Protein AF-M1TPM6-F1 (afdb_monomer_lite)

Foldseek 3Di:
DDDDDDDPDPPPQDCPDDDPPDPDQPQPPPDDDQPALCSLPQLVPVLVVVPPPPPDPPPDDQPDLAFQQAQPVCNPDCQPPAAKDKAQDDDDRVQCCPQQVQPCPQWHWIWIQDPQLRDIWIKIKGAALDLVAAAEEEEEFEAQQRQQHNRGCRNLACVSVVQNPVGYIYIGTNAQHLQLLAQWPAFAVLRNTGRHRLCRVLPHDDVNPSVVSNHPLAYEYEYEQSPLLVQLLSQLNDACSHLAYFRYLYFQACLHPLNLSSSQSSNVSSVDHSCRGQRDRPPSSRSSSRSLSSVVSNLSHAHAEHEAEQLAADVCCCPNPPNDPDPVSSCCQNPSQSSSRNSSVVSLVSSLVSCVVVVRDRHQYAYHLDDTRDSRVVNVSCLLSQQSSCVSVVHGRDDNDRGDNPSDDPPPPDDDDPDDDDDDDDDDDDDDDDDDD

Organism: NCBI:txid1121353

InterPro domains:
  IPR000801 Esterase-like [PF00756] (114-383)
  IPR029058 Alpha/Beta hydrolase fold [G3DSA:3.40.50.1820] (87-399)
  IPR029058 Alpha/Beta hydrolase fold [SSF53474] (104-389)
  IPR050583 Mycobacterial A85 antigen [PTHR48098] (102-393)

Secondary structure (DSSP, 8-state):
-------------------TTS-----S--S---SSGGGSHHHHHHHGGGG---TTSTT----------S-TT-TT-STTSPPPEEESSPPPPHHHHHHH---SSSEEEEEEEETTTTEEEEEEEEPPS--SS---EEEE---TTTTSSS-SHHHHSSHHHHHHHTT-EEEEES--TTSTT-B-SS-BGGGTB--BHHHIIIIISHHHHHHHHT--S-EEEEEETHHHHHHHHHHHHSTTSSSEEEEES----SSSHHHHHHHHHHHGGGT--HHHHH-STTSHHHHHT-TTTTHHHHTT-TTEEEEEE-S---THHHHSTT--SSHHHHHHIIIIIHHHHHHHHHHHHHHHHHHHHTT---SEEEEESS--SSHHHHHHHHHHHHHHHHHHTTS---PPPPP-TTSS-GGG-SS--SS------------------

pLDDT: mean 80.35, std 23.9, range [24.67, 98.94]

Structure (mmCIF, N/CA/C/O backbone):
data_AF-M1TPM6-F1
#
_entry.id   AF-M1TPM6-F1
#
loop_
_atom_site.group_PDB
_atom_site.id
_atom_site.type_symbol
_atom_site.label_atom_id
_atom_site.label_alt_id
_atom_site.label_comp_id
_atom_site.label_asym_id
_atom_site.label_entity_id
_atom_site.label_seq_id
_atom_site.pdbx_PDB_ins_code
_atom_site.Cartn_x
_atom_site.Cartn_y
_atom_site.Cartn_z
_atom_site.occupancy
_atom_site.B_iso_or_equiv
_atom_site.auth_seq_id
_atom_site.auth_comp_id
_atom_site.auth_asym_id
_atom_site.auth_atom_id
_atom_site.pdbx_PDB_model_num
ATOM 1 N N . MET A 1 1 ? 55.477 -16.660 -9.187 1.00 36.38 1 MET A N 1
ATOM 2 C CA . MET A 1 1 ? 55.059 -16.247 -7.834 1.00 36.38 1 MET A CA 1
ATOM 3 C C . MET A 1 1 ? 53.667 -15.673 -7.960 1.00 36.38 1 MET A C 1
ATOM 5 O O . MET A 1 1 ? 53.489 -14.613 -8.537 1.00 36.38 1 MET A O 1
ATOM 9 N N . THR A 1 2 ? 52.704 -16.486 -7.562 1.00 26.48 2 THR A N 1
ATOM 10 C CA . THR A 1 2 ? 51.259 -16.283 -7.604 1.00 26.48 2 THR A CA 1
ATOM 11 C C . THR A 1 2 ? 50.864 -15.363 -6.448 1.00 26.48 2 THR A C 1
ATOM 13 O O . THR A 1 2 ? 51.153 -15.703 -5.304 1.00 26.48 2 THR A O 1
ATOM 16 N N . SER A 1 3 ? 50.219 -14.224 -6.711 1.00 26.25 3 SER A N 1
ATOM 17 C CA . SER A 1 3 ? 49.515 -13.458 -5.673 1.00 26.25 3 SER A CA 1
ATOM 18 C C . SER A 1 3 ? 48.015 -13.607 -5.895 1.00 26.25 3 SER A C 1
ATOM 20 O O . SER A 1 3 ? 47.461 -13.127 -6.882 1.00 26.25 3 SER A O 1
ATOM 22 N N . VAL A 1 4 ? 47.402 -14.349 -4.984 1.00 26.66 4 VAL A N 1
ATOM 23 C CA . VAL A 1 4 ? 45.975 -14.643 -4.900 1.00 26.66 4 VAL A CA 1
ATOM 24 C C . VAL A 1 4 ? 45.243 -13.371 -4.468 1.00 26.66 4 VAL A C 1
ATOM 26 O O . VAL A 1 4 ? 45.531 -12.838 -3.400 1.00 26.66 4 VAL A O 1
ATOM 29 N N . PHE A 1 5 ? 44.303 -12.892 -5.284 1.00 28.44 5 PHE A N 1
ATOM 30 C CA . PHE A 1 5 ? 43.259 -11.980 -4.821 1.00 28.44 5 PHE A CA 1
ATOM 31 C C . PHE A 1 5 ? 42.240 -12.810 -4.038 1.00 28.44 5 PHE A C 1
ATOM 33 O O . PHE A 1 5 ? 41.522 -13.630 -4.605 1.00 28.44 5 PHE A O 1
ATOM 40 N N . THR A 1 6 ? 42.213 -12.634 -2.722 1.00 26.14 6 THR A N 1
ATOM 41 C CA . THR A 1 6 ? 41.138 -13.127 -1.862 1.00 26.14 6 THR A CA 1
ATOM 42 C C . THR A 1 6 ? 39.910 -12.252 -2.090 1.00 26.14 6 THR A C 1
ATOM 44 O O . THR A 1 6 ? 39.861 -11.118 -1.618 1.00 26.14 6 THR A O 1
ATOM 47 N N . GLY A 1 7 ? 38.937 -12.770 -2.839 1.00 25.47 7 GLY A N 1
ATOM 48 C CA . GLY A 1 7 ? 37.585 -12.229 -2.851 1.00 25.47 7 GLY A CA 1
ATOM 49 C C . GLY A 1 7 ? 36.963 -12.432 -1.473 1.00 25.47 7 GLY A C 1
ATOM 50 O O . GLY A 1 7 ? 36.798 -13.568 -1.031 1.00 25.47 7 GLY A O 1
ATOM 51 N N . ALA A 1 8 ? 36.656 -11.339 -0.782 1.00 27.12 8 ALA A N 1
ATOM 52 C CA . ALA A 1 8 ? 35.766 -11.378 0.364 1.00 27.12 8 ALA A CA 1
ATOM 53 C C . ALA A 1 8 ? 34.341 -11.513 -0.185 1.00 27.12 8 ALA A C 1
ATOM 55 O O . ALA A 1 8 ? 33.736 -10.535 -0.615 1.00 27.12 8 ALA A O 1
ATOM 56 N N . GLY A 1 9 ? 33.849 -12.750 -0.252 1.00 24.67 9 GLY A N 1
ATOM 57 C CA . GLY A 1 9 ? 32.427 -13.005 -0.425 1.00 24.67 9 GLY A CA 1
ATOM 58 C C . GLY A 1 9 ? 31.687 -12.462 0.791 1.00 24.67 9 GLY A C 1
ATOM 59 O O . GLY A 1 9 ? 31.947 -12.895 1.911 1.00 24.67 9 GLY A O 1
ATOM 60 N N . ILE A 1 10 ? 30.786 -11.511 0.571 1.00 28.03 10 ILE A N 1
ATOM 61 C CA . ILE A 1 10 ? 29.761 -11.162 1.551 1.00 28.03 10 ILE A CA 1
ATOM 62 C C . ILE A 1 10 ? 28.638 -12.173 1.324 1.00 28.03 10 ILE A C 1
ATOM 64 O O . ILE A 1 10 ? 27.737 -11.960 0.526 1.00 28.03 10 ILE A O 1
ATOM 68 N N . ALA A 1 11 ? 28.779 -13.334 1.956 1.00 27.09 11 ALA A N 1
ATOM 69 C CA . ALA A 1 11 ? 27.685 -14.264 2.177 1.00 27.09 11 ALA A CA 1
ATOM 70 C C . ALA A 1 11 ? 27.294 -14.114 3.649 1.00 27.09 11 ALA A C 1
ATOM 72 O O . ALA A 1 11 ? 27.867 -14.772 4.516 1.00 27.09 11 ALA A O 1
ATOM 73 N N . ALA A 1 12 ? 26.373 -13.196 3.932 1.00 27.17 12 ALA A N 1
ATOM 74 C CA . ALA A 1 12 ? 25.582 -13.257 5.151 1.00 27.17 12 ALA A CA 1
ATOM 75 C C . ALA A 1 12 ? 24.290 -13.978 4.764 1.00 27.17 12 ALA A C 1
ATOM 77 O O . ALA A 1 12 ? 23.396 -13.390 4.170 1.00 27.17 12 ALA A O 1
ATOM 78 N N . ALA A 1 13 ? 24.261 -15.289 4.997 1.00 25.56 13 ALA A N 1
ATOM 79 C CA . ALA A 1 13 ? 23.028 -16.053 4.943 1.00 25.56 13 ALA A CA 1
ATOM 80 C C . ALA A 1 13 ? 22.187 -15.625 6.149 1.00 25.56 13 ALA A C 1
ATOM 82 O O . ALA A 1 13 ? 22.558 -15.921 7.285 1.00 25.56 13 ALA A O 1
ATOM 83 N N . TYR A 1 14 ? 21.109 -14.889 5.902 1.00 33.50 14 TYR A N 1
ATOM 84 C CA . TYR A 1 14 ? 20.106 -14.596 6.916 1.00 33.50 14 TYR A CA 1
ATOM 85 C C . TYR A 1 14 ? 19.221 -15.839 7.082 1.00 33.50 14 TYR A C 1
ATOM 87 O O . TYR A 1 14 ? 18.598 -16.318 6.133 1.00 33.50 14 TYR A O 1
ATOM 95 N N . ASP A 1 15 ? 19.243 -16.422 8.279 1.00 32.22 15 ASP A N 1
ATOM 96 C CA . ASP A 1 15 ? 18.456 -17.599 8.648 1.00 32.22 15 ASP A CA 1
ATOM 97 C C . ASP A 1 15 ? 17.034 -17.161 9.028 1.00 32.22 15 ASP A C 1
ATOM 99 O O . ASP A 1 15 ? 16.770 -16.758 10.158 1.00 32.22 15 ASP A O 1
ATOM 103 N N . TYR A 1 16 ? 16.116 -17.214 8.060 1.00 40.19 16 TYR A N 1
ATOM 104 C CA . TYR A 1 16 ? 14.708 -16.845 8.241 1.00 40.19 16 TYR A CA 1
ATOM 105 C C . TYR A 1 16 ? 13.801 -18.011 8.671 1.00 40.19 16 TYR A C 1
ATOM 107 O O . TYR A 1 16 ? 12.603 -17.967 8.401 1.00 40.19 16 TYR A O 1
ATOM 115 N N . GLY A 1 17 ? 14.342 -19.044 9.330 1.00 34.28 17 GLY A N 1
ATOM 116 C CA . GLY A 1 17 ? 13.567 -20.026 10.098 1.00 34.28 17 GLY A CA 1
ATOM 117 C C . GLY A 1 17 ? 12.362 -20.632 9.368 1.00 34.28 17 GLY A C 1
ATOM 118 O O . GLY A 1 17 ? 11.225 -20.221 9.586 1.00 34.28 17 GLY A O 1
ATOM 119 N N . MET A 1 18 ? 12.583 -21.667 8.551 1.00 37.34 18 MET A N 1
ATOM 120 C CA . MET A 1 18 ? 11.494 -22.474 7.982 1.00 37.34 18 MET A CA 1
ATOM 121 C C . MET A 1 18 ? 11.706 -23.973 8.248 1.00 37.34 18 MET A C 1
ATOM 123 O O . MET A 1 18 ? 12.181 -24.713 7.389 1.00 37.34 18 MET A O 1
ATOM 127 N N . ASP A 1 19 ? 11.307 -24.424 9.444 1.00 37.69 19 ASP A N 1
ATOM 128 C CA . ASP A 1 19 ? 10.884 -25.810 9.697 1.00 37.69 19 ASP A CA 1
ATOM 129 C C . ASP A 1 19 ? 9.369 -25.795 9.979 1.00 37.69 19 ASP A C 1
ATOM 131 O O . ASP A 1 19 ? 8.948 -25.188 10.966 1.00 37.69 19 ASP A O 1
ATOM 135 N N . PRO A 1 20 ? 8.531 -26.459 9.161 1.00 37.91 20 PRO A N 1
ATOM 136 C CA . PRO A 1 20 ? 7.084 -26.520 9.377 1.00 37.91 20 PRO A CA 1
ATOM 137 C C . PRO A 1 20 ? 6.664 -27.213 10.690 1.00 37.91 20 PRO A C 1
ATOM 139 O O . PRO A 1 20 ? 5.477 -27.223 11.006 1.00 37.91 20 PRO A O 1
ATOM 142 N N . ASN A 1 21 ? 7.602 -27.788 11.456 1.00 32.72 21 ASN A N 1
ATOM 143 C CA . ASN A 1 21 ? 7.361 -28.407 12.763 1.00 32.72 21 ASN A CA 1
ATOM 144 C C . ASN A 1 21 ? 7.931 -27.617 13.963 1.00 32.72 21 ASN A C 1
ATOM 146 O O . ASN A 1 21 ? 7.880 -28.126 15.085 1.00 32.72 21 ASN A O 1
ATOM 150 N N . GLN A 1 22 ? 8.477 -26.410 13.770 1.00 30.92 22 GLN A N 1
ATOM 151 C CA . GLN A 1 22 ? 9.033 -25.584 14.852 1.00 30.92 22 GLN A CA 1
ATOM 152 C C . GLN A 1 22 ? 8.274 -24.251 14.981 1.00 30.92 22 GLN A C 1
ATOM 154 O O . GLN A 1 22 ? 8.193 -23.484 14.026 1.00 30.92 22 GLN A O 1
ATOM 159 N N . ASN A 1 23 ? 7.763 -23.941 16.182 1.00 34.38 23 ASN A N 1
ATOM 160 C CA . ASN A 1 23 ? 7.297 -22.592 16.534 1.00 34.38 23 ASN A CA 1
ATOM 161 C C . ASN A 1 23 ? 8.519 -21.675 16.692 1.00 34.38 23 ASN A C 1
ATOM 163 O O . ASN A 1 23 ? 9.131 -21.629 17.759 1.00 34.38 23 ASN A O 1
ATOM 167 N N . TYR A 1 24 ? 8.893 -20.970 15.626 1.00 34.72 24 TYR A N 1
ATOM 168 C CA . TYR A 1 24 ? 9.958 -19.971 15.669 1.00 34.72 24 TYR A CA 1
ATOM 169 C C . TYR A 1 24 ? 9.380 -18.606 16.071 1.00 34.72 24 TYR A C 1
ATOM 171 O O . TYR A 1 24 ? 8.658 -17.974 15.301 1.00 34.72 24 TYR A O 1
ATOM 179 N N . ASN A 1 25 ? 9.691 -18.158 17.291 1.00 35.00 25 ASN A N 1
ATOM 180 C CA . ASN A 1 25 ? 9.381 -16.814 17.781 1.00 35.00 25 ASN A CA 1
ATOM 181 C C . ASN A 1 25 ? 10.582 -15.889 17.448 1.00 35.00 25 ASN A C 1
ATOM 183 O O . ASN A 1 25 ? 11.667 -16.095 17.996 1.00 35.00 25 ASN A O 1
ATOM 187 N N . PRO A 1 26 ? 10.444 -14.902 16.537 1.00 39.62 26 PRO A N 1
ATOM 188 C CA . PRO A 1 26 ? 11.528 -14.096 15.966 1.00 39.62 26 PRO A CA 1
ATOM 189 C C . PRO A 1 26 ? 11.969 -12.974 16.920 1.00 39.62 26 PRO A C 1
ATOM 191 O O . PRO A 1 26 ? 11.983 -11.795 16.567 1.00 39.62 26 PRO A O 1
ATOM 194 N N . VAL A 1 27 ? 12.286 -13.329 18.165 1.00 35.12 27 VAL A N 1
ATOM 195 C CA . VAL A 1 27 ? 12.711 -12.383 19.209 1.00 35.12 27 VAL A CA 1
ATOM 196 C C . VAL A 1 27 ? 14.166 -11.934 19.014 1.00 35.12 27 VAL A C 1
ATOM 198 O O . VAL A 1 27 ? 14.550 -10.890 19.535 1.00 35.12 27 VAL A O 1
ATOM 201 N N . GLU A 1 28 ? 14.975 -12.673 18.249 1.00 34.94 28 GLU A N 1
ATOM 202 C CA . GLU A 1 28 ? 16.436 -12.495 18.261 1.00 34.94 28 GLU A CA 1
ATOM 203 C C . GLU A 1 28 ? 17.050 -11.704 17.089 1.00 34.94 28 GLU A C 1
ATOM 205 O O . GLU A 1 28 ? 18.229 -11.381 17.174 1.00 34.94 28 GLU A O 1
ATOM 210 N N . ASP A 1 29 ? 16.303 -11.294 16.055 1.00 41.66 29 ASP A N 1
ATOM 211 C CA . ASP A 1 29 ? 16.912 -10.721 14.829 1.00 41.66 29 ASP A CA 1
ATOM 212 C C . ASP A 1 29 ? 16.649 -9.216 14.604 1.00 41.66 29 ASP A C 1
ATOM 214 O O . ASP A 1 29 ? 16.272 -8.772 13.521 1.00 41.66 29 ASP A O 1
ATOM 218 N N . ILE A 1 30 ? 16.798 -8.399 15.655 1.00 44.09 30 ILE A N 1
ATOM 219 C CA . ILE A 1 30 ? 16.570 -6.939 15.569 1.00 44.09 30 ILE A CA 1
ATOM 220 C C . ILE A 1 30 ? 17.881 -6.127 15.520 1.00 44.09 30 ILE A C 1
ATOM 222 O O . ILE A 1 30 ? 17.850 -4.901 15.562 1.00 44.09 30 ILE A O 1
ATOM 226 N N . THR A 1 31 ? 19.063 -6.739 15.447 1.00 36.16 31 THR A N 1
ATOM 227 C CA . THR A 1 31 ? 20.284 -5.950 15.694 1.00 36.16 31 THR A CA 1
ATOM 228 C C . THR A 1 31 ? 20.807 -5.114 14.529 1.00 36.16 31 THR A C 1
ATOM 230 O O . THR A 1 31 ? 21.586 -4.215 14.808 1.00 36.16 31 THR A O 1
ATOM 233 N N . ASP A 1 32 ? 20.364 -5.294 13.279 1.00 42.56 32 ASP A N 1
ATOM 234 C CA . ASP A 1 32 ? 21.006 -4.611 12.138 1.00 42.56 32 ASP A CA 1
ATOM 235 C C . ASP A 1 32 ? 20.037 -4.192 11.016 1.00 42.56 32 ASP A C 1
ATOM 237 O O . ASP A 1 32 ? 20.249 -4.509 9.843 1.00 42.56 32 ASP A O 1
ATOM 241 N N . ARG A 1 33 ? 18.965 -3.454 11.343 1.00 47.59 33 ARG A N 1
ATOM 242 C CA . ARG A 1 33 ? 18.155 -2.784 10.309 1.00 47.59 33 ARG A CA 1
ATOM 243 C C . ARG A 1 33 ? 18.542 -1.318 10.147 1.00 47.59 33 ARG A C 1
ATOM 245 O O . ARG A 1 33 ? 18.810 -0.661 11.151 1.00 47.59 33 ARG A O 1
ATOM 252 N N . PRO A 1 34 ? 18.581 -0.792 8.910 1.00 42.44 34 PRO A N 1
ATOM 253 C CA . PRO A 1 34 ? 18.969 0.590 8.685 1.00 42.44 34 PRO A CA 1
ATOM 254 C C . PRO A 1 34 ? 18.006 1.558 9.382 1.00 42.44 34 PRO A C 1
ATOM 256 O O . PRO A 1 34 ? 16.816 1.563 9.083 1.00 42.44 34 PRO A O 1
ATOM 259 N N . GLU A 1 35 ? 18.523 2.393 10.284 1.00 45.00 35 GLU A N 1
ATOM 260 C CA . GLU A 1 35 ? 17.778 3.527 10.839 1.00 45.00 35 GLU A CA 1
ATOM 261 C C . GLU A 1 35 ? 17.650 4.617 9.757 1.00 45.00 35 GLU A C 1
ATOM 263 O O . GLU A 1 35 ? 18.582 5.390 9.525 1.00 45.00 35 GLU A O 1
ATOM 268 N N . GLY A 1 36 ? 16.514 4.658 9.056 1.00 45.12 36 GLY A N 1
ATOM 269 C CA . GLY A 1 36 ? 16.195 5.697 8.069 1.00 45.12 36 GLY A CA 1
ATOM 270 C C . GLY A 1 36 ? 16.594 5.398 6.615 1.00 45.12 36 GLY A C 1
ATOM 271 O O . GLY A 1 36 ? 17.340 4.466 6.302 1.00 45.12 36 GLY A O 1
ATOM 272 N N . LEU A 1 37 ? 16.075 6.218 5.692 1.00 47.72 37 LEU A N 1
ATOM 273 C CA . LEU A 1 37 ? 16.170 5.997 4.241 1.00 47.72 37 LEU A CA 1
ATOM 274 C C . LEU A 1 37 ? 17.609 6.157 3.712 1.00 47.72 37 LEU A C 1
ATOM 276 O O . LEU A 1 37 ? 18.006 5.417 2.813 1.00 47.72 37 LEU A O 1
ATOM 280 N N . SER A 1 38 ? 18.428 7.048 4.285 1.00 46.75 38 SER A N 1
ATOM 281 C CA . SER A 1 38 ? 19.863 7.191 3.940 1.00 46.75 38 SER A CA 1
ATOM 282 C C . SER A 1 38 ? 20.712 5.977 4.282 1.00 46.75 38 SER A C 1
ATOM 284 O O . SER A 1 38 ? 21.775 5.788 3.684 1.00 46.75 38 SER A O 1
ATOM 286 N N . LYS A 1 39 ? 20.291 5.175 5.265 1.00 48.00 39 LYS A N 1
ATOM 287 C CA . LYS A 1 39 ? 21.029 3.985 5.693 1.00 48.00 39 LYS A CA 1
ATOM 288 C C . LYS A 1 39 ? 20.710 2.772 4.825 1.00 48.00 39 LYS A C 1
ATOM 290 O O . LYS A 1 39 ? 21.428 1.779 4.917 1.00 48.00 39 LYS A O 1
ATOM 295 N N . LEU A 1 40 ? 19.705 2.859 3.946 1.00 50.19 40 LEU A N 1
ATOM 296 C CA . LEU A 1 40 ? 19.488 1.875 2.890 1.00 50.19 40 LEU A CA 1
ATOM 297 C C . LEU A 1 40 ? 20.656 1.974 1.885 1.00 50.19 40 LEU A C 1
ATOM 299 O O . LEU A 1 40 ? 20.779 2.996 1.196 1.00 50.19 40 LEU A O 1
ATOM 303 N N . PRO A 1 41 ? 21.530 0.950 1.781 1.00 43.53 41 PRO A N 1
ATOM 304 C CA . PRO A 1 41 ? 22.818 1.031 1.077 1.00 43.53 41 PRO A CA 1
ATOM 305 C C . PRO A 1 41 ? 22.717 1.499 -0.384 1.00 43.53 41 PRO A C 1
ATOM 307 O O . PRO A 1 41 ? 23.660 2.095 -0.918 1.00 43.53 41 PRO A O 1
ATOM 310 N N . PHE A 1 42 ? 21.566 1.276 -1.021 1.00 48.72 42 PHE A N 1
ATOM 311 C CA . PHE A 1 42 ? 21.326 1.611 -2.422 1.00 48.72 42 PHE A CA 1
ATOM 312 C C . PHE A 1 42 ? 20.508 2.884 -2.657 1.00 48.72 42 PHE A C 1
ATOM 314 O O . PHE A 1 42 ? 20.589 3.428 -3.757 1.00 48.72 42 PHE A O 1
ATOM 321 N N . PHE A 1 43 ? 19.788 3.414 -1.661 1.00 48.44 43 PHE A N 1
ATOM 322 C CA . PHE A 1 43 ? 19.071 4.681 -1.839 1.00 48.44 43 PHE A CA 1
ATOM 323 C C . PHE A 1 43 ? 20.063 5.854 -1.890 1.00 48.44 43 PHE A C 1
ATOM 325 O O . PHE A 1 43 ? 20.123 6.550 -2.898 1.00 48.44 43 PHE A O 1
ATOM 332 N N . GLY A 1 44 ? 20.928 6.044 -0.887 1.00 44.03 44 GLY A N 1
ATOM 333 C CA . GLY A 1 44 ? 21.799 7.232 -0.829 1.00 44.03 44 GLY A CA 1
ATOM 334 C C . GLY A 1 44 ? 22.838 7.347 -1.962 1.00 44.03 44 GLY A C 1
ATOM 335 O O . GLY A 1 44 ? 23.028 8.418 -2.546 1.00 44.03 44 GLY A O 1
ATOM 336 N N . SER A 1 45 ? 23.512 6.245 -2.309 1.00 44.28 45 SER A N 1
ATOM 337 C CA . SER A 1 45 ? 24.627 6.253 -3.273 1.00 44.28 45 SER A CA 1
ATOM 338 C C . SER A 1 45 ? 24.189 6.269 -4.744 1.00 44.28 45 SER A C 1
ATOM 340 O O . SER A 1 45 ? 24.884 6.856 -5.572 1.00 44.28 45 SER A O 1
ATOM 342 N N . GLN A 1 46 ? 23.033 5.684 -5.089 1.00 46.25 46 GLN A N 1
ATOM 343 C CA . GLN A 1 46 ? 22.522 5.710 -6.465 1.00 46.25 46 GLN A CA 1
ATOM 344 C C . GLN A 1 46 ? 21.557 6.862 -6.746 1.00 46.25 46 GLN A C 1
ATOM 346 O O . GLN A 1 46 ? 21.527 7.306 -7.896 1.00 46.25 46 GLN A O 1
ATOM 351 N N . LEU A 1 47 ? 20.856 7.419 -5.745 1.00 46.00 47 LEU A N 1
ATOM 352 C CA . LEU A 1 47 ? 20.081 8.649 -5.956 1.00 46.00 47 LEU A CA 1
ATOM 353 C C . LEU A 1 47 ? 20.990 9.816 -6.384 1.00 46.00 47 LEU A C 1
ATOM 355 O O . LEU A 1 47 ? 20.737 10.495 -7.373 1.00 46.00 47 LEU A O 1
ATOM 359 N N . THR A 1 48 ? 22.155 9.970 -5.760 1.00 41.38 48 THR A N 1
ATOM 360 C CA . THR A 1 48 ? 23.134 10.995 -6.173 1.00 41.38 48 THR A CA 1
ATOM 361 C C . THR A 1 48 ? 23.726 10.765 -7.578 1.00 41.38 48 THR A C 1
ATOM 363 O O . THR A 1 48 ? 24.226 11.706 -8.197 1.00 41.38 48 THR A O 1
ATOM 366 N N . SER A 1 49 ? 23.600 9.552 -8.135 1.00 41.69 49 SER A N 1
ATOM 367 C CA . SER A 1 49 ? 23.954 9.222 -9.527 1.00 41.69 49 SER A CA 1
ATOM 368 C C . SER A 1 49 ? 22.862 9.573 -10.551 1.00 41.69 49 SER A C 1
ATOM 370 O O . SER A 1 49 ? 23.078 9.409 -11.751 1.00 41.69 49 SER A O 1
ATOM 372 N N . PHE A 1 50 ? 21.697 10.092 -10.130 1.00 42.34 50 PHE A N 1
ATOM 373 C CA . PHE A 1 50 ? 20.666 10.593 -11.055 1.00 42.34 50 PHE A CA 1
ATOM 374 C C . PHE A 1 50 ? 21.185 11.701 -11.989 1.00 42.34 50 PHE A C 1
ATOM 376 O O . PHE A 1 50 ? 20.605 11.912 -13.051 1.00 42.34 50 PHE A O 1
ATOM 383 N N . GLY A 1 51 ? 22.294 12.365 -11.631 1.00 33.03 51 GLY A N 1
ATOM 384 C CA . GLY A 1 51 ? 22.955 13.385 -12.449 1.00 33.03 51 GLY A CA 1
ATOM 385 C C . GLY A 1 51 ? 24.177 12.931 -13.261 1.00 33.03 51 GLY A C 1
ATOM 386 O O . GLY A 1 51 ? 24.721 13.757 -13.994 1.00 33.03 51 GLY A O 1
ATOM 387 N N . SER A 1 52 ? 24.650 11.679 -13.158 1.00 35.34 52 SER A N 1
ATOM 388 C CA . SER A 1 52 ? 25.851 11.229 -13.882 1.00 35.34 52 SER A CA 1
ATOM 389 C C . SER A 1 52 ? 25.515 10.393 -15.121 1.00 35.34 52 SER A C 1
ATOM 391 O O . SER A 1 52 ? 24.782 9.409 -15.088 1.00 35.34 52 SER A O 1
ATOM 393 N N . SER A 1 53 ? 26.096 10.793 -16.251 1.00 36.69 53 SER A N 1
ATOM 394 C CA . SER A 1 53 ? 25.992 10.156 -17.565 1.00 36.69 53 SER A CA 1
ATOM 395 C C . SER A 1 53 ? 26.794 8.847 -17.659 1.00 36.69 53 SER A C 1
ATOM 397 O O . SER A 1 53 ? 27.620 8.689 -18.564 1.00 36.69 53 SER A O 1
ATOM 399 N N . GLU A 1 54 ? 26.622 7.914 -16.721 1.00 33.38 54 GLU A N 1
ATOM 400 C CA . GLU A 1 54 ? 27.309 6.620 -16.789 1.00 33.38 54 GLU A CA 1
ATOM 401 C C . GLU A 1 54 ? 26.637 5.686 -17.805 1.00 33.38 54 GLU A C 1
ATOM 403 O O . GLU A 1 54 ? 25.685 4.959 -17.536 1.00 33.38 54 GLU A O 1
ATOM 408 N N . GLY A 1 55 ? 27.198 5.750 -19.015 1.00 34.25 55 GLY A N 1
ATOM 409 C CA . GLY A 1 55 ? 26.874 5.084 -20.277 1.00 34.25 55 GLY A CA 1
ATOM 410 C C . GLY A 1 55 ? 26.805 3.553 -20.327 1.00 34.25 55 GLY A C 1
ATOM 411 O O . GLY A 1 55 ? 27.037 3.020 -21.407 1.00 34.25 55 GLY A O 1
ATOM 412 N N . SER A 1 56 ? 26.528 2.825 -19.239 1.00 30.59 56 SER A N 1
ATOM 413 C CA . SER A 1 56 ? 26.609 1.346 -19.245 1.00 30.59 56 SER A CA 1
ATOM 414 C C . SER A 1 56 ? 25.341 0.570 -18.856 1.00 30.59 56 SER A C 1
ATOM 416 O O . SER A 1 56 ? 25.368 -0.655 -18.867 1.00 30.59 56 SER A O 1
ATOM 418 N N . SER A 1 57 ? 24.204 1.241 -18.636 1.00 33.34 57 SER A N 1
ATOM 419 C 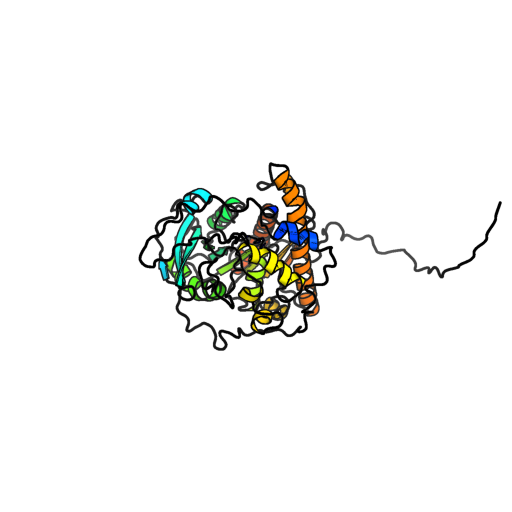CA . SER A 1 57 ? 22.872 0.599 -18.522 1.00 33.34 57 SER A CA 1
ATOM 420 C C . SER A 1 57 ? 21.890 1.012 -19.635 1.00 33.34 57 SER A C 1
ATOM 422 O O . SER A 1 57 ? 20.698 0.736 -19.560 1.00 33.34 57 SER A O 1
ATOM 424 N N . PHE A 1 58 ? 22.389 1.625 -20.715 1.00 35.09 58 PHE A N 1
ATOM 425 C CA . PHE A 1 58 ? 21.605 2.143 -21.852 1.00 35.09 58 PHE A CA 1
ATOM 426 C C . PHE A 1 58 ? 21.098 1.058 -22.831 1.00 35.09 58 PHE A C 1
ATOM 428 O O . PHE A 1 58 ? 21.118 1.253 -24.045 1.00 35.09 58 PHE A O 1
ATOM 435 N N . GLY A 1 59 ? 20.667 -0.096 -22.317 1.00 30.84 59 GLY A N 1
ATOM 436 C CA . GLY A 1 59 ? 20.184 -1.220 -23.126 1.00 30.84 59 GLY A CA 1
ATOM 437 C C . GLY A 1 59 ? 18.702 -1.171 -23.498 1.00 30.84 59 GLY A C 1
ATOM 438 O O . GLY A 1 59 ? 18.355 -1.619 -24.585 1.00 30.84 59 GLY A O 1
ATOM 439 N N . GLU A 1 60 ? 17.832 -0.609 -22.659 1.00 39.91 60 GLU A N 1
ATOM 440 C CA . GLU A 1 60 ? 16.381 -0.697 -22.877 1.00 39.91 60 GLU A CA 1
ATOM 441 C C . GLU A 1 60 ? 15.729 0.678 -22.747 1.00 39.91 60 GLU A C 1
ATOM 443 O O . GLU A 1 60 ? 15.362 1.158 -21.676 1.00 39.91 60 GLU A O 1
ATOM 448 N N . ILE A 1 61 ? 15.630 1.346 -23.895 1.00 45.28 61 ILE A N 1
ATOM 449 C CA . ILE A 1 61 ? 14.606 2.364 -24.127 1.00 45.28 61 ILE A CA 1
ATOM 450 C C . ILE A 1 61 ? 13.266 1.633 -24.013 1.00 45.28 61 ILE A C 1
ATOM 452 O O . ILE A 1 61 ? 13.118 0.609 -24.667 1.00 45.28 61 ILE A O 1
ATOM 456 N N . VAL A 1 62 ? 12.316 2.147 -23.225 1.00 50.47 62 VAL A N 1
ATOM 457 C CA . VAL A 1 62 ? 10.919 1.669 -23.212 1.00 50.47 62 VAL A CA 1
ATOM 458 C C . VAL A 1 62 ? 10.440 1.560 -24.657 1.00 50.47 62 VAL A C 1
ATOM 460 O O . VAL A 1 62 ? 10.312 2.582 -25.337 1.00 50.47 62 VAL A O 1
ATOM 463 N N . THR A 1 63 ? 10.245 0.342 -25.158 1.00 56.28 63 THR A N 1
ATOM 464 C CA . THR A 1 63 ? 9.859 0.138 -26.558 1.00 56.28 63 THR A CA 1
ATOM 465 C C . THR A 1 63 ? 8.362 -0.052 -26.704 1.00 56.28 63 THR A C 1
ATOM 467 O O . THR A 1 63 ? 7.813 0.289 -27.754 1.00 56.28 63 THR A O 1
ATOM 470 N N . SER A 1 64 ? 7.693 -0.538 -25.653 1.00 64.12 64 SER A N 1
ATOM 471 C CA . SER A 1 64 ? 6.266 -0.812 -25.684 1.00 64.12 64 SER A CA 1
ATOM 472 C C . SER A 1 64 ? 5.473 0.159 -24.820 1.00 64.12 64 SER A C 1
ATOM 474 O O . SER A 1 64 ? 5.648 0.265 -23.611 1.00 64.12 64 SER A O 1
ATOM 476 N N . THR A 1 65 ? 4.538 0.849 -25.464 1.00 73.56 65 THR A N 1
ATOM 477 C CA . THR A 1 65 ? 3.486 1.629 -24.802 1.00 73.56 65 THR A CA 1
ATOM 478 C C . THR A 1 65 ? 2.172 0.852 -24.746 1.00 73.56 65 THR A C 1
ATOM 480 O O . THR A 1 65 ? 1.119 1.444 -24.515 1.00 73.56 65 THR A O 1
ATOM 483 N N . GLU A 1 66 ? 2.195 -0.446 -25.062 1.00 86.44 66 GLU A N 1
ATOM 484 C CA . GLU A 1 66 ? 0.987 -1.258 -25.142 1.00 86.44 66 GLU A CA 1
ATOM 485 C C . GLU A 1 66 ? 0.559 -1.712 -23.739 1.00 86.44 66 GLU A C 1
ATOM 487 O O . GLU A 1 66 ? 1.343 -2.383 -23.058 1.00 86.44 66 GLU A O 1
ATOM 492 N N . PRO A 1 67 ? -0.678 -1.406 -23.308 1.00 92.00 67 PRO A N 1
ATOM 493 C CA . PRO A 1 67 ? -1.216 -1.933 -22.060 1.00 92.00 67 PRO A CA 1
ATOM 494 C C . PRO A 1 67 ? -1.285 -3.464 -22.074 1.00 92.00 67 PRO A C 1
ATOM 496 O O . PRO A 1 67 ? -1.415 -4.085 -23.133 1.00 92.00 67 PRO A O 1
ATOM 499 N N . GLN A 1 68 ? -1.266 -4.072 -20.891 1.00 95.38 68 GLN A N 1
ATOM 500 C CA . GLN A 1 68 ? -1.491 -5.502 -20.711 1.00 95.38 68 GLN A CA 1
ATOM 501 C C . GLN A 1 68 ? -2.459 -5.694 -19.544 1.00 95.38 68 GLN A C 1
ATOM 503 O O . GLN A 1 68 ? -2.069 -5.620 -18.391 1.00 95.38 68 GLN A O 1
ATOM 508 N N . TYR A 1 69 ? -3.732 -5.963 -19.837 1.00 94.44 69 TYR A N 1
ATOM 509 C CA . TYR A 1 69 ? -4.781 -6.030 -18.807 1.00 94.44 69 TYR A CA 1
ATOM 510 C C . TYR A 1 69 ? -5.003 -7.423 -18.210 1.00 94.44 69 TYR A C 1
ATOM 512 O O . TYR A 1 69 ? -5.827 -7.585 -17.316 1.00 94.44 69 TYR A O 1
ATOM 520 N N . THR A 1 70 ? -4.340 -8.451 -18.735 1.00 93.00 70 THR A N 1
ATOM 521 C CA . THR A 1 70 ? -4.520 -9.838 -18.287 1.00 93.00 70 THR A CA 1
ATOM 522 C C . THR A 1 70 ? -3.228 -10.355 -17.687 1.00 93.00 70 THR A C 1
ATOM 524 O O . THR A 1 70 ? -2.194 -10.283 -18.353 1.00 93.00 70 THR A O 1
ATOM 527 N N . ASP A 1 71 ? -3.300 -10.923 -16.479 1.00 94.50 71 ASP A N 1
ATOM 528 C CA . ASP A 1 71 ? -2.157 -11.579 -15.844 1.00 94.50 71 ASP A CA 1
ATOM 529 C C . ASP A 1 71 ? -1.735 -12.796 -16.690 1.00 94.50 71 ASP A C 1
ATOM 531 O O . ASP A 1 71 ? -2.484 -13.780 -16.765 1.00 94.50 71 ASP A O 1
ATOM 535 N N . PRO A 1 72 ? -0.547 -12.783 -17.323 1.00 93.44 72 PRO A N 1
ATOM 536 C CA . PRO A 1 72 ? -0.087 -13.898 -18.148 1.00 93.44 72 PRO A CA 1
ATOM 537 C C . PRO A 1 72 ? 0.126 -15.197 -17.354 1.00 93.44 72 PRO A C 1
ATOM 539 O O . PRO A 1 72 ? 0.211 -16.270 -17.951 1.00 93.44 72 PRO A O 1
ATOM 542 N N . ARG A 1 73 ? 0.202 -15.137 -16.019 1.00 91.31 73 ARG A N 1
ATOM 543 C CA . ARG A 1 73 ? 0.412 -16.309 -15.154 1.00 91.31 73 ARG A CA 1
ATOM 544 C C . ARG A 1 73 ? -0.890 -17.009 -14.791 1.00 91.31 73 ARG A C 1
ATOM 546 O O . ARG A 1 73 ? -0.891 -18.216 -14.561 1.00 91.31 73 ARG A O 1
ATOM 553 N N . TYR A 1 74 ? -1.994 -16.263 -14.777 1.00 91.88 74 TYR A N 1
ATOM 554 C CA . TYR A 1 74 ? -3.323 -16.755 -14.423 1.00 91.88 74 TYR A CA 1
ATOM 555 C C . TYR A 1 74 ? -4.353 -16.358 -15.493 1.00 91.88 74 TYR A C 1
ATOM 557 O O . TYR A 1 74 ? -5.312 -15.645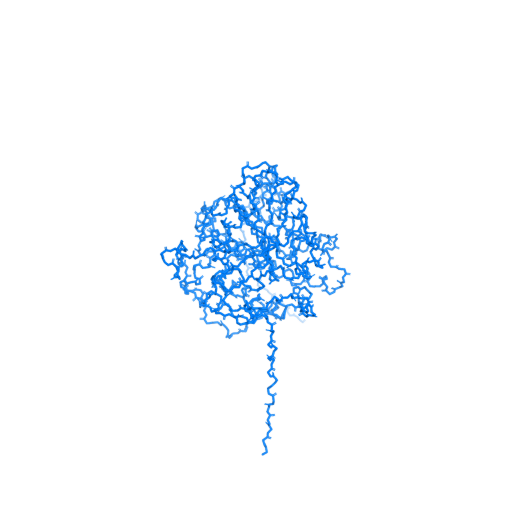 -15.196 1.00 91.88 74 TYR A O 1
ATOM 565 N N . PRO A 1 75 ? -4.219 -16.841 -16.746 1.00 87.81 75 PRO A N 1
ATOM 566 C CA . PRO A 1 75 ? -5.097 -16.433 -17.848 1.00 87.81 75 PRO A CA 1
ATOM 567 C C . PRO A 1 75 ? -6.569 -16.835 -17.651 1.00 87.81 75 PRO A C 1
ATOM 569 O O . PRO A 1 75 ? -7.447 -16.301 -18.322 1.00 87.81 75 PRO A O 1
ATOM 572 N N . ALA A 1 76 ? -6.846 -17.780 -16.747 1.00 88.75 76 ALA A N 1
ATOM 573 C CA . ALA A 1 76 ? -8.194 -18.207 -16.370 1.00 88.75 76 ALA A CA 1
ATOM 574 C C . ALA A 1 76 ? -8.680 -17.595 -15.037 1.00 88.75 76 ALA A C 1
ATOM 576 O O . ALA A 1 76 ? -9.710 -18.022 -14.520 1.00 88.75 76 ALA A O 1
ATOM 577 N N . GLY A 1 77 ? -7.948 -16.628 -14.476 1.00 89.75 77 GLY A N 1
ATOM 578 C CA . GLY A 1 77 ? -8.211 -16.055 -13.157 1.00 89.75 77 GLY A CA 1
ATOM 579 C C . GLY A 1 77 ? -7.667 -16.894 -11.995 1.00 89.75 77 GLY A C 1
ATOM 580 O O . GLY A 1 77 ? -7.070 -17.957 -12.186 1.00 89.75 77 GLY A O 1
ATOM 581 N N . LYS A 1 78 ? -7.859 -16.382 -10.772 1.00 91.94 78 LYS A N 1
ATOM 582 C CA . LYS A 1 78 ? -7.328 -16.949 -9.518 1.00 91.94 78 LYS A CA 1
ATOM 583 C C . LYS A 1 78 ? -8.361 -17.758 -8.718 1.00 91.94 78 LYS A C 1
ATOM 585 O O . LYS A 1 78 ? -7.995 -18.359 -7.716 1.00 91.94 78 LYS A O 1
ATOM 590 N N . ASP A 1 79 ? -9.613 -17.859 -9.173 1.00 91.19 79 ASP A N 1
ATOM 591 C CA . ASP A 1 79 ? -10.737 -18.456 -8.423 1.00 91.19 79 ASP A CA 1
ATOM 592 C C . ASP A 1 79 ? -10.485 -19.881 -7.905 1.00 91.19 79 ASP A C 1
ATOM 594 O O . ASP A 1 79 ? -10.978 -20.257 -6.844 1.00 91.19 79 ASP A O 1
ATOM 598 N N . ALA A 1 80 ? -9.705 -20.681 -8.637 1.00 92.00 80 ALA A N 1
ATOM 599 C CA . ALA A 1 80 ? -9.375 -22.054 -8.254 1.00 92.00 80 ALA A CA 1
ATOM 600 C C . ALA A 1 80 ? -8.248 -22.159 -7.208 1.00 92.00 80 ALA A C 1
ATOM 602 O O . ALA A 1 80 ? -7.982 -23.258 -6.713 1.00 92.00 80 ALA A O 1
ATOM 603 N N . LEU A 1 81 ? -7.555 -21.058 -6.893 1.00 94.88 81 LEU A N 1
ATOM 604 C CA . LEU A 1 81 ? -6.481 -21.055 -5.905 1.00 94.88 81 LEU A CA 1
ATOM 605 C C . LEU A 1 81 ? -7.059 -21.186 -4.486 1.00 94.88 81 LEU A C 1
ATOM 607 O O . LEU A 1 81 ? -8.096 -20.588 -4.184 1.00 94.88 81 LEU A O 1
ATOM 611 N N . PRO A 1 82 ? -6.399 -21.946 -3.598 1.00 97.38 82 PRO A N 1
ATOM 612 C CA . PRO A 1 82 ? -6.829 -22.085 -2.209 1.00 97.38 82 PRO A CA 1
ATOM 613 C C . PRO A 1 82 ? -6.798 -20.742 -1.463 1.00 97.38 82 PRO A C 1
ATOM 615 O O . PRO A 1 82 ? -6.002 -19.860 -1.773 1.00 97.38 82 PRO A O 1
ATOM 618 N N . LYS A 1 83 ? -7.662 -20.607 -0.454 1.00 98.38 83 LYS A N 1
ATOM 619 C CA . LYS A 1 83 ? -7.726 -19.437 0.432 1.00 98.38 83 LYS A CA 1
ATOM 620 C C . LYS A 1 83 ? -6.787 -19.586 1.632 1.00 98.38 83 LYS A C 1
ATOM 622 O O . LYS A 1 83 ? -6.376 -20.698 1.973 1.00 98.38 83 LYS A O 1
ATOM 627 N N . ALA A 1 84 ? -6.470 -18.469 2.281 1.00 98.31 84 ALA A N 1
ATOM 628 C CA . ALA A 1 84 ? -5.666 -18.458 3.492 1.00 98.31 84 ALA A CA 1
ATOM 629 C C . ALA A 1 84 ? -6.402 -19.131 4.660 1.00 98.31 84 ALA A C 1
ATOM 631 O O . ALA A 1 84 ? -7.631 -19.126 4.733 1.00 98.31 84 ALA A O 1
ATOM 632 N N . THR A 1 85 ? -5.643 -19.699 5.597 1.00 98.44 85 THR A N 1
ATOM 633 C CA . THR A 1 85 ? -6.189 -20.193 6.874 1.00 98.44 85 THR A CA 1
ATOM 634 C C . THR A 1 85 ? -5.837 -19.215 7.983 1.00 98.44 85 THR A C 1
ATOM 636 O O . THR A 1 85 ? -4.669 -18.854 8.118 1.00 98.44 85 THR A O 1
ATOM 639 N N . ILE A 1 86 ? -6.834 -18.797 8.763 1.00 98.38 86 ILE A N 1
ATOM 640 C CA . ILE A 1 86 ? -6.679 -17.768 9.795 1.00 98.38 86 ILE A CA 1
ATOM 641 C C . ILE A 1 86 ? -6.537 -18.415 11.170 1.00 98.38 86 ILE A C 1
ATOM 643 O O . ILE A 1 86 ? -7.379 -19.211 11.586 1.00 98.38 86 ILE A O 1
ATOM 647 N N . ASP A 1 87 ? -5.485 -18.032 11.881 1.00 97.38 87 ASP A N 1
ATOM 648 C CA . ASP A 1 87 ? -5.309 -18.276 13.304 1.00 97.38 87 ASP A CA 1
ATOM 649 C C . ASP A 1 87 ? -5.551 -16.968 14.065 1.00 97.38 87 ASP A C 1
ATOM 651 O O . ASP A 1 87 ? -4.790 -16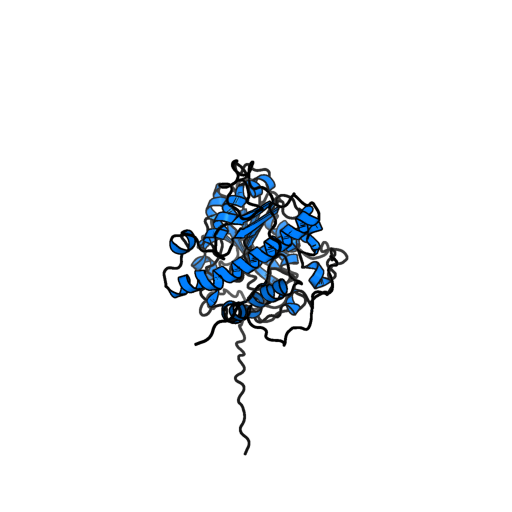.005 13.963 1.00 97.38 87 ASP A O 1
ATOM 655 N N . MET A 1 88 ? -6.652 -16.942 14.816 1.00 96.62 88 MET A N 1
ATOM 656 C CA . MET A 1 88 ? -7.112 -15.773 15.567 1.00 96.62 88 MET A CA 1
ATOM 657 C C . MET A 1 88 ? -6.411 -15.596 16.918 1.00 96.62 88 MET A C 1
ATOM 659 O O . MET A 1 88 ? -6.595 -14.560 17.556 1.00 96.62 88 MET A O 1
ATOM 663 N N . ASN A 1 89 ? -5.673 -16.605 17.396 1.00 94.06 89 ASN A N 1
ATOM 664 C CA . ASN A 1 89 ? -5.030 -16.570 18.710 1.00 94.06 89 ASN A CA 1
ATOM 665 C C . ASN A 1 89 ? -3.602 -17.147 18.652 1.00 94.06 89 ASN A C 1
ATOM 667 O O . ASN A 1 89 ? -3.307 -18.104 19.377 1.00 94.06 89 ASN A O 1
ATOM 671 N N . PRO A 1 90 ? -2.718 -16.589 17.803 1.00 90.88 90 PRO A N 1
ATOM 672 C CA . PRO A 1 90 ? -1.339 -17.039 17.728 1.00 90.88 90 PRO A CA 1
ATOM 673 C C . PRO A 1 90 ? -0.554 -16.638 18.980 1.00 90.88 90 PRO A C 1
ATOM 675 O O . PRO A 1 90 ? -0.939 -15.740 19.733 1.00 90.88 90 PRO A O 1
ATOM 678 N N . GLU A 1 91 ? 0.611 -17.257 19.164 1.00 87.88 91 GLU A N 1
ATOM 679 C CA . GLU A 1 91 ? 1.625 -16.712 20.066 1.00 87.88 91 GLU A CA 1
ATOM 680 C C . GLU A 1 91 ? 2.065 -15.331 19.554 1.00 87.88 91 GLU A C 1
ATOM 682 O O . GLU A 1 91 ? 2.458 -15.177 18.389 1.00 87.88 91 GLU A O 1
ATOM 687 N N . VAL A 1 92 ? 1.966 -14.321 20.422 1.00 86.88 92 VAL A N 1
ATOM 688 C CA . VAL A 1 92 ? 2.361 -12.952 20.084 1.00 86.88 92 VAL A CA 1
ATOM 689 C C . VAL A 1 92 ? 3.877 -12.899 19.918 1.00 86.88 92 VAL A C 1
ATOM 691 O O . VAL A 1 92 ? 4.636 -13.324 20.790 1.00 86.88 92 VAL A O 1
ATOM 694 N N . LEU A 1 93 ? 4.329 -12.367 18.785 1.00 85.62 93 LEU A N 1
ATOM 695 C CA . LEU A 1 93 ? 5.748 -12.189 18.510 1.00 85.62 93 LEU A CA 1
ATOM 696 C C . LEU A 1 93 ? 6.281 -11.056 19.388 1.00 85.62 93 LEU A C 1
ATOM 698 O O . LEU A 1 93 ? 5.753 -9.942 19.348 1.00 85.62 93 LEU A O 1
ATOM 702 N N . ALA A 1 94 ? 7.387 -11.290 20.100 1.00 83.00 94 ALA A N 1
ATOM 703 C CA . ALA A 1 94 ? 7.925 -10.293 21.034 1.00 83.00 94 ALA A CA 1
ATOM 704 C C . ALA A 1 94 ? 8.280 -8.957 20.354 1.00 83.00 94 ALA A C 1
ATOM 706 O O . ALA A 1 94 ? 8.216 -7.901 20.977 1.00 83.00 94 ALA A O 1
ATOM 707 N N . ARG A 1 95 ? 8.629 -8.974 19.058 1.00 82.25 95 ARG A N 1
ATOM 708 C CA . ARG A 1 95 ? 8.874 -7.745 18.287 1.00 82.25 95 ARG A CA 1
ATOM 709 C C . ARG A 1 95 ? 7.613 -6.891 18.117 1.00 82.25 95 ARG A C 1
ATOM 711 O O . ARG A 1 95 ? 7.720 -5.672 18.133 1.00 82.25 95 ARG A O 1
ATOM 718 N N . LEU A 1 96 ? 6.437 -7.506 17.970 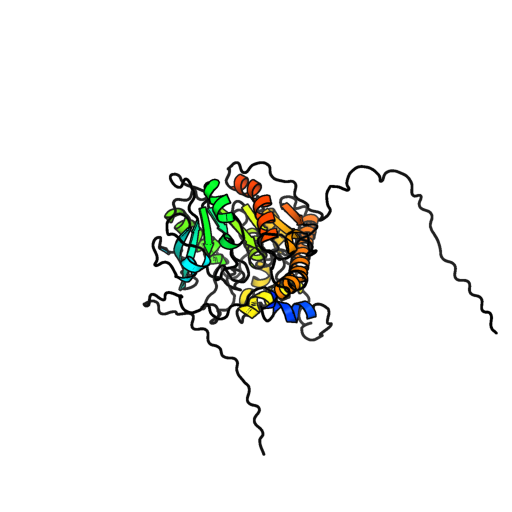1.00 84.81 96 LEU A N 1
ATOM 719 C CA . LEU A 1 96 ? 5.178 -6.774 17.809 1.00 84.81 96 LEU A CA 1
ATOM 720 C C . LEU A 1 96 ? 4.687 -6.237 19.156 1.00 84.81 96 LEU A C 1
ATOM 722 O O . LEU A 1 96 ? 4.247 -5.095 19.233 1.00 84.81 96 LEU A O 1
ATOM 726 N N . GLU A 1 97 ? 4.863 -6.999 20.236 1.00 83.19 97 GLU A N 1
ATOM 727 C CA . GLU A 1 97 ? 4.663 -6.482 21.595 1.00 83.19 97 GLU A CA 1
ATOM 728 C C . GLU A 1 97 ? 5.582 -5.275 21.860 1.00 83.19 97 GLU A C 1
ATOM 730 O O . GLU A 1 97 ? 5.120 -4.212 22.266 1.00 83.19 97 GLU A O 1
ATOM 735 N N . ARG A 1 98 ? 6.879 -5.398 21.543 1.00 79.50 98 ARG A N 1
ATOM 736 C CA . ARG A 1 98 ? 7.882 -4.358 21.807 1.00 79.50 98 ARG A CA 1
ATOM 737 C C . ARG A 1 98 ? 7.703 -3.094 20.973 1.00 79.50 98 ARG A C 1
ATOM 739 O O . ARG A 1 98 ? 7.821 -2.002 21.519 1.00 79.50 98 ARG A O 1
ATOM 746 N N . PHE A 1 99 ? 7.553 -3.229 19.657 1.00 77.88 99 PHE A N 1
ATOM 747 C CA . PHE A 1 99 ? 7.599 -2.072 18.763 1.00 77.88 99 PHE A CA 1
ATOM 748 C C . PHE A 1 99 ? 6.249 -1.443 18.521 1.00 77.88 99 PHE A C 1
ATOM 750 O O . PHE A 1 99 ? 6.233 -0.295 18.117 1.00 77.88 99 PHE A O 1
ATOM 757 N N . ILE A 1 100 ? 5.155 -2.169 18.724 1.00 82.62 100 ILE A N 1
ATOM 758 C CA . ILE A 1 100 ? 3.819 -1.726 18.303 1.00 82.62 100 ILE A CA 1
ATOM 759 C C . ILE A 1 100 ? 2.875 -1.652 19.500 1.00 82.62 100 ILE A C 1
ATOM 761 O O . ILE A 1 100 ? 1.867 -0.958 19.454 1.00 82.62 100 ILE A O 1
ATOM 765 N N . GLY A 1 101 ? 3.209 -2.336 20.598 1.00 84.44 101 GLY A N 1
ATOM 766 C CA . GLY A 1 101 ? 2.346 -2.391 21.767 1.00 84.44 101 GLY A CA 1
ATOM 767 C C . GLY A 1 101 ? 1.132 -3.281 21.532 1.00 84.44 101 GLY A C 1
ATOM 768 O O . GLY A 1 101 ? 0.034 -2.919 21.942 1.00 84.44 101 GLY A O 1
ATOM 769 N N . VAL A 1 102 ? 1.316 -4.432 20.866 1.00 86.31 102 VAL A N 1
ATOM 770 C CA . VAL A 1 102 ? 0.281 -5.480 20.822 1.00 86.31 102 VAL A CA 1
ATOM 771 C C . VAL A 1 102 ? -0.108 -5.832 22.255 1.00 86.31 102 VAL A C 1
ATOM 773 O O . VAL A 1 102 ? 0.700 -6.378 23.004 1.00 86.31 102 VAL A O 1
ATOM 776 N N . ASP A 1 103 ? -1.343 -5.502 22.620 1.00 85.31 103 ASP A N 1
ATOM 777 C CA . ASP A 1 103 ? -1.882 -5.629 23.976 1.00 85.31 103 ASP A CA 1
ATOM 778 C C . ASP A 1 103 ? -2.850 -6.813 24.114 1.00 85.31 103 ASP A C 1
ATOM 780 O O . ASP A 1 103 ? -3.171 -7.230 25.225 1.00 85.31 103 ASP A O 1
ATOM 784 N N . GLY A 1 104 ? -3.278 -7.393 22.987 1.00 83.00 104 GLY A N 1
ATOM 785 C CA . GLY A 1 104 ? -4.226 -8.506 22.945 1.00 83.00 104 GLY A CA 1
ATOM 786 C C . GLY A 1 104 ? -5.697 -8.083 22.995 1.00 83.00 104 GLY A C 1
ATOM 787 O O . GLY A 1 104 ? -6.558 -8.932 22.757 1.00 83.00 104 GLY A O 1
ATOM 788 N N . ASP A 1 105 ? -5.970 -6.792 23.193 1.00 86.69 105 ASP A N 1
ATOM 789 C CA . ASP A 1 105 ? -7.310 -6.216 23.275 1.00 86.69 105 ASP A CA 1
ATOM 790 C C . ASP A 1 105 ? -7.585 -5.316 22.063 1.00 86.69 105 ASP A C 1
ATOM 792 O O . ASP A 1 105 ? -8.302 -5.719 21.144 1.00 86.69 105 ASP A O 1
ATOM 796 N N . ARG A 1 106 ? -6.999 -4.112 22.033 1.00 90.31 106 ARG A N 1
ATOM 797 C CA . ARG A 1 106 ? -7.220 -3.111 20.978 1.00 90.31 106 ARG A CA 1
ATOM 798 C C . ARG A 1 106 ? -6.316 -3.353 19.778 1.00 90.31 106 ARG A C 1
ATOM 800 O O . ARG A 1 106 ? -6.761 -3.212 18.642 1.00 90.31 106 ARG A O 1
ATOM 807 N N . ILE A 1 107 ? -5.062 -3.722 20.026 1.00 94.56 107 ILE A N 1
ATOM 808 C CA . ILE A 1 107 ? -4.088 -4.064 18.991 1.00 94.56 107 ILE A CA 1
ATOM 809 C C . ILE A 1 107 ? -3.731 -5.532 19.177 1.00 94.56 107 ILE A C 1
ATOM 811 O O . ILE A 1 107 ? -3.059 -5.925 20.131 1.00 94.56 107 ILE A O 1
ATOM 815 N N . ARG A 1 108 ? -4.190 -6.362 18.244 1.00 95.75 108 ARG A N 1
ATOM 816 C CA . ARG A 1 108 ? -4.045 -7.815 18.299 1.00 95.75 108 ARG A CA 1
ATOM 817 C C . ARG A 1 108 ? -3.133 -8.301 17.191 1.00 95.75 108 ARG A C 1
ATOM 819 O O . ARG A 1 108 ? -3.146 -7.768 16.088 1.00 95.75 108 ARG A O 1
ATOM 826 N N . GLN A 1 109 ? -2.385 -9.363 17.463 1.00 95.12 109 GLN A N 1
ATOM 827 C CA . GLN A 1 109 ? -1.793 -10.162 16.399 1.00 95.12 109 GLN A CA 1
ATOM 828 C C . GLN A 1 109 ? -2.756 -11.288 16.023 1.00 95.12 109 GLN A C 1
ATOM 830 O O . GLN A 1 109 ? -3.265 -11.995 16.891 1.00 95.12 109 GLN A O 1
ATOM 835 N N . ILE A 1 110 ? -2.942 -11.481 14.723 1.00 96.88 110 ILE A N 1
ATOM 836 C CA . ILE A 1 110 ? -3.541 -12.677 14.129 1.00 96.88 110 ILE A CA 1
ATOM 837 C C . ILE A 1 110 ? -2.601 -13.193 13.039 1.00 96.88 110 ILE A C 1
ATOM 839 O O . ILE A 1 110 ? -1.782 -12.446 12.507 1.00 96.88 110 ILE A O 1
ATOM 843 N N . ASN A 1 111 ? -2.696 -14.470 12.701 1.00 97.94 111 ASN A N 1
ATOM 844 C CA . ASN A 1 111 ? -1.830 -15.090 11.707 1.00 97.94 111 ASN A CA 1
ATOM 845 C C . ASN A 1 111 ? -2.662 -15.612 10.535 1.00 97.94 111 ASN A C 1
ATOM 847 O O . ASN A 1 111 ? -3.747 -16.156 10.723 1.00 97.94 111 ASN A O 1
ATOM 851 N N . ALA A 1 112 ? -2.131 -15.494 9.322 1.00 98.31 112 ALA A N 1
ATOM 852 C CA . ALA A 1 112 ? -2.737 -16.060 8.125 1.00 98.31 112 ALA A CA 1
ATOM 853 C C . ALA A 1 112 ? -1.726 -16.938 7.386 1.00 98.31 112 ALA A C 1
ATOM 855 O O . ALA A 1 112 ? -0.684 -16.463 6.937 1.00 98.31 112 ALA A O 1
ATOM 856 N N . TYR A 1 113 ? -2.021 -18.227 7.242 1.00 98.25 113 TYR A N 1
ATOM 857 C CA . TYR A 1 113 ? -1.230 -19.112 6.392 1.00 98.25 113 TYR A CA 1
ATOM 858 C C . TYR A 1 113 ? -1.563 -18.853 4.923 1.00 98.25 113 TYR A C 1
ATOM 860 O O . TYR A 1 113 ? -2.718 -19.023 4.534 1.00 98.25 113 TYR A O 1
ATOM 868 N N . SER A 1 114 ? -0.563 -18.470 4.123 1.00 98.12 114 SER A N 1
ATOM 869 C CA . SER A 1 114 ? -0.671 -18.288 2.671 1.00 98.12 114 SER A CA 1
ATOM 870 C C . SER A 1 114 ? -0.285 -19.583 1.949 1.00 98.12 114 SER A C 1
ATOM 872 O O . SER A 1 114 ? 0.886 -19.976 1.996 1.00 98.12 114 SER A O 1
ATOM 874 N N . PRO A 1 115 ? -1.220 -20.259 1.257 1.00 97.69 115 PRO A N 1
ATOM 875 C CA . PRO A 1 115 ? -0.900 -21.457 0.489 1.00 97.69 115 PRO A CA 1
ATOM 876 C C . PRO A 1 115 ? 0.056 -21.203 -0.683 1.00 97.69 115 PRO A C 1
ATOM 878 O O . PRO A 1 115 ? 0.917 -22.040 -0.950 1.00 97.69 115 PRO A O 1
ATOM 881 N N . SER A 1 116 ? -0.073 -20.073 -1.388 1.00 96.81 116 SER A N 1
ATOM 882 C CA . SER A 1 116 ? 0.784 -19.751 -2.539 1.00 96.81 116 SER A CA 1
ATOM 883 C C . SER A 1 116 ? 2.228 -19.430 -2.144 1.00 96.81 116 SER A C 1
ATOM 885 O O . SER A 1 116 ? 3.150 -19.772 -2.891 1.00 96.81 116 SER A O 1
ATOM 887 N N . MET A 1 117 ? 2.444 -18.843 -0.961 1.00 96.56 117 MET A N 1
ATOM 888 C CA . MET A 1 117 ? 3.784 -18.617 -0.405 1.00 96.56 117 MET A CA 1
ATOM 889 C C . MET A 1 117 ? 4.284 -19.774 0.472 1.00 96.56 117 MET A C 1
ATOM 891 O O . MET A 1 117 ? 5.478 -19.860 0.744 1.00 96.56 117 MET A O 1
ATOM 895 N N . GLY A 1 118 ? 3.398 -20.669 0.915 1.00 96.00 118 GLY A N 1
ATOM 896 C CA . GLY A 1 118 ? 3.740 -21.808 1.766 1.00 96.00 118 GLY A CA 1
ATOM 897 C C . GLY A 1 118 ? 4.178 -21.427 3.183 1.00 96.00 118 GLY A C 1
ATOM 898 O O . GLY A 1 118 ? 4.882 -22.208 3.821 1.00 96.00 118 GLY A O 1
ATOM 899 N N . ARG A 1 119 ? 3.784 -20.247 3.681 1.00 93.25 119 ARG A N 1
ATOM 900 C CA . ARG A 1 119 ? 4.228 -19.703 4.977 1.00 93.25 119 ARG A CA 1
ATOM 901 C C . ARG A 1 119 ? 3.138 -18.911 5.695 1.00 93.25 119 ARG A C 1
ATOM 903 O O . ARG A 1 119 ? 2.186 -18.433 5.077 1.00 93.25 119 ARG A O 1
ATOM 910 N N . THR A 1 120 ? 3.313 -18.744 7.002 1.00 96.00 120 THR A N 1
ATOM 911 C CA . THR A 1 120 ? 2.428 -17.941 7.852 1.00 96.00 120 THR A CA 1
ATOM 912 C C . THR A 1 120 ? 2.845 -16.478 7.847 1.00 96.00 120 THR A C 1
ATOM 914 O O . THR A 1 120 ? 4.006 -16.150 8.083 1.00 96.00 120 THR A O 1
ATOM 917 N N . ILE A 1 121 ? 1.877 -15.599 7.604 1.00 96.00 121 ILE A N 1
ATOM 918 C CA . ILE A 1 121 ? 2.035 -14.150 7.613 1.00 96.00 121 ILE A CA 1
ATOM 919 C C . ILE A 1 121 ? 1.400 -13.599 8.901 1.00 96.00 121 ILE A C 1
ATOM 921 O O . ILE A 1 121 ? 0.188 -13.749 9.077 1.00 96.00 121 ILE A O 1
ATOM 925 N N . PRO A 1 122 ? 2.176 -12.978 9.807 1.00 95.75 122 PRO A N 1
ATOM 926 C CA . PRO A 1 122 ? 1.621 -12.244 10.932 1.00 95.75 122 PRO A CA 1
ATOM 927 C C . PRO A 1 122 ? 0.947 -10.964 10.439 1.00 95.75 122 PRO A C 1
ATOM 929 O O . PRO A 1 122 ? 1.495 -10.232 9.611 1.00 95.75 122 PRO A O 1
ATOM 932 N N . LEU A 1 123 ? -0.236 -10.696 10.973 1.00 97.50 123 LEU A N 1
ATOM 933 C CA . LEU A 1 123 ? -1.031 -9.508 10.711 1.00 97.50 123 LEU A CA 1
ATOM 934 C C . LEU A 1 123 ? -1.299 -8.804 12.041 1.00 97.50 123 LEU A C 1
ATOM 936 O O . LEU A 1 123 ? -1.609 -9.458 13.040 1.00 97.50 123 LEU A O 1
ATOM 940 N N . LEU A 1 124 ? -1.222 -7.476 12.056 1.00 96.69 124 LEU A N 1
ATOM 941 C CA . LEU A 1 124 ? -1.892 -6.720 13.106 1.00 96.69 124 LEU A CA 1
ATOM 942 C C . LEU A 1 124 ? -3.354 -6.549 12.744 1.00 96.69 124 LEU A C 1
ATOM 944 O O . LEU A 1 124 ? -3.678 -6.221 11.603 1.00 96.69 124 LEU A O 1
ATOM 948 N N . TRP A 1 125 ? -4.198 -6.698 13.751 1.00 98.06 125 TRP A N 1
ATOM 949 C CA . TRP A 1 125 ? -5.593 -6.321 13.729 1.00 98.06 125 TRP A CA 1
ATOM 950 C C . TRP A 1 125 ? -5.838 -5.247 14.786 1.00 98.06 125 TRP A C 1
ATOM 952 O O . TRP A 1 125 ? -5.728 -5.514 15.984 1.00 98.06 125 TRP A O 1
ATOM 962 N N . ILE A 1 126 ? -6.160 -4.034 14.338 1.00 97.88 126 ILE A N 1
ATOM 963 C CA . ILE A 1 126 ? -6.674 -2.982 15.219 1.00 97.88 126 ILE A CA 1
ATOM 964 C C . ILE A 1 126 ? -8.186 -3.142 15.268 1.00 97.88 126 ILE A C 1
ATOM 966 O O . ILE A 1 126 ? -8.867 -3.077 14.237 1.00 97.88 126 ILE A O 1
ATOM 970 N N . VAL A 1 127 ? -8.682 -3.407 16.471 1.00 97.19 127 VAL A N 1
ATOM 971 C CA . VAL A 1 127 ? -10.082 -3.728 16.727 1.00 97.19 127 VAL A CA 1
ATOM 972 C C . VAL A 1 127 ? -10.892 -2.426 16.823 1.00 97.19 127 VAL A C 1
ATOM 974 O O . VAL A 1 127 ? -10.474 -1.518 17.543 1.00 97.19 127 VAL A O 1
ATOM 977 N N . PRO A 1 128 ? -12.048 -2.323 16.137 1.00 97.19 128 PRO A N 1
ATOM 978 C CA . PRO A 1 128 ? -13.013 -1.238 16.312 1.00 97.19 128 PRO A CA 1
ATOM 979 C C . PRO A 1 128 ? -13.402 -1.024 17.777 1.00 97.19 128 PRO A C 1
ATOM 981 O O . PRO A 1 128 ? -13.525 -1.996 18.524 1.00 97.19 128 PRO A O 1
ATOM 984 N N . GLU A 1 129 ? -13.707 0.217 18.168 1.00 96.00 129 GLU A N 1
ATOM 985 C CA . GLU A 1 129 ? -14.212 0.500 19.519 1.00 96.00 129 GLU A CA 1
ATOM 986 C C . GLU A 1 129 ? -15.540 -0.232 19.788 1.00 96.00 129 GLU A C 1
ATOM 988 O O . GLU A 1 129 ? -15.707 -0.879 20.823 1.00 96.00 129 GLU A O 1
ATOM 993 N N . ASP A 1 130 ? -16.461 -0.210 18.820 1.00 94.88 130 ASP A N 1
ATOM 994 C CA . ASP A 1 130 ? -17.650 -1.055 18.797 1.00 94.88 130 ASP A CA 1
ATOM 995 C C . ASP A 1 130 ? -17.543 -2.145 17.724 1.00 94.88 130 ASP A C 1
ATOM 997 O O . ASP A 1 130 ? -17.939 -1.971 16.564 1.00 94.88 130 ASP A O 1
ATOM 1001 N N . ASN A 1 131 ? -17.073 -3.311 18.163 1.00 93.88 131 ASN A N 1
ATOM 1002 C CA . ASN A 1 131 ? -17.027 -4.538 17.373 1.00 93.88 131 ASN A CA 1
ATOM 1003 C C . ASN A 1 131 ? -18.211 -5.492 17.665 1.00 93.88 131 ASN A C 1
ATOM 1005 O O . ASN A 1 131 ? -18.099 -6.705 17.493 1.00 93.88 131 ASN A O 1
ATOM 1009 N N . SER A 1 132 ? -19.344 -4.978 18.171 1.00 95.25 132 SER A N 1
ATOM 1010 C CA . SER A 1 132 ? -20.546 -5.791 18.443 1.00 95.25 132 SER A CA 1
ATOM 1011 C C . SER A 1 132 ? -21.405 -6.057 17.201 1.00 95.25 132 SER A C 1
ATOM 1013 O O . SER A 1 132 ? -22.263 -6.944 17.210 1.00 95.25 132 SER A O 1
ATOM 1015 N N . VAL A 1 133 ? -21.165 -5.302 16.128 1.00 96.31 133 VAL A N 1
ATOM 1016 C CA . VAL A 1 133 ? -21.797 -5.445 14.814 1.00 96.31 133 VAL A CA 1
ATOM 1017 C C . VAL A 1 133 ? -20.720 -5.488 13.728 1.00 96.31 133 VAL A C 1
ATOM 1019 O O . VAL A 1 133 ? -19.639 -4.945 13.956 1.00 96.31 133 VAL A O 1
ATOM 1022 N N . PRO A 1 134 ? -20.990 -6.081 12.551 1.00 98.06 134 PRO A N 1
ATOM 1023 C CA . PRO A 1 134 ? -20.017 -6.105 11.465 1.00 98.06 134 PRO A CA 1
ATOM 1024 C C . PRO A 1 134 ? -19.566 -4.708 11.035 1.00 98.06 134 PRO A C 1
ATOM 1026 O O . PRO A 1 134 ? -20.390 -3.801 10.894 1.00 98.06 134 PRO A O 1
ATOM 1029 N N . ARG A 1 135 ? -18.255 -4.555 10.829 1.00 98.31 135 ARG A N 1
ATOM 1030 C CA . ARG A 1 135 ? -17.579 -3.296 10.486 1.00 98.31 135 ARG A CA 1
ATOM 1031 C C . ARG A 1 135 ? -16.736 -3.434 9.210 1.00 98.31 135 ARG A C 1
ATOM 1033 O O . ARG A 1 135 ? -16.256 -4.541 8.946 1.00 98.31 135 ARG A O 1
ATOM 1040 N N . PRO A 1 136 ? -16.506 -2.344 8.455 1.00 98.62 136 PRO A N 1
ATOM 1041 C CA . PRO A 1 136 ? -15.616 -2.357 7.296 1.00 98.62 136 PRO A CA 1
ATOM 1042 C C . PRO A 1 136 ? -14.159 -2.586 7.695 1.00 98.62 136 PRO A C 1
ATOM 1044 O O . PRO A 1 136 ? -13.789 -2.463 8.867 1.00 98.62 136 PRO A O 1
ATOM 1047 N N . THR A 1 137 ? -13.329 -2.922 6.707 1.00 98.88 137 THR A N 1
ATOM 1048 C CA . THR A 1 137 ? -11.905 -3.217 6.907 1.00 98.88 137 THR A CA 1
ATOM 1049 C C . THR A 1 137 ? -11.006 -2.319 6.063 1.00 98.88 137 THR A C 1
ATOM 1051 O O . THR A 1 137 ? -11.153 -2.213 4.849 1.00 98.88 137 THR A O 1
ATOM 1054 N N . LEU A 1 138 ? -10.023 -1.694 6.698 1.00 98.88 138 LEU A N 1
ATOM 1055 C CA . LEU A 1 138 ? -8.917 -1.008 6.052 1.00 98.88 138 LEU A CA 1
ATOM 1056 C C . LEU A 1 138 ? -7.682 -1.913 6.045 1.00 98.88 138 LEU A C 1
ATOM 1058 O O . LEU A 1 138 ? -7.153 -2.262 7.098 1.00 98.88 138 LEU A O 1
ATOM 1062 N N . TYR A 1 139 ? -7.182 -2.248 4.861 1.00 98.88 139 TYR A N 1
ATOM 1063 C CA . TYR A 1 139 ? -5.871 -2.868 4.699 1.00 98.88 139 TYR A CA 1
ATOM 1064 C C . TYR A 1 139 ? -4.812 -1.767 4.593 1.00 98.88 139 TYR A C 1
ATOM 1066 O O . TYR A 1 139 ? -4.851 -0.954 3.671 1.00 98.88 139 TYR A O 1
ATOM 1074 N N . ALA A 1 140 ? -3.869 -1.723 5.529 1.00 98.50 140 ALA A N 1
ATOM 1075 C CA . ALA A 1 140 ? -2.826 -0.703 5.570 1.00 98.50 140 ALA A CA 1
ATOM 1076 C C . ALA A 1 140 ? -1.451 -1.337 5.327 1.00 98.50 140 ALA A C 1
ATOM 1078 O O . ALA A 1 140 ? -0.903 -2.035 6.182 1.00 98.50 140 ALA A O 1
ATOM 1079 N N . LEU A 1 141 ? -0.901 -1.121 4.130 1.00 98.38 141 LEU A N 1
ATOM 1080 C CA . LEU A 1 141 ? 0.368 -1.718 3.719 1.00 98.38 141 LEU A CA 1
ATOM 1081 C C . LEU A 1 141 ? 1.558 -0.897 4.219 1.00 98.38 141 LEU A C 1
ATOM 1083 O O . LEU A 1 141 ? 1.546 0.333 4.168 1.00 98.38 141 LEU A O 1
ATOM 1087 N N . GLY A 1 142 ? 2.611 -1.580 4.671 1.00 93.38 142 GLY A N 1
ATOM 1088 C CA . GLY A 1 142 ? 3.873 -0.936 5.030 1.00 93.38 142 GLY A CA 1
ATOM 1089 C C . GLY A 1 142 ? 4.622 -0.392 3.810 1.00 93.38 142 GLY A C 1
ATOM 1090 O O . GLY A 1 142 ? 4.318 -0.732 2.667 1.00 93.38 142 GLY A O 1
ATOM 1091 N N . GLY A 1 143 ? 5.620 0.459 4.049 1.00 89.81 143 GLY A N 1
ATOM 1092 C CA . GLY A 1 143 ? 6.581 0.877 3.025 1.00 89.81 143 GLY A CA 1
ATOM 1093 C C . GLY A 1 143 ? 7.654 -0.192 2.774 1.00 89.81 143 GLY A C 1
ATOM 1094 O O . GLY A 1 143 ? 7.404 -1.389 2.897 1.00 89.81 143 GLY A O 1
ATOM 1095 N N . GLY A 1 144 ? 8.882 0.236 2.469 1.00 82.62 144 GLY A N 1
ATOM 1096 C CA . GLY A 1 144 ? 10.002 -0.673 2.190 1.00 82.62 144 GLY A CA 1
ATOM 1097 C C . GLY A 1 144 ? 10.317 -1.679 3.308 1.00 82.62 144 GLY A C 1
ATOM 1098 O O . GLY A 1 144 ? 10.690 -2.806 3.005 1.00 82.62 144 GLY A O 1
ATOM 1099 N N . ASP A 1 145 ? 10.109 -1.322 4.579 1.00 80.44 145 ASP A N 1
ATOM 1100 C CA . ASP A 1 145 ? 10.306 -2.227 5.727 1.00 80.44 145 ASP A CA 1
ATOM 1101 C C . ASP A 1 145 ? 9.207 -3.311 5.850 1.00 80.44 145 ASP A C 1
ATOM 1103 O O . ASP A 1 145 ? 9.397 -4.336 6.506 1.00 80.44 145 ASP A O 1
ATOM 1107 N N . GLY A 1 146 ? 8.058 -3.132 5.188 1.00 80.81 146 GLY A N 1
ATOM 1108 C CA . GLY A 1 146 ? 6.964 -4.107 5.202 1.00 80.81 146 GLY A CA 1
ATOM 1109 C C . GLY A 1 146 ? 6.335 -4.326 6.583 1.00 80.81 146 GLY A C 1
ATOM 1110 O O . GLY A 1 146 ? 5.854 -5.422 6.862 1.00 80.81 146 GLY A O 1
ATOM 1111 N N . GLY A 1 147 ? 6.395 -3.318 7.463 1.00 76.25 147 GLY A N 1
ATOM 1112 C CA . GLY A 1 147 ? 5.820 -3.366 8.811 1.00 76.25 147 GLY A CA 1
ATOM 1113 C C . GLY A 1 147 ? 6.595 -4.263 9.777 1.00 76.25 147 GLY A C 1
ATOM 1114 O O . GLY A 1 147 ? 6.029 -4.801 10.721 1.00 76.25 147 GLY A O 1
ATOM 1115 N N . GLN A 1 148 ? 7.876 -4.508 9.533 1.00 75.38 148 GLN A N 1
ATOM 1116 C CA . GLN A 1 148 ? 8.652 -5.446 10.328 1.00 75.38 148 GLN A CA 1
ATOM 1117 C C . GLN A 1 148 ? 9.426 -4.795 11.488 1.00 75.38 148 GLN A C 1
ATOM 1119 O O . GLN A 1 148 ? 9.743 -5.496 12.455 1.00 75.38 148 GLN A O 1
ATOM 1124 N N . GLY A 1 149 ? 9.681 -3.489 11.410 1.00 73.50 149 GLY A N 1
ATOM 1125 C CA . GLY A 1 149 ? 10.306 -2.647 12.428 1.00 73.50 149 GLY A CA 1
ATOM 1126 C C . GLY A 1 149 ? 9.357 -1.607 13.044 1.00 73.50 149 GLY A C 1
ATOM 1127 O O . GLY A 1 149 ? 8.131 -1.747 13.023 1.00 73.50 149 GLY A O 1
ATOM 1128 N N . SER A 1 150 ? 9.937 -0.551 13.624 1.00 75.81 150 SER A N 1
ATOM 1129 C CA . SER A 1 150 ? 9.197 0.542 14.273 1.00 75.81 150 SER A CA 1
ATOM 1130 C C . SER A 1 150 ? 8.583 1.546 13.294 1.00 75.81 150 SER A C 1
ATOM 1132 O O . SER A 1 150 ? 7.679 2.281 13.684 1.00 75.81 150 SER A O 1
ATOM 1134 N N . ASP A 1 151 ? 9.026 1.565 12.038 1.00 80.75 151 ASP A N 1
ATOM 1135 C CA . ASP A 1 151 ? 8.538 2.486 11.008 1.00 80.75 151 ASP A CA 1
ATOM 1136 C C . ASP A 1 151 ? 7.265 1.939 10.357 1.00 80.75 151 ASP A C 1
ATOM 1138 O O . ASP A 1 151 ? 7.274 1.355 9.272 1.00 80.75 151 ASP A O 1
ATOM 1142 N N . ASN A 1 152 ? 6.146 2.094 11.058 1.00 87.44 152 ASN A N 1
ATOM 1143 C CA . ASN A 1 152 ? 4.838 1.625 10.620 1.00 87.44 152 ASN A CA 1
ATOM 1144 C C . ASN A 1 152 ? 3.727 2.628 10.977 1.00 87.44 152 ASN A C 1
ATOM 1146 O O . ASN A 1 152 ? 3.954 3.589 11.718 1.00 87.44 152 ASN A O 1
ATOM 1150 N N . TRP A 1 153 ? 2.525 2.376 10.447 1.00 94.06 153 TRP A N 1
ATOM 1151 C CA . TRP A 1 153 ? 1.359 3.241 10.627 1.00 94.06 153 TRP A CA 1
ATOM 1152 C C . TRP A 1 153 ? 1.002 3.479 12.097 1.00 94.06 153 TRP A C 1
ATOM 1154 O O . TRP A 1 153 ? 0.717 4.613 12.457 1.00 94.06 153 TRP A O 1
ATOM 1164 N N . VAL A 1 154 ? 1.068 2.460 12.955 1.00 91.94 154 VAL A N 1
ATOM 1165 C CA . VAL A 1 154 ? 0.695 2.585 14.377 1.00 91.94 154 VAL A CA 1
ATOM 1166 C C . VAL A 1 154 ? 1.637 3.521 15.129 1.00 91.94 154 VAL A C 1
ATOM 1168 O O . VAL A 1 154 ? 1.207 4.297 15.969 1.00 91.94 154 VAL A O 1
ATOM 1171 N N . ASN A 1 155 ? 2.931 3.467 14.825 1.00 89.94 155 ASN A N 1
ATOM 1172 C CA . ASN A 1 155 ? 3.928 4.202 15.602 1.00 89.94 155 ASN A CA 1
ATOM 1173 C C . ASN A 1 155 ? 4.129 5.648 15.159 1.00 89.94 155 ASN A C 1
ATOM 1175 O O . ASN A 1 155 ? 4.590 6.464 15.952 1.00 89.94 155 ASN A O 1
ATOM 1179 N N . ASN A 1 156 ? 3.855 5.947 13.890 1.00 92.31 156 ASN A N 1
ATOM 1180 C CA . ASN A 1 156 ? 4.217 7.231 13.286 1.00 92.31 156 ASN A CA 1
ATOM 1181 C C . ASN A 1 156 ? 2.996 8.041 12.826 1.00 92.31 156 ASN A C 1
ATOM 1183 O O . ASN A 1 156 ? 3.147 9.131 12.268 1.00 92.31 156 ASN A O 1
ATOM 1187 N N . THR A 1 157 ? 1.789 7.511 13.038 1.00 95.44 157 THR A N 1
ATOM 1188 C CA . THR A 1 157 ? 0.514 8.171 12.737 1.00 95.44 157 THR A CA 1
ATOM 1189 C C . THR A 1 157 ? -0.495 7.901 13.851 1.00 95.44 157 THR A C 1
ATOM 1191 O O . THR A 1 157 ? -0.213 7.147 14.773 1.00 95.44 157 THR A O 1
ATOM 1194 N N . ASP A 1 158 ? -1.677 8.497 13.747 1.00 96.25 158 ASP A N 1
ATOM 1195 C CA . ASP A 1 158 ? -2.842 8.241 14.598 1.00 96.25 158 ASP A CA 1
ATOM 1196 C C . ASP A 1 158 ? -3.861 7.300 13.928 1.00 96.25 158 ASP A C 1
ATOM 1198 O O . ASP A 1 158 ? -5.038 7.302 14.281 1.00 96.25 158 ASP A O 1
ATOM 1202 N N . LEU A 1 159 ? -3.437 6.494 12.942 1.00 97.19 159 LEU A N 1
ATOM 1203 C CA . LEU A 1 159 ? -4.309 5.573 12.202 1.00 97.19 159 LEU A CA 1
ATOM 1204 C C . LEU A 1 159 ? -5.087 4.627 13.131 1.00 97.19 159 LEU A C 1
ATOM 1206 O O . LEU A 1 159 ? -6.269 4.381 12.907 1.00 97.19 159 LEU A O 1
ATOM 1210 N N . ASP A 1 160 ? -4.443 4.078 14.156 1.00 95.06 160 ASP A N 1
ATOM 1211 C CA . ASP A 1 160 ? -5.079 3.138 15.078 1.00 95.06 160 ASP A CA 1
ATOM 1212 C C . ASP A 1 160 ? -6.204 3.794 15.889 1.00 95.06 160 ASP A C 1
ATOM 1214 O O . ASP A 1 160 ? -7.290 3.223 16.012 1.00 95.06 160 ASP A O 1
ATOM 1218 N N . GLU A 1 161 ? -5.977 5.005 16.394 1.00 95.69 161 GLU A N 1
ATOM 1219 C CA . GLU A 1 161 ? -6.992 5.797 17.086 1.00 95.69 161 GLU A CA 1
ATOM 1220 C C . GLU A 1 161 ? -8.110 6.233 16.128 1.00 95.69 161 GLU A C 1
ATOM 1222 O O . GLU A 1 161 ? -9.287 5.969 16.395 1.00 95.69 161 GLU A O 1
ATOM 1227 N N . LEU A 1 162 ? -7.745 6.816 14.981 1.00 97.62 162 LEU A N 1
ATOM 1228 C CA . LEU A 1 162 ? -8.676 7.318 13.971 1.00 97.62 162 LEU A CA 1
ATOM 1229 C C . LEU A 1 162 ? -9.630 6.219 13.487 1.00 97.62 162 LEU A C 1
ATOM 1231 O O . LEU A 1 162 ? -10.838 6.440 13.411 1.00 97.62 162 LEU A O 1
ATOM 1235 N N . MET A 1 163 ? -9.120 5.024 13.182 1.00 98.06 163 MET A N 1
ATOM 1236 C CA . MET A 1 163 ? -9.953 3.920 12.689 1.00 98.06 163 MET A CA 1
ATOM 1237 C C . MET A 1 163 ? -10.783 3.280 13.798 1.00 98.06 163 MET A C 1
ATOM 1239 O O . MET A 1 163 ? -11.969 3.016 13.592 1.00 98.06 163 MET A O 1
ATOM 1243 N N . SER A 1 164 ? -10.203 3.081 14.987 1.00 96.06 164 SER A N 1
ATOM 1244 C CA . SER A 1 164 ? -10.917 2.487 16.122 1.00 96.06 164 SER A CA 1
ATOM 1245 C C . SER A 1 164 ? -12.127 3.333 16.527 1.00 96.06 164 SER A C 1
ATOM 1247 O O . SER A 1 164 ? -13.225 2.789 16.649 1.00 96.06 164 SER A O 1
ATOM 1249 N N . GLN A 1 165 ? -11.954 4.653 16.671 1.00 96.38 165 GLN A N 1
ATOM 1250 C CA . GLN A 1 165 ? -13.024 5.591 17.053 1.00 96.38 165 GLN A CA 1
ATOM 1251 C C . GLN A 1 165 ? -14.137 5.688 16.000 1.00 96.38 165 GLN A C 1
ATOM 1253 O O . GLN A 1 165 ? -15.293 5.963 16.319 1.00 96.38 165 GLN A O 1
ATOM 1258 N N . ASN A 1 166 ? -13.803 5.430 14.734 1.00 97.75 166 ASN A N 1
ATOM 1259 C CA . ASN A 1 166 ? -14.756 5.425 13.624 1.00 97.75 166 ASN A CA 1
ATOM 1260 C C . ASN A 1 166 ? -15.274 4.022 13.280 1.00 97.75 166 ASN A C 1
ATOM 1262 O O . ASN A 1 166 ? -15.973 3.838 12.284 1.00 97.75 166 ASN A O 1
ATOM 1266 N N . ASN A 1 167 ? -15.000 3.044 14.145 1.00 97.69 167 ASN A N 1
ATOM 1267 C CA . ASN A 1 167 ? -15.441 1.661 14.035 1.00 97.69 167 ASN A CA 1
ATOM 1268 C C . ASN A 1 167 ? -15.037 0.972 12.723 1.00 97.69 167 ASN A C 1
ATOM 1270 O O . ASN A 1 167 ? -15.860 0.321 12.078 1.00 97.69 167 ASN A O 1
ATOM 1274 N N . VAL A 1 168 ? -13.772 1.111 12.333 1.00 98.62 168 VAL A N 1
ATOM 1275 C CA . VAL A 1 168 ? -13.179 0.465 11.157 1.00 98.62 168 VAL A CA 1
ATOM 1276 C C . VAL A 1 168 ? -12.114 -0.526 11.624 1.00 98.62 168 VAL A C 1
ATOM 1278 O O . VAL A 1 168 ? -11.244 -0.174 12.418 1.00 98.62 168 VAL A O 1
ATOM 1281 N N . ASN A 1 169 ? -12.170 -1.771 11.143 1.00 98.75 169 ASN A N 1
ATOM 1282 C CA . ASN A 1 169 ? -11.091 -2.733 11.375 1.00 98.75 169 ASN A CA 1
ATOM 1283 C C . ASN A 1 169 ? -9.851 -2.277 10.610 1.00 98.75 169 ASN A C 1
ATOM 1285 O O . ASN A 1 169 ? -9.972 -1.910 9.445 1.00 98.75 169 ASN A O 1
ATOM 1289 N N . VAL A 1 170 ? -8.659 -2.389 11.192 1.00 98.75 170 VAL A N 1
ATOM 1290 C CA . VAL A 1 170 ? -7.413 -2.233 10.420 1.00 98.75 170 VAL A CA 1
ATOM 1291 C C . VAL A 1 170 ? -6.666 -3.545 10.382 1.00 98.75 170 VAL A C 1
ATOM 1293 O O . VAL A 1 170 ? -6.456 -4.157 11.424 1.00 98.75 170 VAL A O 1
ATOM 1296 N N . ILE A 1 171 ? -6.223 -3.936 9.191 1.00 98.69 171 ILE A N 1
ATOM 1297 C CA . ILE A 1 171 ? -5.363 -5.089 8.961 1.00 98.69 171 ILE A CA 1
ATOM 1298 C C . ILE A 1 171 ? -4.042 -4.614 8.362 1.00 98.69 171 ILE A C 1
ATOM 1300 O O . ILE A 1 171 ? -4.016 -4.034 7.276 1.00 98.69 171 ILE A O 1
ATOM 1304 N N . MET A 1 172 ? -2.936 -4.897 9.047 1.00 97.94 172 MET A N 1
ATOM 1305 C CA . MET A 1 172 ? -1.587 -4.591 8.561 1.00 97.94 172 MET A CA 1
ATOM 1306 C C . MET A 1 172 ? -0.772 -5.874 8.410 1.00 97.94 172 MET A C 1
ATOM 1308 O O . MET A 1 172 ? -0.533 -6.555 9.409 1.00 97.94 172 MET A O 1
ATOM 1312 N N . PRO A 1 173 ? -0.307 -6.219 7.199 1.00 96.69 173 PRO A N 1
ATOM 1313 C CA . PRO A 1 173 ? 0.688 -7.268 7.026 1.00 96.69 173 PRO A CA 1
ATOM 1314 C C . PRO A 1 173 ? 2.017 -6.880 7.679 1.00 96.69 173 PRO A C 1
ATOM 1316 O O . PRO A 1 173 ? 2.577 -5.831 7.373 1.00 96.69 173 PRO A O 1
ATOM 1319 N N . MET A 1 174 ? 2.540 -7.753 8.543 1.00 91.69 174 MET A N 1
ATOM 1320 C CA . MET A 1 174 ? 3.755 -7.509 9.340 1.00 91.69 174 MET A CA 1
ATOM 1321 C C . MET A 1 174 ? 4.980 -8.236 8.786 1.00 91.69 174 MET A C 1
ATOM 1323 O O . MET A 1 174 ? 5.885 -8.633 9.529 1.00 91.69 174 MET A O 1
ATOM 1327 N N . LEU A 1 175 ? 4.951 -8.452 7.473 1.00 90.62 175 LEU A N 1
ATOM 1328 C CA . LEU A 1 175 ? 5.979 -8.992 6.597 1.00 90.62 175 LEU A CA 1
ATOM 1329 C C . LEU A 1 175 ? 5.814 -8.325 5.214 1.00 90.62 175 LEU A C 1
ATOM 1331 O O . LEU A 1 175 ? 4.835 -7.624 4.958 1.00 90.62 175 LEU A O 1
ATOM 1335 N N . GLY A 1 176 ? 6.757 -8.578 4.304 1.00 89.75 176 GLY A N 1
ATOM 1336 C CA . GLY A 1 176 ? 6.714 -8.038 2.937 1.00 89.75 176 GLY A CA 1
ATOM 1337 C C . GLY A 1 176 ? 7.752 -6.953 2.654 1.00 89.75 176 GLY A C 1
ATOM 1338 O O . GLY A 1 176 ? 7.588 -6.189 1.702 1.00 89.75 176 GLY A O 1
ATOM 1339 N N . ALA A 1 177 ? 8.830 -6.904 3.443 1.00 88.75 177 ALA A N 1
ATOM 1340 C CA . ALA A 1 177 ? 9.930 -5.966 3.236 1.00 88.75 177 ALA A CA 1
ATOM 1341 C C . ALA A 1 177 ? 10.504 -6.109 1.822 1.00 88.75 177 ALA A C 1
ATOM 1343 O O . ALA A 1 177 ? 10.840 -7.212 1.395 1.00 88.75 177 ALA A O 1
ATOM 1344 N N . TYR A 1 178 ? 10.602 -4.991 1.104 1.00 89.94 178 TYR A N 1
ATOM 1345 C CA . TYR A 1 178 ? 11.169 -4.900 -0.247 1.00 89.94 178 TYR A CA 1
ATOM 1346 C C . TYR A 1 178 ? 10.438 -5.704 -1.337 1.00 89.94 178 TYR A C 1
ATOM 1348 O O . TYR A 1 178 ? 10.945 -5.851 -2.447 1.00 89.94 178 TYR A O 1
ATOM 1356 N N . THR A 1 179 ? 9.235 -6.211 -1.052 1.00 95.19 179 THR A N 1
ATOM 1357 C CA . THR A 1 179 ? 8.525 -7.141 -1.948 1.00 95.19 179 THR A CA 1
ATOM 1358 C C . THR A 1 179 ? 7.673 -6.465 -3.015 1.00 95.19 179 THR A C 1
ATOM 1360 O O . THR A 1 179 ? 7.153 -7.152 -3.895 1.00 95.19 179 THR A O 1
ATOM 1363 N N . PHE A 1 180 ? 7.465 -5.146 -2.907 1.00 97.06 180 PHE A N 1
ATOM 1364 C CA . PHE A 1 180 ? 6.431 -4.403 -3.643 1.00 97.06 180 PHE A CA 1
ATOM 1365 C C . PHE A 1 180 ? 5.023 -4.978 -3.464 1.00 97.06 180 PHE A C 1
ATOM 1367 O O . PHE A 1 180 ? 4.132 -4.668 -4.251 1.00 97.06 180 PHE A O 1
ATOM 1374 N N . TYR A 1 181 ? 4.828 -5.840 -2.457 1.00 98.38 181 TYR A N 1
ATOM 1375 C CA . TYR A 1 181 ? 3.644 -6.676 -2.306 1.00 98.38 181 TYR A CA 1
ATOM 1376 C C . TYR A 1 181 ? 3.175 -7.257 -3.658 1.00 98.38 181 TYR A C 1
ATOM 1378 O O . TYR A 1 181 ? 1.986 -7.364 -3.942 1.00 98.38 181 TYR A O 1
ATOM 1386 N N . ALA A 1 182 ? 4.130 -7.650 -4.500 1.00 97.94 182 ALA A N 1
ATOM 1387 C CA . ALA A 1 182 ? 3.876 -8.237 -5.802 1.00 97.94 182 ALA A CA 1
ATOM 1388 C C . ALA A 1 182 ? 3.934 -9.766 -5.736 1.00 97.94 182 ALA A C 1
ATOM 1390 O O . ALA A 1 182 ? 4.533 -10.365 -4.836 1.00 97.94 182 ALA A O 1
ATOM 1391 N N . ASP A 1 183 ? 3.353 -10.406 -6.740 1.00 98.12 183 ASP A N 1
ATOM 1392 C CA . ASP A 1 183 ? 3.631 -11.806 -7.021 1.00 98.12 183 ASP A CA 1
ATOM 1393 C C . ASP A 1 183 ? 4.882 -11.882 -7.916 1.00 98.12 183 ASP A C 1
ATOM 1395 O O . ASP A 1 183 ? 4.839 -11.452 -9.061 1.00 98.12 183 ASP A O 1
ATOM 1399 N N . TRP A 1 184 ? 5.999 -12.416 -7.437 1.00 97.94 184 TRP A N 1
ATOM 1400 C CA . TRP A 1 184 ? 7.268 -12.342 -8.173 1.00 97.94 184 TRP A CA 1
ATOM 1401 C C . TRP A 1 184 ? 7.360 -13.352 -9.327 1.00 97.94 184 TRP A C 1
ATOM 1403 O O . TRP A 1 184 ? 6.690 -14.389 -9.316 1.00 97.94 184 TRP A O 1
ATOM 1413 N N . VAL A 1 185 ? 8.212 -13.054 -10.316 1.00 97.44 185 VAL A N 1
ATOM 1414 C CA . VAL A 1 185 ? 8.602 -14.000 -11.380 1.00 97.44 185 VAL A CA 1
ATOM 1415 C C . VAL A 1 185 ? 9.521 -15.085 -10.827 1.00 97.44 185 VAL A C 1
ATOM 1417 O O . VAL A 1 185 ? 9.362 -16.259 -11.164 1.00 97.44 185 VAL A O 1
ATOM 1420 N N . GLU A 1 186 ? 10.463 -14.697 -9.968 1.00 95.56 186 GLU A N 1
ATOM 1421 C CA . GLU A 1 186 ? 11.435 -15.595 -9.349 1.00 95.56 186 GLU A CA 1
ATOM 1422 C C . GLU A 1 186 ? 11.255 -15.668 -7.829 1.00 95.56 186 GLU A C 1
ATOM 1424 O O . GLU A 1 186 ? 10.802 -14.727 -7.176 1.00 95.56 186 GLU A O 1
ATOM 1429 N N . GLU A 1 187 ? 11.633 -16.802 -7.243 1.00 92.88 187 GLU A N 1
ATOM 1430 C CA . GLU A 1 187 ? 11.711 -16.943 -5.788 1.00 92.88 187 GLU A CA 1
ATOM 1431 C C . GLU A 1 187 ? 12.961 -16.236 -5.246 1.00 92.88 187 GLU A C 1
ATOM 1433 O O . GLU A 1 187 ? 14.008 -16.232 -5.893 1.00 92.88 187 GLU A O 1
ATOM 1438 N N . SER A 1 188 ? 12.882 -15.694 -4.029 1.00 86.69 188 SER A N 1
ATOM 1439 C CA . SER A 1 188 ? 14.029 -15.092 -3.340 1.00 86.69 188 SER A CA 1
ATOM 1440 C C . SER A 1 188 ? 14.271 -15.790 -2.010 1.00 86.69 188 SER A C 1
ATOM 1442 O O . SER A 1 188 ? 13.458 -15.684 -1.093 1.00 86.69 188 SER A O 1
ATOM 1444 N N . ALA A 1 189 ? 15.396 -16.498 -1.889 1.00 83.00 189 ALA A N 1
ATOM 1445 C CA . ALA A 1 189 ? 15.782 -17.151 -0.638 1.00 83.00 189 ALA A CA 1
ATOM 1446 C C . ALA A 1 189 ? 15.936 -16.134 0.508 1.00 83.00 189 ALA A C 1
ATOM 1448 O O . ALA A 1 189 ? 15.443 -16.384 1.606 1.00 83.00 189 ALA A O 1
ATOM 1449 N N . ASP A 1 190 ? 16.512 -14.963 0.217 1.00 80.75 190 ASP A N 1
ATOM 1450 C CA . ASP A 1 190 ? 16.723 -13.877 1.184 1.00 80.75 190 ASP A CA 1
ATOM 1451 C C . ASP A 1 190 ? 15.415 -13.224 1.652 1.00 80.75 190 ASP A C 1
ATOM 1453 O O . ASP A 1 190 ? 15.382 -12.563 2.682 1.00 80.75 190 ASP A O 1
ATOM 1457 N N . LEU A 1 191 ? 14.313 -13.427 0.926 1.00 83.69 191 LEU A N 1
ATOM 1458 C CA . LEU A 1 191 ? 12.986 -12.942 1.312 1.00 83.69 191 LEU A CA 1
ATOM 1459 C C . LEU A 1 191 ? 12.036 -14.085 1.688 1.00 83.69 191 LEU A C 1
ATOM 1461 O O . LEU A 1 191 ? 10.816 -13.899 1.722 1.00 83.69 191 LEU A O 1
ATOM 1465 N N . GLY A 1 192 ? 12.571 -15.272 1.988 1.00 84.12 192 GLY A N 1
ATOM 1466 C CA . GLY A 1 192 ? 11.808 -16.420 2.480 1.00 84.12 192 GLY A CA 1
ATOM 1467 C C . GLY A 1 192 ? 11.059 -17.207 1.399 1.00 84.12 192 GLY A C 1
ATOM 1468 O O . GLY A 1 192 ? 9.988 -17.745 1.670 1.00 84.12 192 GLY A O 1
ATOM 1469 N N . GLY A 1 193 ? 11.610 -17.268 0.185 1.00 91.56 193 GLY A N 1
ATOM 1470 C CA . GLY A 1 193 ? 11.140 -18.086 -0.932 1.00 91.56 193 GLY A CA 1
ATOM 1471 C C . GLY A 1 193 ? 10.170 -17.359 -1.863 1.00 91.56 193 GLY A C 1
ATOM 1472 O O . GLY A 1 193 ? 10.440 -16.249 -2.337 1.00 91.56 193 GLY A O 1
ATOM 1473 N N . LYS A 1 194 ? 9.041 -18.013 -2.160 1.00 95.12 194 LYS A N 1
ATOM 1474 C CA . LYS A 1 194 ? 7.988 -17.485 -3.036 1.00 95.12 194 LYS A CA 1
ATOM 1475 C C . LYS A 1 194 ? 7.403 -16.192 -2.484 1.00 95.12 194 LYS A C 1
ATOM 1477 O O . LYS A 1 194 ? 6.965 -16.135 -1.338 1.00 95.12 194 LYS A O 1
ATOM 1482 N N . GLN A 1 195 ? 7.306 -15.190 -3.349 1.00 97.62 195 GLN A N 1
ATOM 1483 C CA . GLN A 1 195 ? 6.555 -13.969 -3.084 1.00 97.62 195 GLN A CA 1
ATOM 1484 C C . GLN A 1 195 ? 5.280 -14.012 -3.929 1.00 97.62 195 GLN A C 1
ATOM 1486 O O . GLN A 1 195 ? 5.359 -14.008 -5.156 1.00 97.62 195 GLN A O 1
ATOM 1491 N N . GLN A 1 196 ? 4.120 -14.127 -3.285 1.00 98.06 196 GLN A N 1
ATOM 1492 C CA . GLN A 1 196 ? 2.794 -14.152 -3.922 1.00 98.06 196 GLN A CA 1
ATOM 1493 C C . GLN A 1 196 ? 1.848 -13.212 -3.156 1.00 98.06 196 GLN A C 1
ATOM 1495 O O . GLN A 1 196 ? 0.781 -13.598 -2.682 1.00 98.06 196 GLN A O 1
ATOM 1500 N N . TRP A 1 197 ? 2.305 -11.975 -2.948 1.00 98.56 197 TRP A N 1
ATOM 1501 C CA . TRP A 1 197 ? 1.642 -10.999 -2.084 1.00 98.56 197 TRP A CA 1
ATOM 1502 C C . TRP A 1 197 ? 0.367 -10.412 -2.674 1.00 98.56 197 TRP A C 1
ATOM 1504 O O . TRP A 1 197 ? -0.574 -10.177 -1.922 1.00 98.56 197 TRP A O 1
ATOM 1514 N N . GLU A 1 198 ? 0.304 -10.210 -3.990 1.00 98.50 198 GLU A N 1
ATOM 1515 C CA . GLU A 1 198 ? -0.928 -9.759 -4.634 1.00 98.50 198 GLU A CA 1
ATOM 1516 C C . GLU A 1 198 ? -1.973 -10.864 -4.566 1.00 98.50 198 GLU A C 1
ATOM 1518 O O . GLU A 1 198 ? -3.109 -10.616 -4.178 1.00 98.50 198 GLU A O 1
ATOM 1523 N N . THR A 1 199 ? -1.592 -12.104 -4.873 1.00 98.44 199 THR A N 1
ATOM 1524 C CA . THR A 1 199 ? -2.456 -13.272 -4.689 1.00 98.44 199 THR A CA 1
ATOM 1525 C C . THR A 1 199 ? -2.925 -13.381 -3.239 1.00 98.44 199 THR A C 1
ATOM 1527 O O . THR A 1 199 ? -4.119 -13.550 -2.997 1.00 98.44 199 THR A O 1
ATOM 1530 N N . PHE A 1 200 ? -2.035 -13.198 -2.266 1.00 98.75 200 PHE A N 1
ATOM 1531 C CA . PHE A 1 200 ? -2.406 -13.208 -0.856 1.00 98.75 200 PHE A CA 1
ATOM 1532 C C . PHE A 1 200 ? -3.413 -12.101 -0.505 1.00 98.75 200 PHE A C 1
ATOM 1534 O O . PHE A 1 200 ? -4.472 -12.399 0.039 1.00 98.75 200 PHE A O 1
ATOM 1541 N N . LEU A 1 201 ? -3.134 -10.844 -0.859 1.00 98.69 201 LEU A N 1
ATOM 1542 C CA . LEU A 1 201 ? -3.932 -9.684 -0.446 1.00 98.69 201 LEU A CA 1
ATOM 1543 C C . LEU A 1 201 ? -5.221 -9.486 -1.249 1.00 98.69 201 LEU A C 1
ATOM 1545 O O . LEU A 1 201 ? -6.154 -8.886 -0.729 1.00 98.69 201 LEU A O 1
ATOM 1549 N N . THR A 1 202 ? -5.301 -10.001 -2.477 1.00 98.06 202 THR A N 1
ATOM 1550 C CA . THR A 1 202 ? -6.471 -9.818 -3.360 1.00 98.06 202 THR A CA 1
ATOM 1551 C C . THR A 1 202 ? -7.307 -11.079 -3.542 1.00 98.06 202 THR A C 1
ATOM 1553 O O . THR A 1 202 ? -8.438 -11.004 -4.012 1.00 98.06 202 THR A O 1
ATOM 1556 N N . HIS A 1 203 ? -6.793 -12.248 -3.145 1.00 98.00 203 HIS A N 1
ATOM 1557 C CA . HIS A 1 203 ? -7.517 -13.510 -3.289 1.00 98.00 203 HIS A CA 1
ATOM 1558 C C . HIS A 1 203 ? -7.520 -14.347 -2.016 1.00 98.00 203 HIS A C 1
ATOM 1560 O O . HIS A 1 203 ? -8.597 -14.716 -1.548 1.00 98.00 203 HIS A O 1
ATOM 1566 N N . GLU A 1 204 ? -6.357 -14.683 -1.457 1.00 98.75 204 GLU A N 1
ATOM 1567 C CA . GLU A 1 204 ? -6.292 -15.6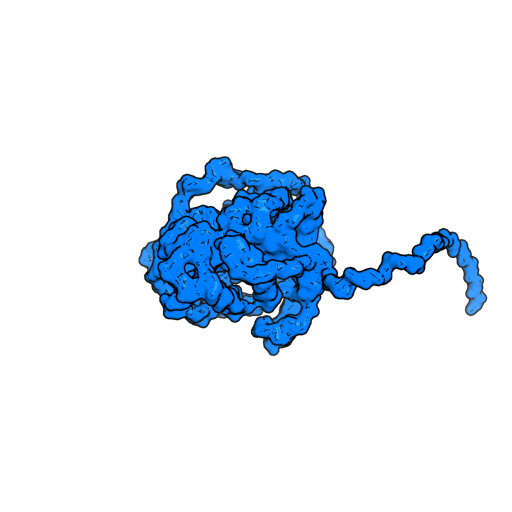75 -0.378 1.00 98.75 204 GLU A CA 1
ATOM 1568 C C . GLU A 1 204 ? -6.840 -15.147 0.947 1.00 98.75 204 GLU A C 1
ATOM 1570 O O . GLU A 1 204 ? -7.529 -15.888 1.644 1.00 98.75 204 GLU A O 1
ATOM 1575 N N . LEU A 1 205 ? -6.507 -13.904 1.300 1.00 98.75 205 LEU A N 1
ATOM 1576 C CA . LEU A 1 205 ? -6.705 -13.341 2.631 1.00 98.75 205 LEU A CA 1
ATOM 1577 C C . LEU A 1 205 ? -8.098 -12.746 2.871 1.00 98.75 205 LEU A C 1
ATOM 1579 O O . LEU A 1 205 ? -8.671 -13.090 3.905 1.00 98.75 205 LEU A O 1
ATOM 1583 N N . PRO A 1 206 ? -8.654 -11.869 2.006 1.00 98.56 206 PRO A N 1
ATOM 1584 C CA . PRO A 1 206 ? -9.727 -10.982 2.452 1.00 98.56 206 PRO A CA 1
ATO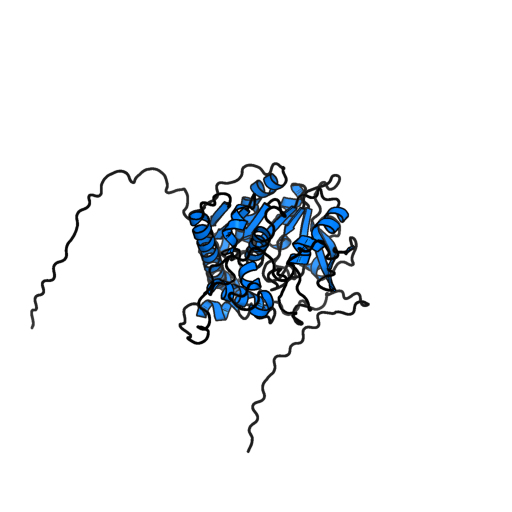M 1585 C C . PRO A 1 206 ? -10.985 -11.703 2.919 1.00 98.56 206 PRO A C 1
ATOM 1587 O O . PRO A 1 206 ? -11.456 -11.458 4.020 1.00 98.56 206 PRO A O 1
ATOM 1590 N N . GLU A 1 207 ? -11.483 -12.658 2.134 1.00 97.94 207 GLU A N 1
ATOM 1591 C CA . GLU A 1 207 ? -12.691 -13.416 2.472 1.00 97.94 207 GLU A CA 1
ATOM 1592 C C . GLU A 1 207 ? -12.574 -14.207 3.795 1.00 97.94 207 GLU A C 1
ATOM 1594 O O . GLU A 1 207 ? -13.403 -13.987 4.683 1.00 97.94 207 GLU A O 1
ATOM 1599 N N . PRO A 1 208 ? -11.585 -15.109 3.993 1.00 98.50 208 PRO A N 1
ATOM 1600 C CA . PRO A 1 208 ? -11.488 -15.858 5.246 1.00 98.50 208 PRO A CA 1
ATOM 1601 C C . PRO A 1 208 ? -11.136 -14.972 6.445 1.00 98.50 208 PRO A C 1
ATOM 1603 O O . PRO A 1 208 ? -11.614 -15.241 7.547 1.00 98.50 208 PRO A O 1
ATOM 1606 N N . LEU A 1 209 ? -10.326 -13.925 6.254 1.00 98.75 209 LEU A N 1
ATOM 1607 C CA . LEU A 1 209 ? -9.982 -12.985 7.318 1.00 98.75 209 LEU A CA 1
ATOM 1608 C C . LEU A 1 209 ? -11.203 -12.200 7.789 1.00 98.75 209 LEU A C 1
ATOM 1610 O O . LEU A 1 209 ? -11.493 -12.177 8.982 1.00 98.75 209 LEU A O 1
ATOM 1614 N N . GLU A 1 210 ? -11.923 -11.580 6.856 1.00 98.69 210 GLU A N 1
ATOM 1615 C CA . GLU A 1 210 ? -13.097 -10.761 7.151 1.00 98.69 210 GLU A CA 1
ATOM 1616 C C . GLU A 1 210 ? -14.195 -11.599 7.809 1.00 98.69 210 GLU A C 1
ATOM 1618 O O . GLU A 1 210 ? -14.806 -11.158 8.781 1.00 98.69 210 GLU A O 1
ATOM 1623 N N . ALA A 1 211 ? -14.376 -12.851 7.377 1.00 98.38 211 ALA A N 1
ATOM 1624 C CA . ALA A 1 211 ? -15.266 -13.791 8.050 1.00 98.38 211 ALA A CA 1
ATOM 1625 C C . ALA A 1 211 ? -14.816 -14.110 9.489 1.00 98.38 211 ALA A C 1
ATOM 1627 O O . ALA A 1 211 ? -15.655 -14.202 10.386 1.00 98.38 211 ALA A O 1
ATOM 1628 N N . ALA A 1 212 ? -13.510 -14.271 9.727 1.00 98.19 212 ALA A N 1
ATOM 1629 C CA . ALA A 1 212 ? -12.968 -14.612 11.041 1.00 98.19 212 ALA A CA 1
ATOM 1630 C C . ALA A 1 212 ? -13.074 -13.460 12.057 1.00 98.19 212 ALA A C 1
ATOM 1632 O O . ALA A 1 212 ? -13.336 -13.713 13.234 1.00 98.19 212 ALA A O 1
ATOM 1633 N N . ILE A 1 213 ? -12.906 -12.210 11.612 1.00 97.62 213 ILE A N 1
ATOM 1634 C CA . ILE A 1 213 ? -13.051 -11.013 12.462 1.00 97.62 213 ILE A CA 1
ATOM 1635 C C . ILE A 1 213 ? -14.499 -10.500 12.538 1.00 97.62 213 ILE A C 1
ATOM 1637 O O . ILE A 1 213 ? -14.788 -9.618 13.343 1.00 97.62 213 ILE A O 1
ATOM 1641 N N . GLY A 1 214 ? -15.411 -11.051 11.728 1.00 97.75 214 GLY A N 1
ATOM 1642 C CA . GLY A 1 214 ? -16.814 -10.636 11.672 1.00 97.75 214 GLY A CA 1
ATOM 1643 C C . GLY A 1 214 ? -17.045 -9.312 10.937 1.00 97.75 214 GLY A C 1
ATOM 1644 O O . GLY A 1 214 ? -17.963 -8.581 11.296 1.00 97.75 214 GLY A O 1
ATOM 1645 N N . ALA A 1 215 ? -16.223 -8.987 9.937 1.00 98.25 215 ALA A N 1
ATOM 1646 C CA . ALA A 1 215 ? -16.352 -7.775 9.130 1.00 98.25 215 ALA A CA 1
ATOM 1647 C C . ALA A 1 215 ? -17.574 -7.808 8.188 1.00 98.25 215 ALA A C 1
ATOM 1649 O O . ALA A 1 215 ? -18.162 -8.856 7.921 1.00 98.25 215 ALA A O 1
ATOM 1650 N N . ASP A 1 216 ? -17.968 -6.638 7.681 1.00 97.50 216 ASP A N 1
ATOM 1651 C CA . ASP A 1 216 ? -19.164 -6.456 6.840 1.00 97.50 216 ASP A CA 1
ATOM 1652 C C . ASP A 1 216 ? -18.948 -6.775 5.344 1.00 97.50 216 ASP A C 1
ATOM 1654 O O . ASP A 1 216 ? -19.895 -6.739 4.556 1.00 97.50 216 ASP A O 1
ATOM 1658 N N . GLY A 1 217 ? -17.713 -7.105 4.953 1.00 96.38 217 GLY A N 1
ATOM 1659 C CA . GLY A 1 217 ? -17.317 -7.395 3.576 1.00 96.38 217 GLY A CA 1
ATOM 1660 C C . GLY A 1 217 ? -16.943 -6.168 2.737 1.00 96.38 217 GLY A C 1
ATOM 1661 O O . GLY A 1 217 ? -16.558 -6.339 1.576 1.00 96.38 217 GLY A O 1
ATOM 1662 N N . GLN A 1 218 ? -17.031 -4.951 3.282 1.00 98.19 218 GLN A N 1
ATOM 1663 C CA . GLN A 1 218 ? -16.490 -3.747 2.656 1.00 98.19 218 GLN A CA 1
ATOM 1664 C C . GLN A 1 218 ? -15.022 -3.570 3.034 1.00 98.19 218 GLN A C 1
ATOM 1666 O O . GLN A 1 218 ? -14.632 -3.718 4.197 1.00 98.19 218 GLN A O 1
ATOM 1671 N N . ARG A 1 219 ? -14.196 -3.217 2.046 1.00 98.75 219 ARG A N 1
ATOM 1672 C CA . ARG A 1 219 ? -12.752 -3.094 2.237 1.00 98.75 219 ARG A CA 1
ATOM 1673 C C . ARG A 1 219 ? -12.145 -1.938 1.466 1.00 98.75 219 ARG A C 1
ATOM 1675 O O . ARG A 1 219 ? -12.454 -1.761 0.297 1.00 98.75 219 ARG A O 1
ATOM 1682 N N . SER A 1 220 ? -11.242 -1.208 2.103 1.00 98.88 220 SER A N 1
ATOM 1683 C CA . SER A 1 220 ? -10.389 -0.202 1.464 1.00 98.88 220 SER A CA 1
ATOM 1684 C C . SER A 1 220 ? -8.929 -0.584 1.649 1.00 98.88 220 SER A C 1
ATOM 1686 O O . SER A 1 220 ? -8.604 -1.383 2.531 1.00 98.88 220 SER A O 1
ATOM 1688 N N . ILE A 1 221 ? -8.043 -0.018 0.836 1.00 98.94 221 ILE A N 1
ATOM 1689 C CA . ILE A 1 221 ? -6.603 -0.239 0.966 1.00 98.94 221 ILE A CA 1
ATOM 1690 C C . ILE A 1 221 ? -5.830 1.071 0.886 1.00 98.94 221 ILE A C 1
ATOM 1692 O O . ILE A 1 221 ? -6.140 1.944 0.073 1.00 98.94 221 ILE A O 1
ATOM 1696 N N . ILE A 1 222 ? -4.805 1.195 1.723 1.00 98.88 222 ILE A N 1
ATOM 1697 C CA . ILE A 1 222 ? -3.830 2.280 1.655 1.00 98.88 222 ILE A CA 1
ATOM 1698 C C . ILE A 1 222 ? -2.412 1.733 1.559 1.00 98.88 222 ILE A C 1
ATOM 1700 O O . ILE A 1 222 ? -2.085 0.680 2.114 1.00 98.88 222 ILE A O 1
ATOM 1704 N N . GLY A 1 223 ? -1.563 2.479 0.864 1.00 98.38 223 GLY A N 1
ATOM 1705 C CA . GLY A 1 223 ? -0.147 2.183 0.725 1.00 98.38 223 GLY A CA 1
ATOM 1706 C C . GLY A 1 223 ? 0.671 3.459 0.621 1.00 98.38 223 GLY A C 1
ATOM 1707 O O . GLY A 1 223 ? 0.175 4.510 0.210 1.00 98.38 223 GLY A O 1
ATOM 1708 N N . MET A 1 224 ? 1.941 3.359 0.993 1.00 96.12 224 MET A N 1
ATOM 1709 C CA . MET A 1 224 ? 2.884 4.467 0.951 1.00 96.12 224 MET A CA 1
ATOM 1710 C C . MET A 1 224 ? 4.205 4.071 0.307 1.00 96.12 224 MET A C 1
ATOM 1712 O O . MET A 1 224 ? 4.624 2.915 0.408 1.00 96.12 224 MET A O 1
ATOM 1716 N N . SER A 1 225 ? 4.906 5.029 -0.301 1.00 94.06 225 SER A N 1
ATOM 1717 C CA . SER A 1 225 ? 6.245 4.788 -0.848 1.00 94.06 225 SER A CA 1
ATOM 1718 C C . SER A 1 225 ? 6.222 3.578 -1.803 1.00 94.06 225 SER A C 1
ATOM 1720 O O . SER A 1 225 ? 5.453 3.568 -2.767 1.00 94.06 225 SER A O 1
ATOM 1722 N N . MET A 1 226 ? 6.967 2.512 -1.485 1.00 94.19 226 MET A N 1
ATOM 1723 C CA . MET A 1 226 ? 6.900 1.207 -2.155 1.00 94.19 226 MET A CA 1
ATOM 1724 C C . MET A 1 226 ? 5.455 0.721 -2.372 1.00 94.19 226 MET A C 1
ATOM 1726 O O . MET A 1 226 ? 5.086 0.397 -3.499 1.00 94.19 226 MET A O 1
ATOM 1730 N N . SER A 1 227 ? 4.630 0.687 -1.320 1.00 97.81 227 SER A N 1
ATOM 1731 C CA . SER A 1 227 ? 3.253 0.189 -1.410 1.00 97.81 227 SER A CA 1
ATOM 1732 C C . SER A 1 227 ? 2.261 1.201 -1.979 1.00 97.81 227 SER A C 1
ATOM 1734 O O . SER A 1 227 ? 1.159 0.812 -2.355 1.00 97.81 227 SER A O 1
ATOM 1736 N N . GLY A 1 228 ? 2.645 2.474 -2.134 1.00 97.38 228 GLY A N 1
ATOM 1737 C CA . GLY A 1 228 ? 1.839 3.453 -2.867 1.00 97.38 228 GLY A CA 1
ATOM 1738 C C . GLY A 1 228 ? 1.682 3.044 -4.336 1.00 97.38 228 GLY A C 1
ATOM 1739 O O . GLY A 1 228 ? 0.577 3.033 -4.866 1.00 97.38 228 GLY A O 1
ATOM 1740 N N . GLY A 1 229 ? 2.770 2.592 -4.973 1.00 96.62 229 GLY A N 1
ATOM 1741 C CA . GLY A 1 229 ? 2.707 2.005 -6.318 1.00 96.62 229 GLY A CA 1
ATOM 1742 C C . GLY A 1 229 ? 1.915 0.692 -6.357 1.00 96.62 229 GLY A C 1
ATOM 1743 O O . GLY A 1 229 ? 1.108 0.483 -7.261 1.00 96.62 229 GLY A O 1
ATOM 1744 N N . THR A 1 230 ? 2.079 -0.167 -5.342 1.00 98.31 230 THR A N 1
ATOM 1745 C CA . THR A 1 230 ? 1.348 -1.441 -5.220 1.00 98.31 230 THR A CA 1
ATOM 1746 C C . THR A 1 230 ? -0.162 -1.248 -5.258 1.00 98.31 230 THR A C 1
ATOM 1748 O O . THR A 1 230 ? -0.842 -1.944 -6.005 1.00 98.31 230 THR A O 1
ATOM 1751 N N . VAL A 1 231 ? -0.713 -0.324 -4.466 1.00 98.81 231 VAL A N 1
ATOM 1752 C CA . VAL A 1 231 ? -2.174 -0.183 -4.382 1.00 98.81 231 VAL A CA 1
ATOM 1753 C C . VAL A 1 231 ? -2.776 0.366 -5.679 1.00 98.81 231 VAL A C 1
ATOM 1755 O O . VAL A 1 231 ? -3.891 -0.009 -6.037 1.00 98.81 231 VAL A O 1
ATOM 1758 N N . LEU A 1 232 ? -2.016 1.164 -6.441 1.00 98.75 232 LEU A N 1
ATOM 1759 C CA . LEU A 1 232 ? -2.381 1.538 -7.811 1.00 98.75 232 LEU A CA 1
ATOM 1760 C C . LEU A 1 232 ? -2.379 0.319 -8.738 1.00 98.75 232 LEU A C 1
ATOM 1762 O O . LEU A 1 232 ? -3.276 0.173 -9.560 1.00 98.75 232 LEU A O 1
ATOM 1766 N N . ASN A 1 233 ? -1.411 -0.581 -8.581 1.00 98.25 233 ASN A N 1
ATOM 1767 C CA . ASN A 1 233 ? -1.354 -1.822 -9.349 1.00 98.25 233 ASN A CA 1
ATOM 1768 C C . ASN A 1 233 ? -2.538 -2.745 -9.042 1.00 98.25 233 ASN A C 1
ATOM 1770 O O . ASN A 1 233 ? -3.163 -3.297 -9.939 1.00 98.25 233 ASN A O 1
ATOM 1774 N N . TYR A 1 234 ? -2.941 -2.849 -7.778 1.00 98.69 234 TYR A N 1
ATOM 1775 C CA . TYR A 1 234 ? -4.126 -3.630 -7.423 1.00 98.69 234 TYR A CA 1
ATOM 1776 C C . TYR A 1 234 ? -5.400 -3.019 -8.014 1.00 98.69 234 TYR A C 1
ATOM 1778 O O . TYR A 1 234 ? -6.247 -3.754 -8.521 1.00 98.69 234 TYR A O 1
ATOM 1786 N N . ALA A 1 235 ? -5.513 -1.687 -7.999 1.00 98.56 235 ALA A N 1
ATOM 1787 C CA . ALA A 1 235 ? -6.632 -0.970 -8.605 1.00 98.56 235 ALA A CA 1
ATOM 1788 C C . ALA A 1 235 ? -6.675 -1.116 -10.135 1.00 98.56 235 ALA A C 1
ATOM 1790 O O . ALA A 1 235 ? -7.760 -1.172 -10.706 1.00 98.56 235 ALA A O 1
ATOM 1791 N N . SER A 1 236 ? -5.525 -1.195 -10.818 1.00 98.19 236 SER A N 1
ATOM 1792 C CA . SER A 1 236 ? -5.485 -1.425 -12.269 1.00 98.19 236 SER A CA 1
ATOM 1793 C C . SER A 1 236 ? -5.814 -2.877 -12.639 1.00 98.19 236 SER A C 1
ATOM 1795 O O . SER A 1 236 ? -6.411 -3.115 -13.690 1.00 98.19 236 SER A O 1
ATOM 1797 N N . HIS A 1 237 ? -5.463 -3.842 -11.785 1.00 97.88 237 HIS A N 1
ATOM 1798 C CA . HIS A 1 237 ? -5.744 -5.263 -12.003 1.00 97.88 237 HIS A CA 1
ATOM 1799 C C . HIS A 1 237 ? -7.197 -5.634 -11.686 1.00 97.88 237 HIS A C 1
ATOM 1801 O O . HIS A 1 237 ? -7.829 -6.362 -12.451 1.00 97.88 237 HIS A O 1
ATOM 1807 N N . ASN A 1 238 ? -7.733 -5.132 -10.569 1.00 96.88 238 ASN A N 1
ATOM 1808 C CA . ASN A 1 238 ? -9.067 -5.463 -10.068 1.00 96.88 238 ASN A CA 1
ATOM 1809 C C . ASN A 1 238 ? -9.812 -4.200 -9.592 1.00 96.88 238 ASN A C 1
ATOM 1811 O O . ASN A 1 238 ? -10.007 -4.033 -8.380 1.00 96.88 238 ASN A O 1
ATOM 1815 N N . PRO A 1 239 ? -10.242 -3.312 -10.513 1.00 98.00 239 PRO A N 1
ATOM 1816 C CA . PRO A 1 239 ? -11.006 -2.126 -10.141 1.00 98.00 239 PRO A CA 1
ATOM 1817 C C . PRO A 1 239 ? -12.202 -2.488 -9.254 1.00 98.00 239 PRO A C 1
ATOM 1819 O O . PRO A 1 239 ? -12.942 -3.430 -9.546 1.00 98.00 239 PRO A O 1
ATOM 1822 N N . ASN A 1 240 ? -12.384 -1.737 -8.169 1.00 98.12 240 ASN A N 1
ATOM 1823 C CA . ASN A 1 240 ? -13.482 -1.870 -7.206 1.00 98.12 240 ASN A CA 1
ATOM 1824 C C . ASN A 1 240 ? -13.491 -3.170 -6.377 1.00 98.12 240 ASN A C 1
ATOM 1826 O O . ASN A 1 240 ? -14.456 -3.431 -5.658 1.00 98.12 240 ASN A O 1
ATOM 1830 N N . PHE A 1 241 ? -12.406 -3.959 -6.389 1.00 98.31 241 PHE A N 1
ATOM 1831 C CA . PHE A 1 241 ? -12.200 -5.008 -5.378 1.00 98.31 241 PHE A CA 1
ATOM 1832 C C . PHE A 1 241 ? -12.053 -4.416 -3.964 1.00 98.31 241 PHE A C 1
ATOM 1834 O O . PHE A 1 241 ? -12.608 -4.943 -2.991 1.00 98.31 241 PHE A O 1
ATOM 1841 N N . TYR A 1 242 ? -11.338 -3.291 -3.878 1.00 98.75 242 TYR A N 1
ATOM 1842 C CA . TYR A 1 242 ? -11.373 -2.368 -2.748 1.00 98.75 242 TYR A CA 1
ATOM 1843 C C . TYR A 1 242 ? -12.304 -1.202 -3.096 1.00 98.75 242 TYR A C 1
ATOM 1845 O O . TYR A 1 242 ? -12.217 -0.650 -4.194 1.00 98.75 242 TYR A O 1
ATOM 1853 N N . SER A 1 243 ? -13.189 -0.820 -2.176 1.00 98.31 243 SER A N 1
ATOM 1854 C CA . SER A 1 243 ? -14.153 0.266 -2.374 1.00 98.31 243 SER A CA 1
ATOM 1855 C C . SER A 1 243 ? -13.508 1.651 -2.394 1.00 98.31 243 SER A C 1
ATOM 1857 O O . SER A 1 243 ? -14.068 2.563 -3.000 1.00 98.31 243 SER A O 1
ATOM 1859 N N . SER A 1 244 ? -12.331 1.790 -1.777 1.00 98.81 244 SER A N 1
ATOM 1860 C CA . SER A 1 244 ? -11.467 2.967 -1.876 1.00 98.81 244 SER A CA 1
ATOM 1861 C C . SER A 1 244 ? -9.992 2.568 -1.859 1.00 98.81 244 SER A C 1
ATOM 1863 O O . SER A 1 244 ? -9.599 1.595 -1.205 1.00 98.81 244 SER A O 1
ATOM 1865 N N . VAL A 1 245 ? -9.166 3.352 -2.554 1.00 98.94 245 VAL A N 1
ATOM 1866 C CA . VAL A 1 245 ? -7.722 3.118 -2.689 1.00 98.94 245 VAL A CA 1
ATOM 1867 C C . VAL A 1 245 ? -6.967 4.421 -2.431 1.00 98.94 245 VAL A C 1
ATOM 1869 O O . VAL A 1 245 ? -7.179 5.403 -3.141 1.00 98.94 245 VAL A O 1
ATOM 1872 N N . GLY A 1 246 ? -6.077 4.432 -1.437 1.00 98.81 246 GLY A N 1
ATOM 1873 C CA . GLY A 1 246 ? -5.225 5.579 -1.108 1.00 98.81 246 GLY A CA 1
ATOM 1874 C C . GLY A 1 246 ? -3.746 5.296 -1.371 1.00 98.81 246 GLY A C 1
ATOM 1875 O O . GLY A 1 246 ? -3.124 4.511 -0.659 1.00 98.81 246 GLY A O 1
ATOM 1876 N N . SER A 1 247 ? -3.170 5.951 -2.379 1.00 98.75 247 SER A N 1
ATOM 1877 C CA . SER A 1 247 ? -1.740 5.883 -2.707 1.00 98.75 247 SER A CA 1
ATOM 1878 C C . SER A 1 247 ? -1.023 7.138 -2.219 1.00 98.75 247 SER A C 1
ATOM 1880 O O . SER A 1 247 ? -1.285 8.228 -2.729 1.00 98.75 247 SER A O 1
ATOM 1882 N N . PHE A 1 248 ? -0.068 6.992 -1.299 1.00 98.12 248 PHE A N 1
ATOM 1883 C CA . PHE A 1 248 ? 0.702 8.112 -0.749 1.00 98.12 248 PHE A CA 1
ATOM 1884 C C . PHE A 1 248 ? 2.179 8.046 -1.164 1.00 98.12 248 PHE A C 1
ATOM 1886 O O . PHE A 1 248 ? 2.892 7.102 -0.831 1.00 98.12 248 PHE A O 1
ATOM 1893 N N . SER A 1 249 ? 2.658 9.048 -1.899 1.00 95.50 249 SER A N 1
ATOM 1894 C CA . SER A 1 249 ? 4.034 9.124 -2.414 1.00 95.50 249 SER A CA 1
ATOM 1895 C C . SER A 1 249 ? 4.483 7.841 -3.131 1.00 95.50 249 SER A C 1
ATOM 1897 O O . SER A 1 249 ? 5.602 7.369 -2.949 1.00 95.50 249 SER A O 1
ATOM 1899 N N . GLY A 1 250 ? 3.581 7.234 -3.904 1.00 93.62 250 GLY A N 1
ATOM 1900 C CA . GLY A 1 250 ? 3.859 6.051 -4.714 1.00 93.62 250 GLY A CA 1
ATOM 1901 C C . GLY A 1 250 ? 4.341 6.402 -6.119 1.00 93.62 250 GLY A C 1
ATOM 1902 O O . GLY A 1 250 ? 4.126 7.510 -6.607 1.00 93.62 250 GLY A O 1
ATOM 1903 N N . CYS A 1 251 ? 4.944 5.429 -6.803 1.00 93.19 251 CYS A N 1
ATOM 1904 C CA . CYS A 1 251 ? 5.264 5.535 -8.224 1.00 93.19 251 CYS A CA 1
ATOM 1905 C C . CYS A 1 251 ? 4.422 4.527 -9.019 1.00 93.19 251 CYS A C 1
ATOM 1907 O O . CYS A 1 251 ? 4.489 3.324 -8.782 1.00 93.19 251 CYS A O 1
ATOM 1909 N N . ALA A 1 252 ? 3.602 5.043 -9.936 1.00 94.06 252 ALA A N 1
ATOM 1910 C CA . ALA A 1 252 ? 2.707 4.260 -10.788 1.00 94.06 252 ALA A CA 1
ATOM 1911 C C . ALA A 1 252 ? 3.414 3.608 -11.983 1.00 94.06 252 ALA A C 1
ATOM 1913 O O . ALA A 1 252 ? 2.885 2.683 -12.579 1.00 94.06 252 ALA A O 1
ATOM 1914 N N . GLU A 1 253 ? 4.575 4.121 -12.378 1.00 90.38 253 GLU A N 1
ATOM 1915 C CA . GLU A 1 253 ? 5.351 3.586 -13.494 1.00 90.38 253 GLU A CA 1
ATOM 1916 C C . GLU A 1 253 ? 6.358 2.552 -12.988 1.00 90.38 253 GLU A C 1
ATOM 1918 O O . GLU A 1 253 ? 7.079 2.791 -12.020 1.00 90.38 253 GLU A O 1
ATOM 1923 N N . THR A 1 254 ? 6.431 1.402 -13.656 1.00 90.81 254 THR A N 1
ATOM 1924 C CA . THR A 1 254 ? 7.321 0.285 -13.287 1.00 90.81 254 THR A CA 1
ATOM 1925 C C . THR A 1 254 ? 8.169 -0.191 -14.464 1.00 90.81 254 THR A C 1
ATOM 1927 O O . THR A 1 254 ? 9.237 -0.762 -14.257 1.00 90.81 254 THR A O 1
ATOM 1930 N N . ASN A 1 255 ? 7.748 0.086 -15.701 1.00 86.94 255 ASN A N 1
ATOM 1931 C CA . ASN A 1 255 ? 8.440 -0.272 -16.943 1.00 86.94 255 ASN A CA 1
ATOM 1932 C C . ASN A 1 255 ? 9.331 0.846 -17.464 1.00 86.94 255 ASN A C 1
ATOM 1934 O O . ASN A 1 255 ? 10.215 0.588 -18.277 1.00 86.94 255 ASN A O 1
ATOM 1938 N N . SER A 1 256 ? 9.125 2.082 -17.010 1.00 82.19 256 SER A N 1
ATOM 1939 C CA . SER A 1 256 ? 9.962 3.199 -17.427 1.00 82.19 256 SER A CA 1
ATOM 1940 C C . SER A 1 256 ? 11.359 3.122 -16.816 1.00 82.19 256 SER A C 1
ATOM 1942 O O . SER A 1 256 ? 11.587 2.462 -15.800 1.00 82.19 256 SER A O 1
ATOM 1944 N N . TRP A 1 257 ? 12.311 3.850 -17.405 1.00 75.81 257 TRP A N 1
ATOM 1945 C CA . TRP A 1 257 ? 13.647 3.995 -16.821 1.00 75.81 257 TRP A CA 1
ATOM 1946 C C . TRP A 1 257 ? 13.588 4.509 -15.372 1.00 75.81 257 TRP A C 1
ATOM 1948 O O . TRP A 1 257 ? 14.323 4.019 -14.512 1.00 75.81 257 TRP A O 1
ATOM 1958 N N . MET A 1 258 ? 12.685 5.458 -15.088 1.00 76.69 258 MET A N 1
ATOM 1959 C CA . MET A 1 258 ? 12.463 5.962 -13.730 1.00 76.69 258 MET A CA 1
ATOM 1960 C C . MET A 1 258 ? 11.849 4.885 -12.835 1.00 76.69 258 MET A C 1
ATOM 1962 O O . MET A 1 258 ? 12.394 4.614 -11.767 1.00 76.69 258 MET A O 1
ATOM 1966 N N . GLY A 1 259 ? 10.785 4.224 -13.296 1.00 83.69 259 GLY A N 1
ATOM 1967 C CA . GLY A 1 259 ? 10.100 3.164 -12.556 1.00 83.69 259 GLY A CA 1
ATOM 1968 C C . GLY A 1 259 ? 11.028 2.012 -12.178 1.00 83.69 259 GLY A C 1
ATOM 1969 O O . GLY A 1 259 ? 11.107 1.622 -11.014 1.00 83.69 259 GLY A O 1
ATOM 1970 N N . ARG A 1 260 ? 11.835 1.524 -13.128 1.00 84.69 260 ARG A N 1
ATOM 1971 C CA . ARG A 1 260 ? 12.812 0.452 -12.887 1.00 84.69 260 ARG A CA 1
ATOM 1972 C C . ARG A 1 260 ? 13.894 0.845 -11.892 1.00 84.69 260 ARG A C 1
ATOM 1974 O O . ARG A 1 260 ? 14.290 0.011 -11.079 1.00 84.69 260 ARG A O 1
ATOM 1981 N N . ARG A 1 261 ? 14.347 2.102 -11.903 1.00 79.94 261 ARG A N 1
ATOM 1982 C CA . ARG A 1 261 ? 15.273 2.608 -10.880 1.00 79.94 261 ARG A CA 1
ATOM 1983 C C . ARG A 1 261 ? 14.613 2.757 -9.512 1.00 79.94 261 ARG A C 1
ATOM 1985 O O . ARG A 1 261 ? 15.255 2.420 -8.522 1.00 79.94 261 ARG A O 1
ATOM 1992 N N . GLY A 1 262 ? 13.358 3.199 -9.455 1.00 80.19 262 GLY A N 1
ATOM 1993 C CA . GLY A 1 262 ? 12.576 3.224 -8.218 1.00 80.19 262 GLY A CA 1
ATOM 1994 C C . GLY A 1 262 ? 12.440 1.826 -7.611 1.00 80.19 262 GLY A C 1
ATOM 1995 O O . GLY A 1 262 ? 12.739 1.630 -6.435 1.00 80.19 262 GLY A O 1
ATOM 1996 N N . ILE A 1 263 ? 12.111 0.828 -8.440 1.00 86.62 263 ILE A N 1
ATOM 1997 C CA . ILE A 1 263 ? 12.049 -0.576 -8.014 1.00 86.62 263 ILE A CA 1
ATOM 1998 C C . ILE A 1 263 ? 13.406 -1.054 -7.501 1.00 86.62 263 ILE A C 1
ATOM 2000 O O . ILE A 1 263 ? 13.487 -1.631 -6.419 1.00 86.62 263 ILE A O 1
ATOM 2004 N N . ALA A 1 264 ? 14.477 -0.785 -8.250 1.00 80.44 264 ALA A N 1
ATOM 2005 C CA . ALA A 1 264 ? 15.831 -1.184 -7.883 1.00 80.44 264 ALA A CA 1
ATOM 2006 C C . ALA A 1 264 ? 16.274 -0.587 -6.539 1.00 80.44 264 ALA A C 1
ATOM 2008 O O . ALA A 1 264 ? 16.842 -1.300 -5.713 1.00 80.44 264 ALA A O 1
ATOM 2009 N N . ALA A 1 265 ? 15.974 0.694 -6.299 1.00 75.06 265 ALA A N 1
ATOM 2010 C CA . ALA A 1 265 ? 16.345 1.388 -5.069 1.00 75.06 265 ALA A CA 1
ATOM 2011 C C . ALA A 1 265 ? 15.814 0.666 -3.822 1.00 75.06 265 ALA A C 1
ATOM 2013 O O . ALA A 1 265 ? 16.529 0.570 -2.826 1.00 75.06 265 ALA A O 1
ATOM 2014 N N . THR A 1 266 ? 14.609 0.093 -3.899 1.00 80.88 266 THR A N 1
ATOM 2015 C CA . THR A 1 266 ? 14.015 -0.713 -2.826 1.00 80.88 266 THR A CA 1
ATOM 2016 C C . THR A 1 266 ? 14.466 -2.173 -2.861 1.00 80.88 266 THR A C 1
ATOM 2018 O O . THR A 1 266 ? 14.929 -2.672 -1.836 1.00 80.88 266 THR A O 1
ATOM 2021 N N . ALA A 1 267 ? 14.370 -2.846 -4.011 1.00 80.44 267 ALA A N 1
ATOM 2022 C CA . ALA A 1 267 ? 14.595 -4.287 -4.154 1.00 80.44 267 ALA A CA 1
ATOM 2023 C C . ALA A 1 267 ? 16.018 -4.724 -3.768 1.00 80.44 267 ALA A C 1
ATOM 2025 O O . ALA A 1 267 ? 16.191 -5.779 -3.157 1.00 80.44 267 ALA A O 1
ATOM 2026 N N . TYR A 1 268 ? 17.034 -3.892 -4.029 1.00 79.88 268 TYR A N 1
ATOM 2027 C CA . TYR A 1 268 ? 18.416 -4.221 -3.668 1.00 79.88 268 TYR A CA 1
ATOM 2028 C C . TYR A 1 268 ? 18.645 -4.351 -2.157 1.00 79.88 268 TYR A C 1
ATOM 2030 O O . TYR A 1 268 ? 19.559 -5.062 -1.745 1.00 79.88 268 TYR A O 1
ATOM 2038 N N . ASN A 1 269 ? 17.809 -3.731 -1.317 1.00 76.69 269 ASN A N 1
ATOM 2039 C CA . ASN A 1 269 ? 17.891 -3.921 0.137 1.00 76.69 269 ASN A CA 1
ATOM 2040 C C . ASN A 1 269 ? 17.416 -5.317 0.568 1.00 76.69 269 ASN A C 1
ATOM 2042 O O . ASN A 1 269 ? 17.808 -5.788 1.628 1.00 76.69 269 ASN A O 1
ATOM 2046 N N . GLY A 1 270 ? 16.621 -5.988 -0.270 1.00 78.00 270 GLY A N 1
ATOM 2047 C CA . GLY A 1 270 ? 16.238 -7.392 -0.125 1.00 78.00 270 GLY A CA 1
ATOM 2048 C C . GLY A 1 270 ? 17.081 -8.346 -0.975 1.00 78.00 270 GLY A C 1
ATOM 2049 O O . GLY A 1 270 ? 16.609 -9.437 -1.281 1.00 78.00 270 GLY A O 1
ATOM 2050 N N . ASN A 1 271 ? 18.272 -7.915 -1.418 1.00 81.31 271 ASN A N 1
ATOM 2051 C CA . ASN A 1 271 ? 19.166 -8.659 -2.314 1.00 81.31 271 ASN A CA 1
ATOM 2052 C C . ASN A 1 271 ? 18.480 -9.174 -3.598 1.00 81.31 271 ASN A C 1
ATOM 2054 O O . ASN A 1 271 ? 18.783 -10.256 -4.095 1.00 81.31 271 ASN A O 1
ATOM 2058 N N . ALA A 1 272 ? 17.541 -8.394 -4.137 1.00 81.38 272 ALA A N 1
ATOM 2059 C CA . ALA A 1 272 ? 16.760 -8.770 -5.307 1.00 81.38 272 ALA A CA 1
ATOM 2060 C C . ALA A 1 272 ? 16.927 -7.786 -6.465 1.00 81.38 272 ALA A C 1
ATOM 2062 O O . ALA A 1 272 ? 17.145 -6.589 -6.269 1.00 81.38 272 ALA A O 1
ATOM 2063 N N . LEU A 1 273 ? 16.780 -8.291 -7.689 1.00 86.00 273 LEU A N 1
ATOM 2064 C CA . LEU A 1 273 ? 16.770 -7.484 -8.908 1.00 86.00 273 LEU A CA 1
ATOM 2065 C C . LEU A 1 273 ? 15.329 -7.149 -9.330 1.00 86.00 273 LEU A C 1
ATOM 2067 O O . LEU A 1 273 ? 14.441 -7.990 -9.184 1.00 86.00 273 LEU A O 1
ATOM 2071 N N . PRO A 1 274 ? 15.077 -5.985 -9.961 1.00 87.44 274 PRO A N 1
ATOM 2072 C CA . PRO A 1 274 ? 13.756 -5.654 -10.506 1.00 87.44 274 PRO A CA 1
ATOM 2073 C C . PRO A 1 274 ? 13.174 -6.706 -11.463 1.00 87.44 274 PRO A C 1
ATOM 2075 O O . PRO A 1 274 ? 11.955 -6.874 -11.517 1.00 87.44 274 PRO A O 1
ATOM 2078 N N . SER A 1 275 ? 14.022 -7.410 -12.222 1.00 88.31 275 SER A N 1
ATOM 2079 C CA . SER A 1 275 ? 13.590 -8.475 -13.136 1.00 88.31 275 SER A CA 1
ATOM 2080 C C . SER A 1 275 ? 13.090 -9.724 -12.409 1.00 88.31 275 SER A C 1
ATOM 2082 O O . SER A 1 275 ? 12.198 -10.396 -12.913 1.00 88.31 275 SER A O 1
ATOM 2084 N N . GLN A 1 276 ? 13.557 -9.992 -11.188 1.00 93.62 276 GLN A N 1
ATOM 2085 C CA . GLN A 1 276 ? 13.033 -11.086 -10.361 1.00 93.62 276 GLN A CA 1
ATOM 2086 C C . GLN A 1 276 ? 11.604 -10.802 -9.888 1.00 93.62 276 GLN A C 1
ATOM 2088 O O . GLN A 1 276 ? 10.810 -11.725 -9.715 1.00 93.62 276 GLN A O 1
ATOM 2093 N N . ILE A 1 277 ? 11.264 -9.519 -9.727 1.00 95.38 277 ILE A N 1
ATOM 2094 C CA . ILE A 1 277 ? 9.939 -9.066 -9.298 1.00 95.38 277 ILE A CA 1
ATOM 2095 C C . ILE A 1 277 ? 8.962 -9.094 -10.475 1.00 95.38 277 ILE A C 1
ATOM 2097 O O . ILE A 1 277 ? 8.008 -9.866 -10.463 1.00 95.38 277 ILE A O 1
ATOM 2101 N N . PHE A 1 278 ? 9.211 -8.284 -11.507 1.00 95.25 278 PHE A N 1
ATOM 2102 C CA . PHE A 1 278 ? 8.252 -8.048 -12.596 1.00 95.25 278 PHE A CA 1
ATOM 2103 C C . PHE A 1 278 ? 8.685 -8.608 -13.958 1.00 95.25 278 PHE A C 1
ATOM 2105 O O . PHE A 1 278 ? 7.994 -8.405 -14.951 1.00 95.25 278 PHE A O 1
ATOM 2112 N N . GLY A 1 279 ? 9.804 -9.329 -14.032 1.00 93.00 279 GLY A N 1
ATOM 2113 C CA . GLY A 1 279 ? 10.383 -9.794 -15.294 1.00 93.00 279 GLY A CA 1
ATOM 2114 C C . GLY A 1 279 ? 11.169 -8.702 -16.017 1.00 93.00 279 GLY A C 1
ATOM 2115 O O . GLY A 1 279 ? 11.282 -7.567 -15.540 1.00 93.00 279 GLY A O 1
ATOM 2116 N N . GLU A 1 280 ? 11.714 -9.051 -17.181 1.00 91.12 280 GLU A N 1
ATOM 2117 C CA . GLU A 1 280 ? 12.398 -8.113 -18.082 1.00 91.12 280 GLU A CA 1
ATOM 2118 C C . GLU A 1 280 ? 11.467 -6.972 -18.520 1.00 91.12 280 GLU A C 1
ATOM 2120 O O . GLU A 1 280 ? 10.238 -7.135 -18.548 1.00 91.12 280 GLU A O 1
ATOM 2125 N N . VAL A 1 281 ? 12.045 -5.813 -18.848 1.00 86.12 281 VAL A N 1
ATOM 2126 C CA . VAL A 1 281 ? 11.288 -4.656 -19.358 1.00 86.12 281 VAL A CA 1
ATOM 2127 C C . VAL A 1 281 ? 10.522 -5.066 -20.618 1.00 86.12 281 VAL A C 1
ATOM 2129 O O . VAL A 1 281 ? 10.959 -5.933 -21.371 1.00 86.12 281 VAL A O 1
ATOM 2132 N N . ASP A 1 282 ? 9.334 -4.492 -20.815 1.00 86.25 282 ASP A N 1
ATOM 2133 C CA . ASP A 1 282 ? 8.431 -4.766 -21.943 1.00 86.25 282 ASP A CA 1
ATOM 2134 C C . ASP A 1 282 ? 7.871 -6.204 -22.035 1.00 86.25 282 ASP A C 1
ATOM 2136 O O . ASP A 1 282 ? 6.993 -6.463 -22.866 1.00 86.25 282 ASP A O 1
ATOM 2140 N N . SER A 1 283 ? 8.278 -7.134 -21.158 1.00 92.56 283 SER A N 1
ATOM 2141 C CA . SER A 1 283 ? 7.611 -8.437 -21.040 1.00 92.56 283 SER A CA 1
ATOM 2142 C C . SER A 1 283 ? 6.132 -8.268 -20.674 1.00 92.56 283 SER A C 1
ATOM 2144 O O . SER A 1 283 ? 5.753 -7.300 -20.013 1.00 92.56 283 SER A O 1
ATOM 2146 N N . ASP A 1 284 ? 5.277 -9.219 -21.066 1.00 94.31 284 ASP A N 1
ATOM 2147 C CA . ASP A 1 284 ? 3.838 -9.154 -20.761 1.00 94.31 284 ASP A CA 1
ATOM 2148 C C . ASP A 1 284 ? 3.588 -8.988 -19.258 1.00 94.31 284 ASP A C 1
ATOM 2150 O O . ASP A 1 284 ? 2.752 -8.188 -18.849 1.00 94.31 284 ASP A O 1
ATOM 2154 N N . TYR A 1 285 ? 4.352 -9.696 -18.421 1.00 95.75 285 TYR A N 1
ATOM 2155 C CA . TYR A 1 285 ? 4.193 -9.593 -16.975 1.00 95.75 285 TYR A CA 1
ATOM 2156 C C . TYR A 1 285 ? 4.664 -8.242 -16.428 1.00 95.75 285 TYR A C 1
ATOM 2158 O O . TYR A 1 285 ? 4.019 -7.673 -15.548 1.00 95.75 285 TYR A O 1
ATOM 2166 N N . SER A 1 286 ? 5.732 -7.680 -16.991 1.00 94.88 286 SER A N 1
ATOM 2167 C CA . SER A 1 286 ? 6.172 -6.337 -16.636 1.00 94.88 286 SER A CA 1
ATOM 2168 C C . SER A 1 286 ? 5.116 -5.300 -17.006 1.00 94.88 286 SER A C 1
ATOM 2170 O O . SER A 1 286 ? 4.724 -4.513 -16.149 1.00 94.88 286 SER A O 1
ATOM 2172 N N . ARG A 1 287 ? 4.605 -5.315 -18.244 1.00 95.25 287 ARG A N 1
ATOM 2173 C CA . ARG A 1 287 ? 3.571 -4.370 -18.708 1.00 95.25 287 ARG A CA 1
ATOM 2174 C C . ARG A 1 287 ? 2.256 -4.523 -17.949 1.00 95.25 287 ARG A C 1
ATOM 2176 O O . ARG A 1 287 ? 1.549 -3.536 -17.777 1.00 95.25 287 ARG A O 1
ATOM 2183 N N . TYR A 1 288 ? 1.935 -5.734 -17.492 1.00 96.94 288 TYR A N 1
ATOM 2184 C CA . TYR A 1 288 ? 0.783 -5.987 -16.627 1.00 96.94 288 TYR A CA 1
ATOM 2185 C C . TYR A 1 288 ? 0.907 -5.212 -15.311 1.00 96.94 288 TYR A C 1
ATOM 2187 O O . TYR A 1 288 ? -0.003 -4.474 -14.959 1.00 96.94 288 TYR A O 1
ATOM 2195 N N . ASN A 1 289 ? 2.080 -5.253 -14.671 1.00 97.44 289 ASN A N 1
ATOM 2196 C CA . ASN A 1 289 ? 2.344 -4.568 -13.401 1.00 97.44 289 ASN A CA 1
ATOM 2197 C C . ASN A 1 289 ? 2.726 -3.083 -13.540 1.00 97.44 289 ASN A C 1
ATOM 2199 O O . ASN A 1 289 ? 3.463 -2.551 -12.705 1.00 97.44 289 ASN A O 1
ATOM 2203 N N . ASP A 1 290 ? 2.296 -2.409 -14.608 1.00 96.88 290 ASP A N 1
ATOM 2204 C CA . ASP A 1 290 ? 2.533 -0.977 -14.808 1.00 96.88 290 ASP A CA 1
ATOM 2205 C C . ASP A 1 290 ? 1.220 -0.190 -14.775 1.00 96.88 290 ASP A C 1
ATOM 2207 O O . ASP A 1 290 ? 0.506 -0.111 -15.782 1.00 96.88 290 ASP A O 1
ATOM 2211 N N . PRO A 1 291 ? 0.867 0.402 -13.625 1.00 96.94 291 PRO A N 1
ATOM 2212 C CA . PRO A 1 291 ? -0.323 1.234 -13.513 1.00 96.94 291 PRO A CA 1
ATOM 2213 C C . PRO A 1 291 ? -0.368 2.423 -14.487 1.00 96.94 291 PRO A C 1
ATOM 2215 O O . PRO A 1 291 ? -1.464 2.834 -14.867 1.00 96.94 291 PRO A O 1
ATOM 2218 N N . LEU A 1 292 ? 0.775 2.976 -14.915 1.00 95.19 292 LEU A N 1
ATOM 2219 C CA . LEU A 1 292 ? 0.818 4.057 -15.907 1.00 95.19 292 LEU A CA 1
ATOM 2220 C C . LEU A 1 292 ? 0.416 3.552 -17.301 1.00 95.19 292 LEU A C 1
ATOM 2222 O O . LEU A 1 292 ? -0.420 4.177 -17.956 1.00 95.19 292 LEU A O 1
ATOM 2226 N N . LEU A 1 293 ? 0.950 2.411 -17.746 1.00 95.06 293 LEU A N 1
ATOM 2227 C CA . LEU A 1 293 ? 0.522 1.780 -19.004 1.00 95.06 293 LEU A CA 1
ATOM 2228 C C . LEU A 1 293 ? -0.945 1.339 -18.937 1.00 95.06 293 LEU A C 1
ATOM 2230 O O . LEU A 1 293 ? -1.681 1.452 -19.917 1.00 95.06 293 LEU A O 1
ATOM 2234 N N . ASN A 1 294 ? -1.400 0.892 -17.766 1.00 96.75 294 ASN A N 1
ATOM 2235 C CA . ASN A 1 294 ? -2.769 0.433 -17.544 1.00 96.75 294 ASN A CA 1
ATOM 2236 C C . ASN A 1 294 ? -3.701 1.527 -16.992 1.00 96.75 294 ASN A C 1
ATOM 2238 O O . ASN A 1 294 ? -4.763 1.212 -16.457 1.00 96.75 294 ASN A O 1
ATOM 2242 N N . ALA A 1 295 ? -3.368 2.811 -17.167 1.00 96.38 295 ALA A N 1
ATOM 2243 C CA . ALA A 1 295 ? -4.092 3.935 -16.562 1.00 96.38 295 ALA A CA 1
ATOM 2244 C C . ALA A 1 295 ? -5.593 3.992 -16.905 1.00 96.38 295 ALA A C 1
ATOM 2246 O O . ALA A 1 295 ? -6.390 4.486 -16.110 1.00 96.38 295 ALA A O 1
ATOM 2247 N N . ALA A 1 296 ? -6.003 3.436 -18.051 1.00 96.69 296 ALA A N 1
ATOM 2248 C CA . ALA A 1 296 ? -7.417 3.284 -18.396 1.00 96.69 296 ALA A CA 1
ATOM 2249 C C . ALA A 1 296 ? -8.204 2.503 -17.326 1.00 96.69 296 ALA A C 1
ATOM 2251 O O . ALA A 1 296 ? -9.331 2.878 -17.010 1.00 96.69 296 ALA A O 1
ATOM 2252 N N . LYS A 1 297 ? -7.593 1.472 -16.724 1.00 97.88 297 LYS A N 1
ATOM 2253 C CA . LYS A 1 297 ? -8.200 0.675 -15.651 1.00 97.88 297 LYS A CA 1
ATOM 2254 C C . LYS A 1 297 ? -8.322 1.432 -14.339 1.00 97.88 297 LYS A C 1
ATOM 2256 O O . LYS A 1 297 ? -9.317 1.274 -13.645 1.00 97.88 297 LYS A O 1
ATOM 2261 N N . LEU A 1 298 ? -7.385 2.330 -14.042 1.00 97.88 298 LEU A N 1
ATOM 2262 C CA . LEU A 1 298 ? -7.498 3.216 -12.879 1.00 97.88 298 LEU A CA 1
ATOM 2263 C C . LEU A 1 298 ? -8.703 4.157 -12.983 1.00 97.88 298 LEU A C 1
ATOM 2265 O O . LEU A 1 298 ? -9.254 4.555 -11.964 1.00 97.88 298 LEU A O 1
ATOM 2269 N N . GLY A 1 299 ? -9.146 4.487 -14.200 1.00 97.44 299 GLY A N 1
ATOM 2270 C CA . GLY A 1 299 ? -10.376 5.248 -14.412 1.00 97.44 299 GLY A CA 1
ATOM 2271 C C . GLY A 1 299 ? -11.656 4.497 -14.022 1.00 97.44 299 GLY A C 1
ATOM 2272 O O . GLY A 1 299 ? -12.672 5.154 -13.798 1.00 97.44 299 GLY A O 1
ATOM 2273 N N . GLU A 1 300 ? -11.605 3.161 -13.934 1.00 98.12 300 GLU A N 1
ATOM 2274 C CA . GLU A 1 300 ? -12.706 2.283 -13.500 1.00 98.12 300 GLU A CA 1
ATOM 2275 C C . GLU A 1 300 ? -12.767 2.123 -11.964 1.00 98.12 300 GLU A C 1
ATOM 2277 O O . GLU A 1 300 ? -13.769 1.628 -11.444 1.00 98.12 300 GLU A O 1
ATOM 2282 N N . GLN A 1 301 ? -11.713 2.526 -11.239 1.00 98.50 301 GLN A N 1
ATOM 2283 C CA . GLN A 1 301 ? -11.660 2.485 -9.778 1.00 98.50 301 GLN A CA 1
ATOM 2284 C C . GLN A 1 301 ? -12.385 3.696 -9.178 1.00 98.50 301 GLN A C 1
ATOM 2286 O O . GLN A 1 301 ? -12.017 4.850 -9.412 1.00 98.50 301 GLN A O 1
ATOM 2291 N N . ASP A 1 302 ? -13.367 3.421 -8.331 1.00 98.00 302 ASP A N 1
ATOM 2292 C CA . ASP A 1 302 ? -14.060 4.412 -7.522 1.00 98.00 302 ASP A CA 1
ATOM 2293 C C . ASP A 1 302 ? -13.194 4.823 -6.322 1.00 98.00 302 ASP A C 1
ATOM 2295 O O . ASP A 1 302 ? -12.390 4.041 -5.809 1.00 98.00 302 ASP A O 1
ATOM 2299 N N . ASN A 1 303 ? -13.354 6.063 -5.854 1.00 98.19 303 ASN A N 1
ATOM 2300 C CA . ASN A 1 303 ? -12.686 6.573 -4.648 1.00 98.19 303 ASN A CA 1
ATOM 2301 C C . ASN A 1 303 ? -11.153 6.383 -4.649 1.00 98.19 303 ASN A C 1
ATOM 2303 O O . ASN A 1 303 ? -10.543 6.086 -3.618 1.00 98.19 303 ASN A O 1
ATOM 2307 N N . LEU A 1 304 ? -10.522 6.553 -5.817 1.00 98.75 304 LEU A N 1
ATOM 2308 C CA . LEU A 1 304 ? -9.069 6.522 -5.951 1.00 98.75 304 LEU A CA 1
ATOM 2309 C C . LEU A 1 304 ? -8.472 7.877 -5.556 1.00 98.75 304 LEU A C 1
ATOM 2311 O O . LEU A 1 304 ? -8.782 8.900 -6.173 1.00 98.75 304 LEU A O 1
ATOM 2315 N N . TYR A 1 305 ? -7.599 7.869 -4.551 1.00 98.75 305 TYR A N 1
ATOM 2316 C CA . TYR A 1 305 ? -6.857 9.028 -4.065 1.00 98.75 305 TYR A CA 1
ATOM 2317 C C . TYR A 1 305 ? -5.354 8.827 -4.251 1.00 98.75 305 TYR A C 1
ATOM 2319 O O . TYR A 1 305 ? -4.793 7.812 -3.836 1.00 98.75 305 TYR A O 1
ATOM 2327 N N . VAL A 1 306 ? -4.700 9.804 -4.879 1.00 98.69 306 VAL A N 1
ATOM 2328 C CA . VAL A 1 306 ? -3.268 9.764 -5.185 1.00 98.69 306 VAL A CA 1
ATOM 2329 C C . VAL A 1 306 ? -2.611 11.037 -4.675 1.00 98.69 306 VAL A C 1
ATOM 2331 O O . VAL A 1 306 ? -2.799 12.118 -5.237 1.00 98.69 306 VAL A O 1
ATOM 2334 N N . PHE A 1 307 ? -1.823 10.892 -3.617 1.00 97.94 307 PHE A N 1
ATOM 2335 C CA . PHE A 1 307 ? -1.089 11.976 -2.982 1.00 97.94 307 PHE A CA 1
ATOM 2336 C C . PHE A 1 307 ? 0.400 11.903 -3.311 1.00 97.94 307 PHE A C 1
ATOM 2338 O O . PHE A 1 307 ? 1.006 10.836 -3.235 1.00 97.94 307 PHE A O 1
ATOM 2345 N N . SER A 1 308 ? 0.998 13.052 -3.615 1.00 95.06 308 SER A N 1
ATOM 2346 C CA . SER A 1 308 ? 2.451 13.257 -3.592 1.00 95.06 308 SER A CA 1
ATOM 2347 C C . SER A 1 308 ? 2.745 14.717 -3.252 1.00 95.06 308 SER A C 1
ATOM 2349 O O . SER A 1 308 ? 1.939 15.597 -3.541 1.00 95.06 308 SER A O 1
ATOM 2351 N N . ALA A 1 309 ? 3.888 15.003 -2.653 1.00 90.50 309 ALA A N 1
ATOM 2352 C CA . ALA A 1 309 ? 4.358 16.349 -2.358 1.00 90.50 309 ALA A CA 1
ATOM 2353 C C . ALA A 1 309 ? 5.548 16.725 -3.253 1.00 90.50 309 ALA A C 1
ATOM 2355 O O . ALA A 1 309 ? 6.075 15.904 -3.988 1.00 90.50 309 ALA A O 1
ATOM 2356 N N . SER A 1 310 ? 5.982 17.983 -3.227 1.00 83.88 310 SER A N 1
ATOM 2357 C CA . SER A 1 310 ? 7.055 18.468 -4.112 1.00 83.88 310 SER A CA 1
ATOM 2358 C C . SER A 1 310 ? 8.472 18.013 -3.732 1.00 83.88 310 SER A C 1
ATOM 2360 O O . SER A 1 310 ? 9.416 18.254 -4.483 1.00 83.88 310 SER A O 1
ATOM 2362 N N . GLY A 1 311 ? 8.658 17.433 -2.547 1.00 82.50 311 GLY A N 1
ATOM 2363 C CA . GLY A 1 311 ? 9.962 17.218 -1.918 1.00 82.50 311 GLY A CA 1
ATOM 2364 C C . GLY A 1 311 ? 10.467 18.428 -1.132 1.00 82.50 311 GLY A C 1
ATOM 2365 O O . GLY A 1 311 ? 11.309 18.265 -0.251 1.00 82.50 311 GLY A O 1
ATOM 2366 N N . LEU A 1 312 ? 9.968 19.641 -1.405 1.00 83.06 312 LEU A N 1
ATOM 2367 C CA . LEU A 1 312 ? 10.404 20.846 -0.696 1.00 83.06 312 LEU A CA 1
ATOM 2368 C C . LEU A 1 312 ? 9.994 20.773 0.772 1.00 83.06 312 LEU A C 1
ATOM 2370 O O . LEU A 1 312 ? 8.814 20.609 1.079 1.00 83.06 312 LEU A O 1
ATOM 2374 N N . SER A 1 313 ? 10.959 20.952 1.670 1.00 81.38 313 SER A N 1
ATOM 2375 C CA . SER A 1 313 ? 10.699 20.923 3.106 1.00 81.38 313 SER A CA 1
ATOM 2376 C C . SER A 1 313 ? 9.744 22.036 3.538 1.00 81.38 313 SER A C 1
ATOM 2378 O O . SER A 1 313 ? 9.848 23.168 3.056 1.00 81.38 313 SER A O 1
ATOM 2380 N N . SER A 1 314 ? 8.884 21.740 4.506 1.00 86.81 314 SER A N 1
ATOM 2381 C CA . SER A 1 314 ? 8.082 22.722 5.238 1.00 86.81 314 SER A CA 1
ATOM 2382 C C . SER A 1 314 ? 8.482 22.760 6.713 1.00 86.81 314 SER A C 1
ATOM 2384 O O . SER A 1 314 ? 9.373 22.036 7.147 1.00 86.81 314 SER A O 1
ATOM 2386 N N . GLU A 1 315 ? 7.811 23.595 7.507 1.00 85.19 315 GLU A N 1
ATOM 2387 C CA . GLU A 1 315 ? 7.988 23.616 8.963 1.00 85.19 315 GLU A CA 1
ATOM 2388 C C . GLU A 1 315 ? 7.787 22.227 9.595 1.00 85.19 315 GLU A C 1
ATOM 2390 O O . GLU A 1 315 ? 8.524 21.857 10.508 1.00 85.19 315 GLU A O 1
ATOM 2395 N N . LEU A 1 316 ? 6.868 21.423 9.048 1.00 85.31 316 LEU A N 1
ATOM 2396 C CA . LEU A 1 316 ? 6.568 20.076 9.531 1.00 85.31 316 LEU A CA 1
ATOM 2397 C C . LEU A 1 316 ? 7.788 19.143 9.503 1.00 85.31 316 LEU A C 1
ATOM 2399 O O . LEU A 1 316 ? 7.905 18.278 10.362 1.00 85.31 316 LEU A O 1
ATOM 2403 N N . ASP A 1 317 ? 8.731 19.352 8.580 1.00 85.56 317 ASP A N 1
ATOM 2404 C CA . ASP A 1 317 ? 9.966 18.559 8.510 1.00 85.56 317 ASP A CA 1
ATOM 2405 C C . ASP A 1 317 ? 10.905 18.776 9.699 1.00 85.56 317 ASP A C 1
ATOM 2407 O O . ASP A 1 317 ? 11.804 17.968 9.929 1.00 85.56 317 ASP A O 1
ATOM 2411 N N . PHE A 1 318 ? 10.698 19.861 10.448 1.00 85.31 318 PHE A N 1
ATOM 2412 C CA . PHE A 1 318 ? 11.548 20.272 11.562 1.00 85.31 318 PHE A CA 1
ATOM 2413 C C . PHE A 1 318 ? 10.820 20.280 12.904 1.00 85.31 318 PHE A C 1
ATOM 2415 O O . PHE A 1 318 ? 11.469 20.208 13.945 1.00 85.31 318 PHE A O 1
ATOM 2422 N N . THR A 1 319 ? 9.492 20.409 12.898 1.00 85.88 319 THR A N 1
ATOM 2423 C CA . THR A 1 319 ? 8.684 20.552 14.119 1.00 85.88 319 THR A CA 1
ATOM 2424 C C . THR A 1 319 ? 7.592 19.497 14.263 1.00 85.88 319 THR A C 1
ATOM 2426 O O . THR A 1 319 ? 6.945 19.444 15.310 1.00 85.88 319 THR A O 1
ATOM 2429 N N . GLY A 1 320 ? 7.376 18.668 13.236 1.00 82.94 320 GLY A N 1
ATOM 2430 C CA . GLY A 1 320 ? 6.401 17.586 13.265 1.00 82.94 320 GLY A CA 1
ATOM 2431 C C . GLY A 1 320 ? 6.726 16.519 14.319 1.00 82.94 320 GLY A C 1
ATOM 2432 O O . GLY A 1 320 ? 7.871 16.415 14.766 1.00 82.94 320 GLY A O 1
ATOM 2433 N N . PRO A 1 321 ? 5.738 15.698 14.715 1.00 85.50 321 PRO A N 1
ATOM 2434 C CA . PRO A 1 321 ? 5.946 14.603 15.664 1.00 85.50 321 PRO A CA 1
ATOM 2435 C C . PRO A 1 321 ? 7.049 13.628 15.239 1.00 85.50 321 PRO A C 1
ATOM 2437 O O . PRO A 1 321 ? 7.757 13.110 16.099 1.00 85.50 321 PRO A O 1
ATOM 2440 N N . ASN A 1 322 ? 7.225 13.426 13.928 1.00 85.62 322 ASN A N 1
ATOM 2441 C CA . ASN A 1 322 ? 8.266 12.568 13.365 1.00 85.62 322 ASN A CA 1
ATOM 2442 C C . ASN A 1 322 ? 9.452 13.373 12.798 1.00 85.62 322 ASN A C 1
ATOM 2444 O O . ASN A 1 322 ? 10.190 12.875 11.940 1.00 85.62 322 ASN A O 1
ATOM 2448 N N . ALA A 1 323 ? 9.643 14.626 13.230 1.00 84.88 323 ALA A N 1
ATOM 2449 C CA . ALA A 1 323 ? 10.799 15.422 12.834 1.00 84.88 323 ALA A CA 1
ATOM 2450 C C . ALA A 1 323 ? 12.092 14.828 13.432 1.00 84.88 323 ALA A C 1
ATOM 2452 O O . ALA A 1 323 ? 12.135 14.524 14.629 1.00 84.88 323 ALA A O 1
ATOM 2453 N N . PRO A 1 324 ? 13.168 14.670 12.639 1.00 83.50 324 PRO A N 1
ATOM 2454 C CA . PRO A 1 324 ? 14.419 14.124 13.149 1.00 83.50 324 PRO A CA 1
ATOM 2455 C C . PRO A 1 324 ? 15.037 15.016 14.232 1.00 83.50 324 PRO A C 1
ATOM 2457 O O . PRO A 1 324 ? 15.097 16.237 14.092 1.00 83.50 324 PRO A O 1
ATOM 2460 N N . THR A 1 325 ? 15.545 14.405 15.304 1.00 85.50 325 THR A N 1
ATOM 2461 C CA . THR A 1 325 ? 16.131 15.141 16.440 1.00 85.50 325 THR A CA 1
ATOM 2462 C C . THR A 1 325 ? 17.637 15.365 16.326 1.00 85.50 325 THR A C 1
ATOM 2464 O O . THR A 1 325 ? 18.192 16.174 17.070 1.00 85.50 325 THR A O 1
ATOM 2467 N N . ASP A 1 326 ? 18.315 14.633 15.441 1.00 84.75 326 ASP A N 1
ATOM 2468 C CA . ASP A 1 326 ? 19.753 14.754 15.211 1.00 84.75 326 ASP A CA 1
ATOM 2469 C C . ASP A 1 326 ? 20.073 15.298 13.811 1.00 84.75 326 ASP A C 1
ATOM 2471 O O . ASP A 1 326 ? 19.244 15.297 12.900 1.00 84.75 326 ASP A O 1
ATOM 2475 N N . GLN A 1 327 ? 21.302 15.796 13.641 1.00 82.94 327 GLN A N 1
ATOM 2476 C CA . GLN A 1 327 ? 21.720 16.413 12.382 1.00 82.94 327 GLN A CA 1
ATOM 2477 C C . GLN A 1 327 ? 21.725 15.415 11.217 1.00 82.94 327 GLN A C 1
ATOM 2479 O O . GLN A 1 327 ? 21.423 15.801 10.094 1.00 82.94 327 GLN A O 1
ATOM 2484 N N . ALA A 1 328 ? 22.048 14.145 11.471 1.00 77.25 328 ALA A N 1
ATOM 2485 C CA . ALA A 1 328 ? 22.131 13.136 10.421 1.00 77.25 328 ALA A CA 1
ATOM 2486 C C . ALA A 1 328 ? 20.746 12.823 9.836 1.00 77.25 328 ALA A C 1
ATOM 2488 O O . ALA A 1 328 ? 20.606 12.723 8.621 1.00 77.25 328 ALA A O 1
ATOM 2489 N N . GLY A 1 329 ? 19.723 12.721 10.683 1.00 78.56 329 GLY A N 1
ATOM 2490 C CA . GLY A 1 329 ? 18.339 12.534 10.276 1.00 78.56 329 GLY A CA 1
ATOM 2491 C C . GLY A 1 329 ? 17.755 13.772 9.597 1.00 78.56 329 GLY A C 1
ATOM 2492 O O . GLY A 1 329 ? 17.009 13.633 8.631 1.00 78.56 329 GLY A O 1
ATOM 2493 N N . ILE A 1 330 ? 18.125 14.985 10.029 1.00 81.94 330 ILE A N 1
ATOM 2494 C CA . ILE A 1 330 ? 17.749 16.220 9.315 1.00 81.94 330 ILE A CA 1
ATOM 2495 C C . ILE A 1 330 ? 18.375 16.230 7.914 1.00 81.94 330 ILE A C 1
ATOM 2497 O O . ILE A 1 330 ? 17.687 16.505 6.930 1.00 81.94 330 ILE A O 1
ATOM 2501 N N . ASP A 1 331 ? 19.661 15.893 7.804 1.00 79.44 331 ASP A N 1
ATOM 2502 C CA . ASP A 1 331 ? 20.355 15.826 6.519 1.00 79.44 331 ASP A CA 1
ATOM 2503 C C . ASP A 1 331 ? 19.738 14.747 5.613 1.00 79.44 331 ASP A C 1
ATOM 2505 O O . ASP A 1 331 ? 19.538 14.990 4.422 1.00 79.44 331 ASP A O 1
ATOM 2509 N N . ASP A 1 332 ? 19.369 13.583 6.159 1.00 76.00 332 ASP A N 1
ATOM 2510 C CA . ASP A 1 332 ? 18.642 12.522 5.447 1.00 76.00 332 ASP A CA 1
ATOM 2511 C C . ASP A 1 332 ? 17.289 13.015 4.915 1.00 76.00 332 ASP A C 1
ATOM 2513 O O . ASP A 1 332 ? 17.000 12.904 3.720 1.00 76.00 332 ASP A O 1
ATOM 2517 N N . ARG A 1 333 ? 16.493 13.649 5.783 1.00 80.88 333 ARG A N 1
ATOM 2518 C CA . ARG A 1 333 ? 15.180 14.215 5.452 1.00 80.88 333 ARG A CA 1
ATOM 2519 C C . ARG A 1 333 ? 15.269 15.220 4.303 1.00 80.88 333 ARG A C 1
ATOM 2521 O O . ARG A 1 333 ? 14.484 15.143 3.359 1.00 80.88 333 ARG A O 1
ATOM 2528 N N . LEU A 1 334 ? 16.237 16.136 4.362 1.00 80.88 334 LEU A N 1
ATOM 2529 C CA . LEU A 1 334 ? 16.405 17.202 3.369 1.00 80.88 334 LEU A CA 1
ATOM 2530 C C . LEU A 1 334 ? 17.099 16.749 2.083 1.00 80.88 334 LEU A C 1
ATOM 2532 O O . LEU A 1 334 ? 16.982 17.431 1.067 1.00 80.88 334 LEU A O 1
ATOM 2536 N N . SER A 1 335 ? 17.823 15.629 2.103 1.00 77.19 335 SER A N 1
ATOM 2537 C CA . SER A 1 335 ? 18.549 15.133 0.931 1.00 77.19 335 SER A CA 1
ATOM 2538 C C . SER A 1 335 ? 17.864 13.931 0.288 1.00 77.19 335 SER A C 1
ATOM 2540 O O . SER A 1 335 ? 17.369 14.032 -0.834 1.00 77.19 335 SER A O 1
ATOM 2542 N N . VAL A 1 336 ? 17.832 12.788 0.964 1.00 74.25 336 VAL A N 1
ATOM 2543 C CA . VAL A 1 336 ? 17.249 11.544 0.454 1.00 74.25 336 VAL A CA 1
ATOM 2544 C C . VAL A 1 336 ? 15.729 11.664 0.421 1.00 74.25 336 VAL A C 1
ATOM 2546 O O . VAL A 1 336 ? 15.125 11.370 -0.610 1.00 74.25 336 VAL A O 1
ATOM 2549 N N . GLY A 1 337 ? 15.124 12.196 1.489 1.00 73.38 337 GLY A N 1
ATOM 2550 C CA . GLY A 1 337 ? 13.683 12.451 1.555 1.00 73.38 337 GLY A CA 1
ATOM 2551 C C . GLY A 1 337 ? 13.189 13.401 0.458 1.00 73.38 337 GLY A C 1
ATOM 2552 O O . GLY A 1 337 ? 12.168 13.123 -0.169 1.00 73.38 337 GLY A O 1
ATOM 2553 N N . PHE A 1 338 ? 13.938 14.469 0.156 1.00 80.38 338 PHE A N 1
ATOM 2554 C CA . PHE A 1 338 ? 13.658 15.357 -0.983 1.00 80.38 338 PHE A CA 1
ATOM 2555 C C . PHE A 1 338 ? 13.690 14.601 -2.318 1.00 80.38 338 PHE A C 1
ATOM 2557 O O . PHE A 1 338 ? 12.758 14.704 -3.112 1.00 80.38 338 PHE A O 1
ATOM 2564 N N . GLN A 1 339 ? 14.755 13.837 -2.582 1.00 76.00 339 GLN A N 1
ATOM 2565 C CA . GLN A 1 339 ? 14.951 13.210 -3.892 1.00 76.00 339 GLN A CA 1
ATOM 2566 C C . GLN A 1 339 ? 13.934 12.095 -4.172 1.00 76.00 339 GLN A C 1
ATOM 2568 O O . GLN A 1 339 ? 13.446 11.985 -5.298 1.00 76.00 339 GLN A O 1
ATOM 2573 N N . ILE A 1 340 ? 13.598 11.282 -3.166 1.00 79.19 340 ILE A N 1
ATOM 2574 C CA . ILE A 1 340 ? 12.585 10.229 -3.317 1.00 79.19 340 ILE A CA 1
ATOM 2575 C C . ILE A 1 340 ? 11.207 10.849 -3.545 1.00 79.19 340 ILE A C 1
ATOM 2577 O O . ILE A 1 340 ? 10.456 10.385 -4.406 1.00 79.19 340 ILE A O 1
ATOM 2581 N N . GLU A 1 341 ? 10.879 11.919 -2.820 1.00 86.75 341 GLU A N 1
ATOM 2582 C CA . GLU A 1 341 ? 9.590 12.576 -2.998 1.00 86.75 341 GLU A CA 1
ATOM 2583 C C . GLU A 1 341 ? 9.492 13.258 -4.362 1.00 86.75 341 GLU A C 1
ATOM 2585 O O . GLU A 1 341 ? 8.506 13.063 -5.061 1.00 86.75 341 GLU A O 1
ATOM 2590 N N . ALA A 1 342 ? 10.543 13.947 -4.815 1.00 82.81 342 ALA A N 1
ATOM 2591 C CA . ALA A 1 342 ? 10.582 14.534 -6.153 1.00 82.81 342 ALA A CA 1
ATOM 2592 C C . ALA A 1 342 ? 10.418 13.477 -7.266 1.00 82.81 342 ALA A C 1
ATOM 2594 O O . ALA A 1 342 ? 9.739 13.721 -8.268 1.00 82.81 342 ALA A O 1
ATOM 2595 N N . MET A 1 343 ? 10.995 12.281 -7.092 1.00 84.81 343 MET A N 1
ATOM 2596 C CA . MET A 1 343 ? 10.774 11.155 -8.007 1.00 84.81 343 MET A CA 1
ATOM 2597 C C . MET A 1 343 ? 9.316 10.687 -7.974 1.00 84.81 343 MET A C 1
ATOM 2599 O O . MET A 1 343 ? 8.689 10.583 -9.026 1.00 84.81 343 MET A O 1
ATOM 2603 N N . SER A 1 344 ? 8.766 10.444 -6.784 1.00 87.31 344 SER A N 1
ATOM 2604 C CA . SER A 1 344 ? 7.381 9.982 -6.598 1.00 87.31 344 SER A CA 1
ATOM 2605 C C . SER A 1 344 ? 6.371 10.992 -7.156 1.00 87.31 344 SER A C 1
ATOM 2607 O O . SER A 1 344 ? 5.403 10.632 -7.830 1.00 87.31 344 SER A O 1
ATOM 2609 N N . ASN A 1 345 ? 6.643 12.280 -6.961 1.00 89.62 345 ASN A N 1
ATOM 2610 C CA . ASN A 1 345 ? 5.889 13.390 -7.519 1.00 89.62 345 ASN A CA 1
ATOM 2611 C C . ASN A 1 345 ? 5.953 13.423 -9.045 1.00 89.62 345 ASN A C 1
ATOM 2613 O O . ASN A 1 345 ? 4.923 13.577 -9.697 1.00 89.62 345 ASN A O 1
ATOM 2617 N N . THR A 1 346 ? 7.133 13.188 -9.623 1.00 89.75 346 THR A N 1
ATOM 2618 C CA . THR A 1 346 ? 7.289 13.058 -11.077 1.00 89.75 346 THR A CA 1
ATOM 2619 C C . THR A 1 346 ? 6.466 11.885 -11.615 1.00 89.75 346 THR A C 1
ATOM 2621 O O . THR A 1 346 ? 5.705 12.077 -12.563 1.00 89.75 346 THR A O 1
ATOM 2624 N N . CYS A 1 347 ? 6.516 10.711 -10.972 1.00 91.44 347 CYS A N 1
ATOM 2625 C CA . CYS A 1 347 ? 5.677 9.569 -11.354 1.00 91.44 347 CYS A CA 1
ATOM 2626 C C . CYS A 1 347 ? 4.180 9.911 -11.285 1.00 91.44 347 CYS A C 1
ATOM 2628 O O . CYS A 1 347 ? 3.402 9.550 -12.170 1.00 91.44 347 CYS A O 1
ATOM 2630 N N . THR A 1 348 ? 3.764 10.638 -10.245 1.00 95.12 348 THR A N 1
ATOM 2631 C CA . THR A 1 348 ? 2.367 11.046 -10.056 1.00 95.12 348 THR A CA 1
ATOM 2632 C C . THR A 1 348 ? 1.929 12.066 -11.113 1.00 95.12 348 THR A C 1
ATOM 2634 O O . THR A 1 348 ? 0.824 11.964 -11.648 1.00 95.12 348 THR A O 1
ATOM 2637 N N . HIS A 1 349 ? 2.798 13.009 -11.488 1.00 94.00 349 HIS A N 1
ATOM 2638 C CA . HIS A 1 349 ? 2.556 13.934 -12.596 1.00 94.00 349 HIS A CA 1
ATOM 2639 C C . HIS A 1 349 ? 2.480 13.215 -13.949 1.00 94.00 349 HIS A C 1
ATOM 2641 O O . HIS A 1 349 ? 1.595 13.539 -14.742 1.00 94.00 349 HIS A O 1
ATOM 2647 N N . ASN A 1 350 ? 3.337 12.220 -14.198 1.00 92.88 350 ASN A N 1
ATOM 2648 C CA . ASN A 1 350 ? 3.280 11.384 -15.401 1.00 92.88 350 ASN A CA 1
ATOM 2649 C C . ASN A 1 350 ? 1.940 10.643 -15.489 1.00 92.88 350 ASN A C 1
ATOM 2651 O O . ASN A 1 350 ? 1.269 10.695 -16.524 1.00 92.88 350 ASN A O 1
ATOM 2655 N N . LEU A 1 351 ? 1.505 10.032 -14.382 1.00 95.19 351 LEU A N 1
ATOM 2656 C CA . LEU A 1 351 ? 0.207 9.367 -14.302 1.00 95.19 351 LEU A CA 1
ATOM 2657 C C . LEU A 1 351 ? -0.945 10.339 -14.552 1.00 95.19 351 LEU A C 1
ATOM 2659 O O . LEU A 1 351 ? -1.817 10.051 -15.369 1.00 95.19 351 LEU A O 1
ATOM 2663 N N . LYS A 1 352 ? -0.936 11.504 -13.898 1.00 96.12 352 LYS A N 1
ATOM 2664 C CA . LYS A 1 352 ? -1.958 12.529 -14.110 1.00 96.12 352 LYS A CA 1
ATOM 2665 C C . LYS A 1 352 ? -2.003 13.014 -15.558 1.00 96.12 352 LYS A C 1
ATOM 2667 O O . LYS A 1 352 ? -3.085 13.207 -16.104 1.00 96.12 352 LYS A O 1
ATOM 2672 N N . ALA A 1 353 ? -0.851 13.226 -16.188 1.00 94.56 353 ALA A N 1
ATOM 2673 C CA . ALA A 1 353 ? -0.794 13.650 -17.580 1.00 94.56 353 ALA A CA 1
ATOM 2674 C C . ALA A 1 353 ? -1.407 12.589 -18.508 1.00 94.56 353 ALA A C 1
ATOM 2676 O O . ALA A 1 353 ? -2.179 12.937 -19.402 1.00 94.56 353 ALA A O 1
ATOM 2677 N N . ALA A 1 354 ? -1.114 11.306 -18.273 1.00 93.88 354 ALA A N 1
ATOM 2678 C CA . ALA A 1 354 ? -1.699 10.204 -19.032 1.00 93.88 354 ALA A CA 1
ATOM 2679 C C . ALA A 1 354 ? -3.223 10.116 -18.838 1.00 93.88 354 ALA A C 1
ATOM 2681 O O . ALA A 1 354 ? -3.968 10.045 -19.816 1.00 93.88 354 ALA A O 1
ATOM 2682 N N . THR A 1 355 ? -3.709 10.192 -17.597 1.00 96.56 355 THR A N 1
ATOM 2683 C CA . THR A 1 355 ? -5.148 10.103 -17.299 1.00 96.56 355 THR A CA 1
ATOM 2684 C C . THR A 1 355 ? -5.915 11.332 -17.794 1.00 96.56 355 THR A C 1
ATOM 2686 O O . THR A 1 355 ? -7.007 11.190 -18.348 1.00 96.56 355 THR A O 1
ATOM 2689 N N . ASP A 1 356 ? -5.323 12.529 -17.734 1.00 95.88 356 ASP A N 1
ATOM 2690 C CA . ASP A 1 356 ? -5.887 13.740 -18.336 1.00 95.88 356 ASP A CA 1
ATOM 2691 C C . ASP A 1 356 ? -6.017 13.631 -19.859 1.00 95.88 356 ASP A C 1
ATOM 2693 O O . ASP A 1 356 ? -7.049 14.031 -20.404 1.00 95.88 356 ASP A O 1
ATOM 2697 N N . GLN A 1 357 ? -5.005 13.084 -20.544 1.00 94.38 357 GLN A N 1
ATOM 2698 C CA . GLN A 1 357 ? -5.043 12.854 -21.994 1.00 94.38 357 GLN A CA 1
ATOM 2699 C C . GLN A 1 357 ? -6.139 11.858 -22.392 1.00 94.38 357 GLN A C 1
ATOM 2701 O O . GLN A 1 357 ? -6.735 11.998 -23.459 1.00 94.38 357 GLN A O 1
ATOM 2706 N N . MET A 1 358 ? -6.443 10.893 -21.522 1.00 96.31 358 MET A N 1
ATOM 2707 C CA . MET A 1 358 ? -7.547 9.941 -21.691 1.00 96.31 358 MET A CA 1
ATOM 2708 C C . MET A 1 358 ? -8.917 10.522 -21.299 1.00 96.31 358 MET A C 1
ATOM 2710 O O . MET A 1 358 ? -9.940 9.875 -21.511 1.00 96.31 358 MET A O 1
ATOM 2714 N N . GLY A 1 359 ? -8.967 11.732 -20.730 1.00 97.25 359 GLY A N 1
ATOM 2715 C CA . GLY A 1 359 ? -10.203 12.345 -20.238 1.00 97.25 359 GLY A CA 1
ATOM 2716 C C . GLY A 1 359 ? -10.728 11.738 -18.932 1.00 97.25 359 GLY A C 1
ATOM 2717 O O . GLY A 1 359 ? -11.883 11.971 -18.580 1.00 97.25 359 GLY A O 1
ATOM 2718 N N . ILE A 1 360 ? -9.899 10.990 -18.201 1.00 97.25 360 ILE A N 1
ATOM 2719 C CA . ILE A 1 360 ? -10.250 10.377 -16.917 1.00 97.25 360 ILE A CA 1
ATOM 2720 C C . ILE A 1 360 ? -10.233 11.462 -15.837 1.00 97.25 360 ILE A C 1
ATOM 2722 O O . ILE A 1 360 ? -9.233 12.150 -15.640 1.00 97.25 360 ILE A O 1
ATOM 2726 N N . LYS A 1 361 ? -11.366 11.633 -15.150 1.00 95.31 361 LYS A N 1
ATOM 2727 C CA . LYS A 1 361 ? -11.557 12.641 -14.089 1.00 95.31 361 LYS A CA 1
ATOM 2728 C C . LYS A 1 361 ? -12.009 12.044 -12.755 1.00 95.31 361 LYS A C 1
ATOM 2730 O O . LYS A 1 361 ? -12.225 12.797 -11.816 1.00 95.31 361 LYS A O 1
ATOM 2735 N N . SER A 1 362 ? -12.150 10.720 -12.680 1.00 95.44 362 SER A N 1
ATOM 2736 C CA . SER A 1 362 ? -12.547 9.987 -11.469 1.00 95.44 362 SER A CA 1
ATOM 2737 C C . SER A 1 362 ? -11.447 9.925 -10.403 1.00 95.44 362 SER A C 1
ATOM 2739 O O . SER A 1 362 ? -11.743 9.656 -9.244 1.00 95.44 362 SER A O 1
ATOM 2741 N N . ILE A 1 363 ? -10.192 10.196 -10.772 1.00 98.06 363 ILE A N 1
ATOM 2742 C CA . ILE A 1 363 ? -9.035 10.081 -9.879 1.00 98.06 363 ILE A CA 1
ATOM 2743 C C . ILE A 1 363 ? -8.810 11.388 -9.115 1.00 98.06 363 ILE A C 1
ATOM 2745 O O . ILE A 1 363 ? -8.637 12.455 -9.711 1.00 98.06 363 ILE A O 1
ATOM 2749 N N . ASN A 1 364 ? -8.742 11.286 -7.790 1.00 98.19 364 ASN A N 1
ATOM 2750 C CA . ASN A 1 364 ? -8.480 12.401 -6.891 1.00 98.19 364 ASN A CA 1
ATOM 2751 C C . ASN A 1 364 ? -6.970 12.587 -6.710 1.00 98.19 364 ASN A C 1
ATOM 2753 O O . ASN A 1 364 ? -6.355 11.968 -5.844 1.00 98.19 364 ASN A O 1
ATOM 2757 N N . TYR A 1 365 ? -6.368 13.433 -7.546 1.00 98.12 365 TYR A N 1
ATOM 2758 C CA . TYR A 1 365 ? -4.967 13.829 -7.396 1.00 98.12 365 TYR A CA 1
ATOM 2759 C C . TYR A 1 365 ? -4.819 14.967 -6.394 1.00 98.12 365 TYR A C 1
ATOM 2761 O O . TYR A 1 365 ? -5.486 15.998 -6.526 1.00 98.12 365 TYR A O 1
ATOM 2769 N N . ASP A 1 366 ? -3.888 14.809 -5.458 1.00 97.38 366 ASP A N 1
ATOM 2770 C CA . ASP A 1 366 ? -3.586 15.819 -4.456 1.00 97.38 366 ASP A CA 1
ATOM 2771 C C . ASP A 1 366 ? -2.084 16.058 -4.325 1.00 97.38 366 ASP A C 1
ATOM 2773 O O . ASP A 1 366 ? -1.335 15.246 -3.779 1.00 97.38 366 ASP A O 1
ATOM 2777 N N . PHE A 1 367 ? -1.642 17.191 -4.862 1.00 96.12 367 PHE A N 1
ATOM 2778 C CA . PHE A 1 367 ? -0.249 17.597 -4.857 1.00 96.12 367 PHE A CA 1
ATOM 2779 C C . PHE A 1 367 ? 0.033 18.567 -3.709 1.00 96.12 367 PHE A C 1
ATOM 2781 O O . PHE A 1 367 ? -0.433 19.713 -3.703 1.00 96.12 367 PHE A O 1
ATOM 2788 N N . GLY A 1 368 ? 0.850 18.125 -2.755 1.00 91.56 368 GLY A N 1
ATOM 2789 C CA . GLY A 1 368 ? 1.393 18.981 -1.709 1.00 91.56 368 GLY A CA 1
ATOM 2790 C C . GLY A 1 368 ? 2.387 19.990 -2.289 1.00 91.56 368 GLY A C 1
ATOM 2791 O O . GLY A 1 368 ? 3.367 19.609 -2.927 1.00 91.56 368 GLY A O 1
ATOM 2792 N N . VAL A 1 369 ? 2.165 21.288 -2.045 1.00 87.94 369 VAL A N 1
ATOM 2793 C CA . VAL A 1 369 ? 3.099 22.361 -2.459 1.00 87.94 369 VAL A CA 1
ATOM 2794 C C . VAL A 1 369 ? 4.467 22.180 -1.797 1.00 87.94 369 VAL A C 1
ATOM 2796 O O . VAL A 1 369 ? 5.508 22.444 -2.397 1.00 87.94 369 VAL A O 1
ATOM 2799 N N . THR A 1 370 ? 4.455 21.693 -0.562 1.00 87.06 370 THR A N 1
ATOM 2800 C CA . THR A 1 370 ? 5.620 21.301 0.224 1.00 87.06 370 THR A CA 1
ATOM 2801 C C . THR A 1 370 ? 5.365 19.926 0.811 1.00 87.06 370 THR A C 1
ATOM 2803 O O . THR A 1 370 ? 4.221 19.584 1.114 1.00 87.06 370 THR A O 1
ATOM 2806 N N . GLY A 1 371 ? 6.437 19.183 1.011 1.00 87.56 371 GLY A N 1
ATOM 2807 C CA . GLY A 1 371 ? 6.470 17.966 1.793 1.00 87.56 371 GLY A CA 1
ATOM 2808 C C . GLY A 1 371 ? 7.538 17.011 1.312 1.00 87.56 371 GLY A C 1
ATOM 2809 O O . GLY A 1 371 ? 7.840 16.975 0.125 1.00 87.56 371 GLY A O 1
ATOM 2810 N N . THR A 1 372 ? 8.135 16.279 2.243 1.00 87.44 372 THR A N 1
ATOM 2811 C CA . THR A 1 372 ? 9.189 15.294 1.983 1.00 87.44 372 THR A CA 1
ATOM 2812 C C . THR A 1 372 ? 8.638 13.875 2.103 1.00 87.44 372 THR A C 1
ATOM 2814 O O . THR A 1 372 ? 7.508 13.666 2.548 1.00 87.44 372 THR A O 1
ATOM 2817 N N . HIS A 1 373 ? 9.463 12.886 1.762 1.00 89.38 373 HIS A N 1
ATOM 2818 C CA . HIS A 1 373 ? 9.122 11.471 1.876 1.00 89.38 373 HIS A CA 1
ATOM 2819 C C . HIS A 1 373 ? 9.123 10.993 3.342 1.00 89.38 373 HIS A C 1
ATOM 2821 O O . HIS A 1 373 ? 10.079 10.364 3.799 1.00 89.38 373 HIS A O 1
ATOM 2827 N N . SER A 1 374 ? 8.095 11.361 4.113 1.00 89.81 374 SER A N 1
ATOM 2828 C CA . SER A 1 374 ? 8.046 11.116 5.557 1.00 89.81 374 SER A CA 1
ATOM 2829 C C . SER A 1 374 ? 6.639 10.947 6.138 1.00 89.81 374 SER A C 1
ATOM 2831 O O . SER A 1 374 ? 5.635 11.377 5.566 1.00 89.81 374 SER A O 1
ATOM 2833 N N . TRP A 1 375 ? 6.593 10.334 7.327 1.00 91.75 375 TRP A N 1
ATOM 2834 C CA . TRP A 1 375 ? 5.372 9.970 8.050 1.00 91.75 375 TRP A CA 1
ATOM 2835 C C . TRP A 1 375 ? 4.426 11.121 8.335 1.00 91.75 375 TRP A C 1
ATOM 2837 O O . TRP A 1 375 ? 3.217 10.931 8.232 1.00 91.75 375 TRP A O 1
ATOM 2847 N N . ASP A 1 376 ? 4.943 12.316 8.607 1.00 92.88 376 ASP A N 1
ATOM 2848 C CA . ASP A 1 376 ? 4.086 13.463 8.893 1.00 92.88 376 ASP A CA 1
ATOM 2849 C C . ASP A 1 376 ? 3.203 13.823 7.680 1.00 92.88 376 ASP A C 1
ATOM 2851 O O . ASP A 1 376 ? 2.018 14.124 7.838 1.00 92.88 376 ASP A O 1
ATOM 2855 N N . TYR A 1 377 ? 3.736 13.723 6.456 1.00 94.19 377 TYR A N 1
ATOM 2856 C CA . TYR A 1 377 ? 2.973 13.988 5.230 1.00 94.19 377 TYR A CA 1
ATOM 2857 C C . TYR A 1 377 ? 2.092 12.816 4.817 1.00 94.19 377 TYR A C 1
ATOM 2859 O O . TYR A 1 377 ? 0.986 13.035 4.326 1.00 94.19 377 TYR A O 1
ATOM 2867 N N . TRP A 1 378 ? 2.527 11.578 5.049 1.00 95.88 378 TRP A N 1
ATOM 2868 C CA . TRP A 1 378 ? 1.657 10.418 4.851 1.00 95.88 378 TRP A CA 1
ATOM 2869 C C . TRP A 1 378 ? 0.462 10.446 5.801 1.00 95.88 378 TRP A C 1
ATOM 2871 O O . TRP A 1 378 ? -0.646 10.133 5.374 1.00 95.88 378 TRP A O 1
ATOM 2881 N N . ASN A 1 379 ? 0.649 10.914 7.038 1.00 96.81 379 ASN A N 1
ATOM 2882 C CA . ASN A 1 379 ? -0.457 11.114 7.962 1.00 96.81 379 ASN A CA 1
ATOM 2883 C C . ASN A 1 379 ? -1.400 12.232 7.489 1.00 96.81 379 ASN A C 1
ATOM 2885 O O . ASN A 1 379 ? -2.616 12.072 7.494 1.00 96.81 379 ASN A O 1
ATOM 2889 N N . GLN A 1 380 ? -0.873 13.345 6.968 1.00 95.56 380 GLN A N 1
ATOM 2890 C CA . GLN A 1 380 ? -1.729 14.353 6.327 1.00 95.56 380 GLN A CA 1
ATOM 2891 C C . GLN A 1 380 ? -2.520 13.777 5.145 1.00 95.56 380 GLN A C 1
ATOM 2893 O O . GLN A 1 380 ? -3.711 14.056 5.008 1.00 95.56 380 GLN A O 1
ATOM 2898 N N . GLY A 1 381 ? -1.878 12.957 4.309 1.00 97.00 381 GLY A N 1
ATOM 2899 C CA . GLY A 1 381 ? -2.528 12.241 3.214 1.00 97.00 381 GLY A CA 1
ATOM 2900 C C . GLY A 1 381 ? -3.649 11.321 3.705 1.00 97.00 381 GLY A C 1
ATOM 2901 O O . GLY A 1 381 ? -4.740 11.353 3.138 1.00 97.00 381 GLY A O 1
ATOM 2902 N N . LEU A 1 382 ? -3.414 10.574 4.789 1.00 98.25 382 LEU A N 1
ATOM 2903 C CA . LEU A 1 382 ? -4.409 9.729 5.452 1.00 98.25 382 LEU A CA 1
ATOM 2904 C C . LEU A 1 382 ? -5.632 10.540 5.899 1.00 98.25 382 LEU A C 1
ATOM 2906 O O . LEU A 1 382 ? -6.754 10.197 5.533 1.00 98.25 382 LEU A O 1
ATOM 2910 N N . HIS A 1 383 ? -5.431 11.641 6.625 1.00 98.00 383 HIS A N 1
ATOM 2911 C CA . HIS A 1 383 ? -6.526 12.494 7.107 1.00 98.00 383 HIS A CA 1
ATOM 2912 C C . HIS A 1 383 ? -7.317 13.148 5.968 1.00 98.00 383 HIS A C 1
ATOM 2914 O O . HIS A 1 383 ? -8.531 13.311 6.062 1.00 98.00 383 HIS A O 1
ATOM 2920 N N . ARG A 1 384 ? -6.658 13.491 4.857 1.00 98.06 384 ARG A N 1
ATOM 2921 C CA . ARG A 1 384 ? -7.321 14.048 3.664 1.00 98.06 384 ARG A CA 1
ATOM 2922 C C . ARG A 1 384 ? -8.062 12.992 2.842 1.00 98.06 384 ARG A C 1
ATOM 2924 O O . ARG A 1 384 ? -9.052 13.313 2.181 1.00 98.06 384 ARG A O 1
ATOM 2931 N N . PHE A 1 385 ? -7.605 11.745 2.885 1.00 98.69 385 PHE A N 1
ATOM 2932 C CA . PHE A 1 385 ? -8.273 10.601 2.268 1.00 98.69 385 PHE A CA 1
ATOM 2933 C C . PHE A 1 385 ? -9.452 10.089 3.104 1.00 98.69 385 PHE A C 1
ATOM 2935 O O . PHE A 1 385 ? -10.433 9.611 2.540 1.00 98.69 385 PHE A O 1
ATOM 2942 N N . PHE A 1 386 ? -9.382 10.213 4.431 1.00 98.69 386 PHE A N 1
ATOM 2943 C CA . PHE A 1 386 ? -10.337 9.626 5.369 1.00 98.69 386 PHE A CA 1
ATOM 2944 C C . PHE A 1 386 ? -11.817 9.873 5.006 1.00 98.69 386 PHE A C 1
ATOM 2946 O O . PHE A 1 386 ? -12.549 8.887 4.907 1.00 98.69 386 PHE A O 1
ATOM 2953 N N . PRO A 1 387 ? -12.283 11.105 4.704 1.00 98.56 387 PRO A N 1
ATOM 2954 C CA . PRO A 1 387 ? -13.688 11.321 4.349 1.00 98.56 387 PRO A CA 1
ATOM 2955 C C . PRO A 1 387 ? -14.124 10.573 3.078 1.00 98.56 387 PRO A C 1
ATOM 2957 O O . PRO A 1 387 ? -15.222 10.017 3.029 1.00 98.56 387 PRO A O 1
ATOM 2960 N N . LEU A 1 388 ? -13.251 10.508 2.065 1.00 98.62 388 LEU A N 1
ATOM 2961 C CA . LEU A 1 388 ? -13.498 9.766 0.825 1.00 98.62 388 LEU A CA 1
ATOM 2962 C C . LEU A 1 388 ? -13.524 8.251 1.084 1.00 98.62 388 LEU A C 1
ATOM 2964 O O . LEU A 1 388 ? -14.385 7.543 0.566 1.00 98.62 388 LEU A O 1
ATOM 2968 N N . MET A 1 389 ? -12.619 7.754 1.929 1.00 98.69 389 MET A N 1
ATOM 2969 C CA . MET A 1 389 ? -12.589 6.349 2.327 1.00 98.69 389 MET A CA 1
ATOM 2970 C C . MET A 1 389 ? -13.878 5.934 3.044 1.00 98.69 389 MET A C 1
ATOM 2972 O O . MET A 1 389 ? -14.473 4.919 2.686 1.00 98.69 389 MET A O 1
ATOM 2976 N N . MET A 1 390 ? -14.331 6.734 4.014 1.00 98.62 390 MET A N 1
ATOM 2977 C CA . MET A 1 390 ? -15.576 6.485 4.745 1.00 98.62 390 MET A CA 1
ATOM 2978 C C . MET A 1 390 ? -16.788 6.496 3.809 1.00 98.62 390 MET A C 1
ATOM 2980 O O . MET A 1 390 ? -17.633 5.607 3.911 1.00 98.62 390 MET A O 1
ATOM 2984 N N . GLN A 1 391 ? -16.830 7.411 2.831 1.00 97.69 391 GLN A N 1
ATOM 2985 C CA . GLN A 1 391 ? -17.856 7.396 1.784 1.00 97.69 391 GLN A CA 1
ATOM 2986 C C . GLN A 1 391 ? -17.846 6.079 0.991 1.00 97.69 391 GLN A C 1
ATOM 2988 O O . GLN A 1 391 ? -18.914 5.530 0.717 1.00 97.69 391 GLN A O 1
ATOM 2993 N N . GLY A 1 392 ? -16.669 5.543 0.659 1.00 97.69 392 GLY A N 1
ATOM 2994 C CA . GLY A 1 392 ? -16.537 4.231 0.018 1.00 97.69 392 GLY A CA 1
ATOM 2995 C C . GLY A 1 392 ? -16.986 3.053 0.889 1.00 97.69 392 GLY A C 1
ATOM 2996 O O . GLY A 1 392 ? -17.302 1.994 0.355 1.00 97.69 392 GLY A O 1
ATOM 2997 N N . PHE A 1 393 ? -17.068 3.224 2.210 1.00 98.38 393 PHE A N 1
ATOM 2998 C CA . PHE A 1 393 ? -17.725 2.283 3.128 1.00 98.38 393 PHE A CA 1
ATOM 2999 C C . PHE A 1 393 ? -19.229 2.553 3.310 1.00 98.38 393 PHE A C 1
ATOM 3001 O O . PHE A 1 393 ? -19.890 1.893 4.112 1.00 98.38 393 PHE A O 1
ATOM 3008 N N . GLY A 1 394 ? -19.787 3.554 2.624 1.00 97.06 394 GLY A N 1
ATOM 3009 C CA . GLY A 1 394 ? -21.161 4.004 2.846 1.00 97.06 394 GLY A CA 1
ATOM 3010 C C . GLY A 1 394 ? -21.380 4.650 4.220 1.00 97.06 394 GLY A C 1
ATOM 3011 O O . GLY A 1 394 ? -22.515 4.705 4.695 1.00 97.06 394 GLY A O 1
ATOM 3012 N N . LEU A 1 395 ? -20.308 5.120 4.862 1.00 97.12 395 LEU A N 1
ATOM 3013 C CA . LEU A 1 395 ? -20.313 5.787 6.161 1.00 97.12 395 LEU A CA 1
ATOM 3014 C C . LEU A 1 395 ? -20.065 7.294 5.996 1.00 97.12 395 LEU A C 1
ATOM 3016 O O . LEU A 1 395 ? -19.511 7.751 4.997 1.00 97.12 395 LEU A O 1
ATOM 3020 N N . ASP A 1 396 ? -20.476 8.076 6.992 1.00 95.94 396 ASP A N 1
ATOM 3021 C CA . ASP A 1 396 ? -20.179 9.508 7.040 1.00 95.94 396 ASP A CA 1
ATOM 3022 C C . ASP A 1 396 ? -18.787 9.728 7.648 1.00 95.94 396 ASP A C 1
ATOM 3024 O O . ASP A 1 396 ? -18.563 9.416 8.816 1.00 95.94 396 ASP A O 1
ATOM 3028 N N . GLY A 1 397 ? -17.854 10.239 6.845 1.00 94.19 397 GLY A N 1
ATOM 3029 C CA . GLY A 1 397 ? -16.521 10.660 7.290 1.00 94.19 397 GLY A CA 1
ATOM 3030 C C . GLY A 1 397 ? -16.346 12.176 7.337 1.00 94.19 397 GLY A C 1
ATOM 3031 O O . GLY A 1 397 ? -15.220 12.647 7.482 1.00 94.19 397 GLY A O 1
ATOM 3032 N N . GLY A 1 398 ? -17.430 12.943 7.180 1.00 96.25 398 GLY A N 1
ATOM 3033 C CA . GLY A 1 398 ? -17.394 14.395 7.050 1.00 96.25 398 GLY A CA 1
ATOM 3034 C C . GLY A 1 398 ? -17.196 14.885 5.613 1.00 96.25 398 GLY A C 1
ATOM 3035 O O . GLY A 1 398 ? -17.377 14.162 4.633 1.00 96.25 398 GLY A O 1
ATOM 3036 N N . GLU A 1 399 ? -16.864 16.169 5.480 1.00 96.69 399 GLU A N 1
ATOM 3037 C CA . GLU A 1 399 ? -16.696 16.822 4.181 1.00 96.69 399 GLU A CA 1
ATOM 3038 C C . GLU A 1 399 ? -15.410 16.352 3.486 1.00 96.69 399 GLU A C 1
ATOM 3040 O O . GLU A 1 399 ? -14.317 16.444 4.048 1.00 96.69 399 GLU A O 1
ATOM 3045 N N . ILE A 1 400 ? -15.537 15.880 2.241 1.00 96.81 400 ILE A N 1
ATOM 3046 C CA . ILE A 1 400 ? -14.382 15.544 1.403 1.00 96.81 400 ILE A CA 1
ATOM 3047 C C . ILE A 1 400 ? -13.639 16.844 1.072 1.00 96.81 400 ILE A C 1
ATOM 3049 O O . ILE A 1 400 ? -14.238 17.748 0.480 1.00 96.81 400 ILE A O 1
ATOM 3053 N N . PRO A 1 401 ? -12.352 16.972 1.441 1.00 95.56 401 PRO A N 1
ATOM 3054 C CA . PRO A 1 401 ? -11.616 18.203 1.218 1.00 95.56 401 PRO A CA 1
ATOM 3055 C C . PRO A 1 401 ? -11.406 18.453 -0.276 1.00 95.56 401 PRO A C 1
ATOM 3057 O O . PRO A 1 401 ? -11.334 17.536 -1.092 1.00 95.56 401 PRO A O 1
ATOM 3060 N N . VAL A 1 402 ? -11.223 19.723 -0.636 1.00 94.25 402 VAL A N 1
ATOM 3061 C CA . VAL A 1 402 ? -10.773 20.072 -1.985 1.00 94.25 402 VAL A CA 1
ATOM 3062 C C . VAL A 1 402 ? -9.325 19.608 -2.152 1.00 94.25 402 VAL A C 1
ATOM 3064 O O . VAL A 1 402 ? -8.421 20.053 -1.434 1.00 94.25 402 VAL A O 1
ATOM 3067 N N . TYR A 1 403 ? -9.113 18.703 -3.101 1.00 95.94 403 TYR A N 1
ATOM 3068 C CA . TYR A 1 403 ? -7.792 18.224 -3.494 1.00 95.94 403 TYR A CA 1
ATOM 3069 C C . TYR A 1 403 ? -7.104 19.212 -4.441 1.00 95.94 403 TYR A C 1
ATOM 3071 O O . TYR A 1 403 ? -7.770 19.961 -5.160 1.00 95.94 403 TYR A O 1
ATOM 3079 N N . ASN A 1 404 ? -5.770 19.237 -4.431 1.00 93.31 404 ASN A N 1
ATOM 3080 C CA . ASN A 1 404 ? -4.961 20.108 -5.276 1.00 93.31 404 ASN A CA 1
ATOM 3081 C C . ASN A 1 404 ? -4.414 19.346 -6.495 1.00 93.31 404 ASN A C 1
ATOM 3083 O O . ASN A 1 404 ? -3.271 18.892 -6.462 1.00 93.31 404 ASN A O 1
ATOM 3087 N N . PRO A 1 405 ? -5.150 19.248 -7.617 1.00 90.62 405 PRO A N 1
ATOM 3088 C CA . PRO A 1 405 ? -4.682 18.504 -8.782 1.00 90.62 405 PRO A CA 1
ATOM 3089 C C . PRO A 1 405 ? -3.529 19.197 -9.525 1.00 90.62 405 PRO A C 1
ATOM 3091 O O . PRO A 1 405 ? -2.925 18.578 -10.392 1.00 90.62 405 PRO A O 1
ATOM 3094 N N . ASN A 1 406 ? -3.215 20.463 -9.233 1.00 86.38 406 ASN A N 1
ATOM 3095 C CA . ASN A 1 406 ? -2.233 21.236 -10.005 1.00 86.38 406 ASN A CA 1
ATOM 3096 C C . ASN A 1 406 ? -0.930 21.520 -9.248 1.00 86.38 406 ASN A C 1
ATOM 3098 O O . ASN A 1 406 ? -0.012 22.081 -9.839 1.00 86.38 406 ASN A O 1
ATOM 3102 N N . GLY A 1 407 ? -0.842 21.190 -7.957 1.00 73.88 407 GLY A N 1
ATOM 3103 C CA . GLY A 1 407 ? 0.345 21.482 -7.145 1.00 73.88 407 GLY A CA 1
ATOM 3104 C C . GLY A 1 407 ? 0.567 22.971 -6.868 1.00 73.88 407 GLY A C 1
ATOM 3105 O O . GLY A 1 407 ? 1.642 23.355 -6.421 1.00 73.88 407 GLY A O 1
ATOM 3106 N N . VAL A 1 408 ? -0.444 23.819 -7.096 1.00 70.31 408 VAL A N 1
ATOM 3107 C CA . VAL A 1 408 ? -0.386 25.271 -6.851 1.00 70.31 408 VAL A CA 1
ATOM 3108 C C . VAL A 1 408 ? -1.405 25.636 -5.775 1.00 70.31 408 VAL A C 1
ATOM 3110 O O . VAL A 1 408 ? -2.555 25.209 -5.848 1.00 70.31 408 VAL A O 1
ATOM 3113 N N . SER A 1 409 ? -0.997 26.422 -4.774 1.00 55.72 409 SER A N 1
ATOM 3114 C CA . SER A 1 409 ? -1.907 26.891 -3.719 1.00 55.72 409 SER A CA 1
ATOM 3115 C C . SER A 1 409 ? -3.062 27.699 -4.319 1.00 55.72 409 SER A C 1
ATOM 3117 O O . SER A 1 409 ? -2.846 28.645 -5.078 1.00 55.72 409 SER A O 1
ATOM 3119 N N . SER A 1 410 ? -4.298 27.382 -3.928 1.00 46.69 410 SER A N 1
ATOM 3120 C CA . SER A 1 410 ? -5.518 28.072 -4.370 1.00 46.69 410 SER A CA 1
ATOM 3121 C C . SER A 1 410 ? -5.635 29.525 -3.882 1.00 46.69 410 SER A C 1
ATOM 3123 O O . SER A 1 410 ? -6.630 30.189 -4.165 1.00 46.69 410 SER A O 1
ATOM 3125 N N . THR A 1 411 ? -4.626 30.056 -3.186 1.00 38.66 411 THR A N 1
ATOM 3126 C CA . THR A 1 411 ? -4.547 31.469 -2.787 1.00 38.66 411 THR A CA 1
ATOM 3127 C C . THR A 1 411 ? -4.165 32.427 -3.923 1.00 38.66 411 THR A C 1
ATOM 3129 O O . THR A 1 411 ? -4.212 33.632 -3.707 1.00 38.66 411 THR A O 1
ATOM 3132 N N . GLU A 1 412 ? -3.860 31.944 -5.134 1.00 37.22 412 GLU A N 1
ATOM 3133 C CA . GLU A 1 412 ? -3.574 32.799 -6.306 1.00 37.22 412 GLU A CA 1
ATOM 3134 C C . GLU A 1 412 ? -4.513 32.566 -7.503 1.00 37.22 412 GLU A C 1
ATOM 3136 O O . GLU A 1 412 ? -4.125 32.668 -8.664 1.00 37.22 412 GLU A O 1
ATOM 3141 N N . SER A 1 413 ? -5.792 32.289 -7.246 1.00 33.78 413 SER A N 1
ATOM 3142 C CA . SER A 1 413 ? -6.826 32.360 -8.288 1.00 33.78 413 SER A CA 1
ATOM 3143 C C . SER A 1 413 ? -7.996 33.236 -7.853 1.00 33.78 413 SER A C 1
ATOM 3145 O O . SER A 1 413 ? -9.147 32.807 -7.803 1.00 33.78 413 SER A O 1
ATOM 3147 N N . SER A 1 414 ? -7.708 34.507 -7.585 1.00 29.75 414 SER A N 1
ATOM 3148 C CA . SER A 1 414 ? -8.723 35.559 -7.564 1.00 29.75 414 SER A CA 1
ATOM 3149 C C . SER A 1 414 ? -8.224 36.791 -8.322 1.00 29.75 414 SER A C 1
ATOM 3151 O O . SER A 1 414 ? -7.571 37.669 -7.775 1.00 29.75 414 SER A O 1
ATOM 3153 N N . SER A 1 415 ? -8.579 36.829 -9.610 1.00 35.28 415 SER A N 1
ATOM 3154 C CA . SER A 1 415 ? -9.038 38.033 -10.318 1.00 35.28 415 SER A CA 1
ATOM 3155 C C . SER A 1 415 ? -8.125 39.268 -10.425 1.00 35.28 415 SER A C 1
ATOM 3157 O O . SER A 1 415 ? -8.618 40.358 -10.177 1.00 35.28 415 SER A O 1
ATOM 3159 N N . GLU A 1 416 ? -6.889 39.158 -10.928 1.00 31.95 416 GLU A N 1
ATOM 3160 C CA . GLU A 1 416 ? -6.190 40.298 -11.570 1.00 31.95 416 GLU A CA 1
ATOM 3161 C C . GLU A 1 416 ? -5.246 39.862 -12.708 1.00 31.95 416 GLU A C 1
ATOM 3163 O O . GLU A 1 416 ? -4.056 40.124 -12.686 1.00 31.95 416 GLU A O 1
ATOM 3168 N N . LEU A 1 417 ? -5.760 39.216 -13.758 1.00 30.23 417 LEU A N 1
ATOM 3169 C CA . LEU A 1 417 ? -5.063 39.148 -15.057 1.00 30.23 417 LEU A CA 1
ATOM 3170 C C . LEU A 1 417 ? -6.079 39.277 -16.201 1.00 30.23 417 LEU A C 1
ATOM 3172 O O . LEU A 1 417 ? -6.193 38.456 -17.103 1.00 30.23 417 LEU A O 1
ATOM 3176 N N . SER A 1 418 ? -6.852 40.358 -16.144 1.00 33.22 418 SER A N 1
ATOM 3177 C CA . SER A 1 418 ? -7.635 40.875 -17.264 1.00 33.22 418 SER A CA 1
ATOM 3178 C C . SER A 1 418 ? -7.458 42.388 -17.312 1.00 33.22 418 SER A C 1
ATOM 3180 O O . SER A 1 418 ? -8.320 43.130 -16.860 1.00 33.22 418 SER A O 1
ATOM 3182 N N . SER A 1 419 ? -6.318 42.832 -17.838 1.00 38.41 419 SER A N 1
ATOM 3183 C CA . SER A 1 419 ? -6.222 43.867 -18.878 1.00 38.41 419 SER A CA 1
ATOM 3184 C C . SER A 1 419 ? -4.822 44.472 -18.883 1.00 38.41 419 SER A C 1
ATOM 3186 O O . SER A 1 419 ? -4.429 45.140 -17.932 1.00 38.41 419 SER A O 1
ATOM 3188 N N . GLY A 1 420 ? -4.119 44.319 -20.004 1.00 37.66 420 GLY A N 1
ATOM 3189 C CA . GLY A 1 420 ? -3.115 45.299 -20.407 1.00 37.66 420 GLY A CA 1
ATOM 3190 C C . GLY A 1 420 ? -1.663 44.850 -20.351 1.00 37.66 420 GLY A C 1
ATOM 3191 O O . GLY A 1 420 ? -0.869 45.475 -19.665 1.00 37.66 420 GLY A O 1
ATOM 3192 N N . VAL A 1 421 ? -1.273 43.890 -21.193 1.00 28.84 421 VAL A N 1
ATOM 3193 C CA . VAL A 1 421 ? 0.038 43.987 -21.853 1.00 28.84 421 VAL A CA 1
ATOM 3194 C C . VAL A 1 421 ? -0.154 43.686 -23.335 1.00 28.84 421 VAL A C 1
ATOM 3196 O O . VAL A 1 421 ? -0.453 42.568 -23.745 1.00 28.84 421 VAL A O 1
ATOM 3199 N N . SER A 1 422 ? -0.052 44.750 -24.130 1.00 27.03 422 SER A N 1
ATOM 3200 C CA . SER A 1 422 ? -0.064 44.719 -25.587 1.00 27.03 422 SER A CA 1
ATOM 3201 C C . SER A 1 422 ? 1.128 43.920 -26.103 1.00 27.03 422 SER A C 1
ATOM 3203 O O . SER A 1 422 ? 2.268 44.191 -25.732 1.00 27.03 422 SER A O 1
ATOM 3205 N N . LEU A 1 423 ? 0.861 43.003 -27.032 1.00 35.16 423 LEU A N 1
ATOM 3206 C CA . LEU A 1 423 ? 1.856 42.455 -27.947 1.00 35.16 423 LEU A CA 1
ATOM 3207 C C . LEU A 1 423 ? 2.590 43.601 -28.660 1.00 35.16 423 LEU A C 1
ATOM 3209 O O . LEU A 1 423 ? 1.971 44.422 -29.337 1.00 35.16 423 LEU A O 1
ATOM 3213 N N . GLY A 1 424 ? 3.910 43.641 -28.514 1.00 25.83 424 GLY A N 1
ATOM 3214 C CA . GLY A 1 424 ? 4.813 44.522 -29.247 1.00 25.83 424 GLY A CA 1
ATOM 3215 C C . GLY A 1 424 ? 6.141 43.801 -29.421 1.00 25.83 424 GLY A C 1
ATOM 3216 O O . GLY A 1 424 ? 6.925 43.712 -28.482 1.00 25.83 424 GLY A O 1
ATOM 3217 N N . GLY A 1 425 ? 6.340 43.204 -30.597 1.00 33.53 425 GLY A N 1
ATOM 3218 C CA . GLY A 1 425 ? 7.514 42.396 -30.904 1.00 33.53 425 GLY A CA 1
ATOM 3219 C C . GLY A 1 425 ? 8.808 43.203 -30.904 1.00 33.53 425 GLY A C 1
ATOM 3220 O O . GLY A 1 425 ? 8.820 44.388 -31.231 1.00 33.53 425 GLY A O 1
ATOM 3221 N N . VAL A 1 426 ? 9.915 42.530 -30.600 1.00 28.38 426 VAL A N 1
ATOM 3222 C CA . VAL A 1 426 ? 11.252 43.060 -30.866 1.00 28.38 426 VAL A CA 1
ATOM 3223 C C . VAL A 1 426 ? 12.001 42.059 -31.733 1.00 28.38 426 VAL A C 1
ATOM 3225 O O . VAL A 1 426 ? 12.474 41.017 -31.289 1.00 28.38 426 VAL A O 1
ATOM 3228 N N . ILE A 1 427 ? 12.035 42.412 -33.016 1.00 30.58 427 ILE A N 1
ATOM 3229 C CA . ILE A 1 427 ? 12.952 41.927 -34.043 1.00 30.58 427 ILE A CA 1
ATOM 3230 C C . ILE A 1 427 ? 14.360 42.419 -33.679 1.00 30.58 427 ILE A C 1
ATOM 3232 O O . ILE A 1 427 ? 14.529 43.551 -33.229 1.00 30.58 427 ILE A O 1
ATOM 3236 N N . GLY A 1 428 ? 15.363 41.559 -33.863 1.00 30.20 428 GLY A N 1
ATOM 3237 C CA . GLY A 1 428 ? 16.751 41.845 -33.513 1.00 30.20 428 GLY A CA 1
ATOM 3238 C C . GLY A 1 428 ? 17.422 42.942 -34.345 1.00 30.20 428 GLY A C 1
ATOM 3239 O O . GLY A 1 428 ? 17.010 43.264 -35.457 1.00 30.20 428 GLY A O 1
ATOM 3240 N N . SER A 1 429 ? 18.540 43.446 -33.824 1.00 27.16 429 SER A N 1
ATOM 3241 C CA . SER A 1 429 ? 19.558 44.124 -34.624 1.00 27.16 429 SER A CA 1
ATOM 3242 C C . SER A 1 429 ? 20.944 43.918 -34.017 1.00 27.16 429 SER A C 1
ATOM 3244 O O . SER A 1 429 ? 21.229 44.366 -32.908 1.00 27.16 429 SER A O 1
ATOM 3246 N N . VAL A 1 430 ? 21.800 43.253 -34.787 1.00 34.94 430 VAL A N 1
ATOM 3247 C CA . VAL A 1 430 ? 23.258 43.243 -34.651 1.00 34.94 430 VAL A CA 1
ATOM 3248 C C . VAL A 1 430 ? 23.792 44.547 -35.240 1.00 34.94 430 VAL A C 1
ATOM 3250 O O . VAL A 1 430 ? 23.556 44.792 -36.419 1.00 34.94 430 VAL A O 1
ATOM 3253 N N . VAL A 1 431 ? 24.557 45.336 -34.479 1.00 29.72 431 VAL A N 1
ATOM 3254 C CA . VAL A 1 431 ? 25.561 46.272 -35.022 1.00 29.72 431 VAL A CA 1
ATOM 3255 C C . VAL A 1 431 ? 26.707 46.385 -34.016 1.00 29.72 431 VAL A C 1
ATOM 3257 O O . VAL A 1 431 ? 26.485 46.695 -32.849 1.00 29.72 431 VAL A O 1
ATOM 3260 N N . GLY A 1 432 ? 27.929 46.103 -34.468 1.00 29.50 432 GLY A N 1
ATOM 3261 C CA . GLY A 1 432 ? 29.148 46.293 -33.686 1.00 29.50 432 GLY A CA 1
ATOM 3262 C C . GLY A 1 432 ? 29.766 47.678 -33.865 1.00 29.50 432 GLY A C 1
ATOM 3263 O O . GLY A 1 432 ? 29.469 48.381 -34.825 1.00 29.50 432 GLY A O 1
ATOM 3264 N N . SER A 1 433 ? 30.709 48.018 -32.987 1.00 29.19 433 SER A N 1
ATOM 3265 C CA . SER A 1 433 ? 31.843 48.883 -33.325 1.00 29.19 433 SER A CA 1
ATOM 3266 C C . SER A 1 433 ? 32.937 48.764 -32.264 1.00 29.19 433 SER A C 1
ATOM 3268 O O . SER A 1 433 ? 32.710 49.000 -31.080 1.00 29.19 433 SER A O 1
ATOM 3270 N N . SER A 1 434 ? 34.125 48.407 -32.740 1.00 30.88 434 SER A N 1
ATOM 3271 C CA . SER A 1 434 ? 35.437 48.546 -32.111 1.00 30.88 434 SER A CA 1
ATOM 3272 C C . SER A 1 434 ? 35.718 49.956 -31.590 1.00 30.88 434 SER A C 1
ATOM 3274 O O . SER A 1 434 ? 35.276 50.910 -32.225 1.00 30.88 434 SER A O 1
ATOM 3276 N N . LEU A 1 435 ? 36.609 50.083 -30.601 1.00 28.39 435 LEU A N 1
ATOM 3277 C CA . LEU A 1 435 ? 37.729 51.034 -30.653 1.00 28.39 435 LEU A CA 1
ATOM 3278 C C . LEU A 1 435 ? 38.830 50.637 -29.657 1.00 28.39 435 LEU A C 1
ATOM 3280 O O . LEU A 1 435 ? 38.580 50.341 -28.494 1.00 28.39 435 LEU A O 1
ATOM 3284 N N . SER A 1 436 ? 40.045 50.608 -30.190 1.00 31.61 436 SER A N 1
ATOM 3285 C CA . SER A 1 436 ? 41.339 50.384 -29.554 1.00 31.61 436 SER A CA 1
ATOM 3286 C C . SER A 1 436 ? 41.888 51.642 -28.877 1.00 31.61 436 SER A C 1
ATOM 3288 O O . SER A 1 436 ? 41.784 52.720 -29.465 1.00 31.61 436 SER A O 1
ATOM 3290 N N . SER A 1 437 ? 42.624 51.462 -27.779 1.00 39.53 437 SER A N 1
ATOM 3291 C CA . SER A 1 437 ? 44.003 51.954 -27.588 1.00 39.53 437 SER A CA 1
ATOM 3292 C C . SER A 1 437 ? 44.612 51.313 -26.351 1.00 39.53 437 SER A C 1
ATOM 3294 O O . SER A 1 437 ? 43.936 51.404 -25.300 1.00 39.53 437 SER A O 1
#

Radius of gyration: 23.93 Å; chains: 1; bounding box: 77×80×59 Å

Sequence (437 aa):
MTSVFTGAGIAAAYDYGMDPNQNYNPVEDITDRPEGLSKLPFFGSQLTSFGSSEGSSFGEIVTSTEPQYTDPRYPAGKDALPKATIDMNPEVLARLERFIGVDGDRIRQINAYSPSMGRTIPLLWIVPEDNSVPRPTLYALGGGDGGQGSDNWVNNTDLDELMSQNNVNVIMPMLGAYTFYADWVEESADLGGKQQWETFLTHELPEPLEAAIGADGQRSIIGMSMSGGTVLNYASHNPNFYSSVGSFSGCAETNSWMGRRGIAATAYNGNALPSQIFGEVDSDYSRYNDPLLNAAKLGEQDNLYVFSASGLSSELDFTGPNAPTDQAGIDDRLSVGFQIEAMSNTCTHNLKAATDQMGIKSINYDFGVTGTHSWDYWNQGLHRFFPLMMQGFGLDGGEIPVYNPNGVSSTESSSELSSGVSLGGVIGSVVGSSLSS